Protein AF-A0A4Q6AUJ6-F1 (afdb_monomer)

Foldseek 3Di:
DLVVLLVVLVVVLVVLLCQQCVVVVDVLSNVLSVLLSVLLVQLSQLSVQLQVLLCVQQVDDDLVSSLVRDDLPGDLVSLLSSVVSLLSNLCSQLLFPPSVLSQLSSVSGQLLSNLCSLQPPRNCSSLVSLQSVVSSVVSHLVVLLVLLVRLLVQLLVLLLLLLQDQFQSSVLSSLSSNLSSLLSNCSSLQNSLLSVLSSQLRNLLSSLSSLLLSQLCVQQVNDGGLQLAAQCCVQAVLSLVLLVLSLCLSLQAPQFQNVLSLLVSLQSLQQRPSHHPVSNVSSLVSSLSSLQSSLLSSHSHRHDDGHPPGDGHYDDPVSSVSSVVSSCCRRNVNQLADDPVRCVVVVNPDHNNSCVVSCVRGPHGDGPPVRRPDDSVVSSVSSNVSSVNSNVCNVPPVNPDNLVVDPVSCCVRNPSNPSVVCCCVPPVVVVVVVVVVVVCCCCVVPVVVVVVCVVCVVVVVVVVVVVQPPVDPVSVVVVVVVVVVVVVVVVVVVVVD

Sequence (497 aa):
NLLFLFFGWEGVGLCSYLLISYWYEEEANADAARKAFLVNRVGDLGFVLGMCMLYVQLGTLSFVEMAARISPAISIGILGLAAICLFFAATGKSAQFPLYVWLPDAMAGPTPVSALIHAATMVTAGIYLFARMTFVFELTPELMTVVAYTGALTALLGGVLALAQTDIKKVLAYSTVSQLGFMFLALGVGAYQTAVFHLMTHAFFKALLFLGAGSVIHGCDGEQDMRKMGGLAKAMPITHITMLLGSAAIVGLPIFSGFFSKDEILYYALSAPRGSWLLFAAGLIAAFITGVYTIRMLTQTFWGKEKAGIHGHESSWVMTLPLIVLAVLATLGGLLGVPHEIGHWFGVEHSHLLSQWLAPVVPQVEIAHEASPLPEIIVSAIAVAVAFFGLIAGKTFLKDISFEKSPVLSRLFVGQHFMDTFYSSWIVAPLYWVSRRVVQAFESNVMNNIGGWIGVGSSWSGERLRLTQSGDIQLSMLSIMAGLAFVVGILIYWVAV

pLDDT: mean 89.98, std 9.36, range [49.88, 98.38]

Radius of gyration: 31.3 Å; Cα contacts (8 Å, |Δi|>4): 775; chains: 1; bounding box: 50×107×98 Å

Structure (mmCIF, N/CA/C/O backbone):
data_AF-A0A4Q6AUJ6-F1
#
_entry.id   AF-A0A4Q6AUJ6-F1
#
loop_
_atom_site.group_PDB
_atom_site.id
_atom_site.type_symbol
_atom_site.label_atom_id
_atom_site.label_alt_id
_atom_site.label_comp_id
_atom_site.label_asym_id
_atom_site.label_entity_id
_atom_site.label_seq_id
_atom_site.pdbx_PDB_ins_code
_atom_site.Cartn_x
_atom_site.Cartn_y
_atom_site.Cartn_z
_atom_site.occupancy
_atom_site.B_iso_or_equiv
_atom_site.auth_seq_id
_atom_site.auth_comp_id
_atom_site.auth_asym_id
_atom_site.auth_atom_id
_atom_site.pdbx_PDB_model_num
ATOM 1 N N . ASN A 1 1 ? -1.869 -6.264 -22.891 1.00 92.19 1 ASN A N 1
ATOM 2 C CA . ASN A 1 1 ? -0.586 -5.641 -23.290 1.00 92.19 1 ASN A CA 1
ATOM 3 C C . ASN A 1 1 ? -0.253 -4.552 -22.267 1.00 92.19 1 ASN A C 1
ATOM 5 O O . ASN A 1 1 ? -1.128 -4.204 -21.477 1.00 92.19 1 ASN A O 1
ATOM 9 N N . LEU A 1 2 ? 0.986 -4.061 -22.239 1.00 95.00 2 LEU A N 1
ATOM 10 C CA . LEU A 1 2 ? 1.465 -3.109 -21.230 1.00 95.00 2 LEU A CA 1
ATOM 11 C C . LEU A 1 2 ? 0.791 -1.727 -21.343 1.00 95.00 2 LEU A C 1
ATOM 13 O O . LEU A 1 2 ? 0.508 -1.101 -20.328 1.00 95.00 2 LEU A O 1
ATOM 17 N N . LEU A 1 3 ? 0.440 -1.300 -22.561 1.00 95.94 3 LEU A N 1
ATOM 18 C CA . LEU A 1 3 ? -0.267 -0.037 -22.802 1.00 95.94 3 LEU A CA 1
ATOM 19 C C . LEU A 1 3 ? -1.674 -0.023 -22.187 1.00 95.94 3 LEU A C 1
ATOM 21 O O . LEU A 1 3 ? -2.066 0.941 -21.539 1.00 95.94 3 LEU A O 1
ATOM 25 N N . PHE A 1 4 ? -2.435 -1.105 -22.356 1.00 96.19 4 PHE A N 1
ATOM 26 C CA . PHE A 1 4 ? -3.768 -1.226 -21.766 1.00 96.19 4 PHE A CA 1
ATOM 27 C C . PHE A 1 4 ? -3.705 -1.316 -20.239 1.00 96.19 4 PHE A C 1
ATOM 29 O O . PHE A 1 4 ? -4.567 -0.768 -19.554 1.00 96.19 4 PHE A O 1
ATOM 36 N N . LEU A 1 5 ? -2.656 -1.953 -19.700 1.00 96.25 5 LEU A N 1
ATOM 37 C CA . LEU A 1 5 ? -2.390 -1.915 -18.264 1.00 96.25 5 LEU A CA 1
ATOM 38 C C . LEU A 1 5 ? -2.191 -0.469 -17.799 1.00 96.25 5 LEU A C 1
ATOM 40 O O . LEU A 1 5 ? -2.843 -0.079 -16.840 1.00 96.25 5 LEU A O 1
ATOM 44 N N . PHE A 1 6 ? -1.381 0.332 -18.502 1.00 96.38 6 PHE A N 1
ATOM 45 C CA . PHE A 1 6 ? -1.180 1.749 -18.180 1.00 96.38 6 PHE A CA 1
ATOM 46 C C . PHE A 1 6 ? -2.474 2.574 -18.261 1.00 96.38 6 PHE A C 1
ATOM 48 O O . PHE A 1 6 ? -2.742 3.398 -17.392 1.00 96.38 6 PHE A O 1
ATOM 55 N N . PHE A 1 7 ? -3.328 2.320 -19.255 1.00 96.25 7 PHE A N 1
ATOM 56 C CA . PHE A 1 7 ? -4.630 2.984 -19.339 1.00 96.25 7 PHE A CA 1
ATOM 57 C C . PHE A 1 7 ? -5.502 2.702 -18.102 1.00 96.25 7 PHE A C 1
ATOM 59 O O . PHE A 1 7 ? -6.046 3.625 -17.498 1.00 96.25 7 PHE A O 1
ATOM 66 N N . GLY A 1 8 ? -5.592 1.437 -17.676 1.00 95.69 8 GLY A N 1
ATOM 67 C CA . GLY A 1 8 ? -6.288 1.074 -16.437 1.00 95.69 8 GLY A CA 1
ATOM 68 C C . GLY A 1 8 ? -5.612 1.647 -15.186 1.00 95.69 8 GLY A C 1
ATOM 69 O O . GLY A 1 8 ? -6.287 2.100 -14.266 1.00 95.69 8 GLY A O 1
ATOM 70 N N . TRP A 1 9 ? -4.281 1.686 -15.174 1.00 95.50 9 TRP A N 1
ATOM 71 C CA . TRP A 1 9 ? -3.455 2.246 -14.104 1.00 95.50 9 TRP A CA 1
ATOM 72 C C . TRP A 1 9 ? -3.798 3.715 -13.827 1.00 95.50 9 TRP A C 1
ATOM 74 O O . TRP A 1 9 ? -4.061 4.104 -12.685 1.00 95.50 9 TRP A O 1
ATOM 84 N N . GLU A 1 10 ? -3.866 4.514 -14.888 1.00 95.19 10 GLU A N 1
ATOM 85 C CA . GLU A 1 10 ? -4.291 5.912 -14.884 1.00 95.19 10 GLU A CA 1
ATOM 86 C C . GLU A 1 10 ? -5.763 6.064 -14.491 1.00 95.19 10 GLU A C 1
ATOM 88 O O . GLU A 1 10 ? -6.094 6.870 -13.619 1.00 95.19 10 GLU A O 1
ATOM 93 N N . GLY A 1 11 ? -6.639 5.229 -15.062 1.00 94.75 11 GLY A N 1
ATOM 94 C CA . GLY A 1 11 ? -8.070 5.222 -14.757 1.00 94.75 11 GLY A CA 1
ATOM 95 C C . GLY A 1 11 ? -8.357 5.004 -13.270 1.00 94.75 11 GLY A C 1
ATOM 96 O O . GLY A 1 11 ? -9.091 5.780 -12.662 1.00 94.75 11 GLY A O 1
ATOM 97 N N . VAL A 1 12 ? -7.713 4.015 -12.643 1.00 94.12 12 VAL A N 1
ATOM 98 C CA . VAL A 1 12 ? -7.857 3.770 -11.197 1.00 94.12 12 VAL A CA 1
ATOM 99 C C . VAL A 1 12 ? -7.272 4.926 -10.377 1.00 94.12 12 VAL A C 1
ATOM 101 O O . VAL A 1 12 ? -7.826 5.274 -9.333 1.00 94.12 12 VAL A O 1
ATOM 104 N N . GLY A 1 13 ? -6.197 5.570 -10.851 1.00 93.00 13 GLY A N 1
ATOM 105 C CA . GLY A 1 13 ? -5.649 6.777 -10.224 1.00 93.00 13 GLY A CA 1
ATOM 106 C C . GLY A 1 13 ? -6.646 7.940 -10.212 1.00 93.00 13 GLY A C 1
ATOM 107 O O . GLY A 1 13 ? -6.853 8.558 -9.168 1.00 93.00 13 GLY A O 1
ATOM 108 N N . LEU A 1 14 ? -7.313 8.192 -11.342 1.00 95.06 14 LEU A N 1
ATOM 109 C CA . LEU A 1 14 ? -8.351 9.217 -11.465 1.00 95.06 14 LEU A CA 1
ATOM 110 C C . LEU A 1 14 ? -9.572 8.899 -10.592 1.00 95.06 14 LEU A C 1
ATOM 112 O O . LEU A 1 14 ? -10.036 9.763 -9.852 1.00 95.06 14 LEU A O 1
ATOM 116 N N . CYS A 1 15 ? -10.073 7.662 -10.628 1.00 95.19 15 CYS A N 1
ATOM 117 C CA . CYS A 1 15 ? -11.189 7.257 -9.773 1.00 95.19 15 CYS A CA 1
ATOM 118 C C . CYS A 1 15 ? -10.844 7.408 -8.286 1.00 95.19 15 CYS A C 1
ATOM 120 O O . CYS A 1 15 ? -11.676 7.877 -7.515 1.00 95.19 15 CYS A O 1
ATOM 122 N N . SER A 1 16 ? -9.615 7.065 -7.885 1.00 93.44 16 SER A N 1
ATOM 123 C CA . SER A 1 16 ? -9.158 7.237 -6.500 1.00 93.44 16 SER A CA 1
ATOM 124 C C . SER A 1 16 ? -9.140 8.710 -6.096 1.00 93.44 16 SER A C 1
ATOM 126 O O . SER A 1 16 ? -9.629 9.037 -5.022 1.00 93.44 16 SER A O 1
ATOM 128 N N . TYR A 1 17 ? -8.648 9.603 -6.962 1.00 94.75 17 TYR A N 1
ATOM 129 C CA . TYR A 1 17 ? -8.692 11.050 -6.727 1.00 94.75 17 TYR A CA 1
ATOM 130 C C . TYR A 1 17 ? -10.124 11.530 -6.459 1.00 94.75 17 TYR A C 1
ATOM 132 O O . TYR A 1 17 ? -10.384 12.098 -5.402 1.00 94.75 17 TYR A O 1
ATOM 140 N N . LEU A 1 18 ? -11.055 11.210 -7.363 1.00 96.25 18 LEU A N 1
ATOM 141 C CA . LEU A 1 18 ? -12.454 11.637 -7.266 1.00 96.25 18 LEU A CA 1
ATOM 142 C C . LEU A 1 18 ? -13.163 11.085 -6.020 1.00 96.25 18 LEU A C 1
ATOM 144 O O . LEU A 1 18 ? -13.960 11.785 -5.402 1.00 96.25 18 LEU A O 1
ATOM 148 N N . LEU A 1 19 ? -12.883 9.833 -5.649 1.00 96.12 19 LEU A N 1
ATOM 149 C CA . LEU A 1 19 ? -13.518 9.181 -4.502 1.00 96.12 19 LEU A CA 1
ATOM 150 C C . LEU A 1 19 ? -12.924 9.618 -3.154 1.00 96.12 19 LEU A C 1
ATOM 152 O O . LEU A 1 19 ? -13.650 9.656 -2.162 1.00 96.12 19 LEU A O 1
ATOM 156 N N . ILE A 1 20 ? -11.630 9.953 -3.096 1.00 95.31 20 ILE A N 1
ATOM 157 C CA . ILE A 1 20 ? -11.016 10.537 -1.891 1.00 95.31 20 ILE A CA 1
ATOM 158 C C . ILE A 1 20 ? -11.567 11.951 -1.670 1.00 95.31 20 ILE A C 1
ATOM 160 O O . ILE A 1 20 ? -11.921 12.294 -0.547 1.00 95.31 20 ILE A O 1
ATOM 164 N N . SER A 1 21 ? -11.726 12.739 -2.737 1.00 95.25 21 SER A N 1
ATOM 165 C CA . SER A 1 21 ? -12.330 14.075 -2.680 1.00 95.25 21 SER A CA 1
ATOM 166 C C . SER A 1 21 ? -13.862 14.060 -2.763 1.00 95.25 21 SER A C 1
ATOM 168 O O . SER A 1 21 ? -14.445 15.037 -3.226 1.00 95.25 21 SER A O 1
ATOM 170 N N . TYR A 1 22 ? -14.536 12.971 -2.375 1.00 95.69 22 TYR A N 1
ATOM 171 C CA . TYR A 1 22 ? -15.999 12.885 -2.478 1.00 95.69 22 TYR A CA 1
ATOM 172 C C . TYR A 1 22 ? -16.693 14.012 -1.693 1.00 95.69 22 TYR A C 1
ATOM 174 O O . TYR A 1 22 ? -17.605 14.659 -2.202 1.00 95.69 22 TYR A O 1
ATOM 182 N N . TRP A 1 23 ? -16.200 14.303 -0.486 1.00 93.81 23 TRP A N 1
ATOM 183 C CA . TRP A 1 23 ? -16.592 15.465 0.314 1.00 93.81 23 TRP A CA 1
ATOM 184 C C . TRP A 1 23 ? -15.653 16.647 0.042 1.00 93.81 23 TRP A C 1
ATOM 186 O O . TRP A 1 23 ? -14.867 17.045 0.901 1.00 93.81 23 TRP A O 1
ATOM 196 N N . TYR A 1 24 ? -15.708 17.174 -1.186 1.00 92.31 24 TYR A N 1
ATOM 197 C CA . TYR A 1 24 ? -14.807 18.224 -1.688 1.00 92.31 24 TYR A CA 1
ATOM 198 C C . TYR A 1 24 ? -14.973 19.592 -1.009 1.00 92.31 24 TYR A C 1
ATOM 200 O O . TYR A 1 24 ? -14.117 20.455 -1.184 1.00 92.31 24 TYR A O 1
ATOM 208 N N . GLU A 1 25 ? -16.063 19.812 -0.270 1.00 93.06 25 GLU A N 1
ATOM 209 C CA . GLU A 1 25 ? -16.292 21.058 0.476 1.00 93.06 25 GLU A CA 1
ATOM 210 C C . GLU A 1 25 ? -15.295 21.229 1.634 1.00 93.06 25 GLU A C 1
ATOM 212 O O . GLU A 1 25 ? -14.982 22.353 2.021 1.00 93.06 25 GLU A O 1
ATOM 217 N N . GLU A 1 26 ? -14.743 20.127 2.150 1.00 91.88 26 GLU A N 1
ATOM 218 C CA . GLU A 1 26 ? -13.656 20.153 3.124 1.00 91.88 26 GLU A CA 1
ATOM 219 C C . GLU A 1 26 ? -12.297 20.200 2.412 1.00 91.88 26 GLU A C 1
ATOM 221 O O . GLU A 1 26 ? -11.852 19.225 1.798 1.00 91.88 26 GLU A O 1
ATOM 226 N N . GLU A 1 27 ? -11.592 21.325 2.547 1.00 92.62 27 GLU A N 1
ATOM 227 C CA . GLU A 1 27 ? -10.297 21.567 1.892 1.00 92.62 27 GLU A CA 1
ATOM 228 C C . GLU A 1 27 ? -9.256 20.477 2.209 1.00 92.62 27 GLU A C 1
ATOM 230 O O . GLU A 1 27 ? -8.517 20.041 1.326 1.00 92.62 27 GLU A O 1
ATOM 235 N N . ALA A 1 28 ? -9.260 19.951 3.439 1.00 90.69 28 ALA A N 1
ATOM 236 C CA . ALA A 1 28 ? -8.364 18.873 3.854 1.00 90.69 28 ALA A CA 1
ATOM 237 C C . ALA A 1 28 ? -8.539 17.588 3.018 1.00 90.69 28 ALA A C 1
ATOM 239 O O . ALA A 1 28 ? -7.552 16.923 2.694 1.00 90.69 28 ALA A O 1
ATOM 240 N N . ASN A 1 29 ? -9.772 17.254 2.617 1.00 92.56 29 ASN A N 1
ATOM 241 C CA . ASN A 1 29 ? -10.059 16.071 1.800 1.00 92.56 29 ASN A CA 1
ATOM 242 C C . ASN A 1 29 ? -9.611 16.283 0.346 1.00 92.56 29 ASN A C 1
ATOM 244 O O . ASN A 1 29 ? -9.079 15.367 -0.289 1.00 92.56 29 ASN A O 1
ATOM 248 N N . ALA A 1 30 ? -9.766 17.505 -0.173 1.00 93.62 30 ALA A N 1
ATOM 249 C CA . ALA A 1 30 ? -9.273 17.878 -1.497 1.00 93.62 30 ALA A CA 1
ATOM 250 C C . ALA A 1 30 ? -7.735 17.857 -1.562 1.00 93.62 30 ALA A C 1
ATOM 252 O O . ALA A 1 30 ? -7.156 17.344 -2.526 1.00 93.62 30 ALA A O 1
ATOM 253 N N . ASP A 1 31 ? -7.063 18.346 -0.519 1.00 93.38 31 ASP A N 1
ATOM 254 C CA . ASP A 1 31 ? -5.606 18.312 -0.401 1.00 93.38 31 ASP A CA 1
ATOM 255 C C . ASP A 1 31 ? -5.067 16.878 -0.297 1.00 93.38 31 ASP A C 1
ATOM 257 O O . ASP A 1 31 ? -4.090 16.541 -0.978 1.00 93.38 31 ASP A O 1
ATOM 261 N N . ALA A 1 32 ? -5.734 16.015 0.477 1.00 93.25 32 ALA A N 1
ATOM 262 C CA . ALA A 1 32 ? -5.432 14.586 0.563 1.00 93.25 32 ALA A CA 1
ATOM 263 C C . ALA A 1 32 ? -5.544 13.896 -0.807 1.00 93.25 32 ALA A C 1
ATOM 265 O O . ALA A 1 32 ? -4.616 13.206 -1.243 1.00 93.25 32 ALA A O 1
ATOM 266 N N . ALA A 1 33 ? -6.641 14.138 -1.533 1.00 95.25 33 ALA A N 1
ATOM 267 C CA . ALA A 1 33 ? -6.831 13.612 -2.881 1.00 95.25 33 ALA A CA 1
ATOM 268 C C . ALA A 1 33 ? -5.749 14.122 -3.845 1.00 95.25 33 ALA A C 1
ATOM 270 O O . ALA A 1 33 ? -5.163 13.336 -4.595 1.00 95.25 33 ALA A O 1
ATOM 271 N N . ARG A 1 34 ? -5.425 15.422 -3.801 1.00 94.56 34 ARG A N 1
ATOM 272 C CA . ARG A 1 34 ? -4.373 16.026 -4.632 1.00 94.56 34 ARG A CA 1
ATOM 273 C C . ARG A 1 34 ? -3.012 15.394 -4.354 1.00 94.56 34 ARG A C 1
ATOM 275 O O . ARG A 1 34 ? -2.321 15.027 -5.303 1.00 94.56 34 ARG A O 1
ATOM 282 N N . LYS A 1 35 ? -2.629 15.231 -3.081 1.00 93.88 35 LYS A N 1
ATOM 283 C CA . LYS A 1 35 ? -1.386 14.543 -2.694 1.00 93.88 35 LYS A CA 1
ATOM 284 C C . LYS A 1 35 ? -1.372 13.122 -3.249 1.00 93.88 35 LYS A C 1
ATOM 286 O O . LYS A 1 35 ? -0.394 12.740 -3.887 1.00 93.88 35 LYS A O 1
ATOM 291 N N . ALA A 1 36 ? -2.462 12.371 -3.089 1.00 93.94 36 ALA A N 1
ATOM 292 C CA . ALA A 1 36 ? -2.558 11.018 -3.622 1.00 93.94 36 ALA A CA 1
ATOM 293 C C . ALA A 1 36 ? -2.398 10.955 -5.136 1.00 93.94 36 ALA A C 1
ATOM 295 O O . ALA A 1 36 ? -1.612 10.150 -5.638 1.00 93.94 36 ALA A O 1
ATOM 296 N N . PHE A 1 37 ? -3.067 11.834 -5.872 1.00 95.00 37 PHE A N 1
ATOM 297 C CA . PHE A 1 37 ? -2.965 11.853 -7.322 1.00 95.00 37 PHE A CA 1
ATOM 298 C C . PHE A 1 37 ? -1.564 12.243 -7.807 1.00 95.00 37 PHE A C 1
ATOM 300 O O . PHE A 1 37 ? -1.024 11.595 -8.701 1.00 95.00 37 PHE A O 1
ATOM 307 N N . LEU A 1 38 ? -0.939 13.251 -7.187 1.00 94.06 38 LEU A N 1
ATOM 308 C CA . LEU A 1 38 ? 0.406 13.705 -7.549 1.00 94.06 38 LEU A CA 1
ATOM 309 C C . LEU A 1 38 ? 1.479 12.656 -7.248 1.00 94.06 38 LEU A C 1
ATOM 311 O O . LEU A 1 38 ? 2.333 12.405 -8.095 1.00 94.06 38 LEU A O 1
ATOM 315 N N . VAL A 1 39 ? 1.433 12.016 -6.076 1.00 93.69 39 VAL A N 1
ATOM 316 C CA . VAL A 1 39 ? 2.402 10.969 -5.715 1.00 93.69 39 VAL A CA 1
ATOM 317 C C . VAL A 1 39 ? 2.285 9.771 -6.660 1.00 93.69 39 VAL A C 1
ATOM 319 O O . VAL A 1 39 ? 3.303 9.242 -7.105 1.00 93.69 39 VAL A O 1
ATOM 322 N N . ASN A 1 40 ? 1.062 9.389 -7.040 1.00 93.75 40 ASN A N 1
ATOM 323 C CA . ASN A 1 40 ? 0.856 8.357 -8.055 1.00 93.75 40 ASN A CA 1
ATOM 324 C C . ASN A 1 40 ? 1.407 8.786 -9.419 1.00 93.75 40 ASN A C 1
ATOM 326 O O . ASN A 1 40 ? 2.157 8.029 -10.024 1.00 93.75 40 ASN A O 1
ATOM 330 N N . ARG A 1 41 ? 1.156 10.031 -9.841 1.00 94.75 41 ARG A N 1
ATOM 331 C CA . ARG A 1 41 ? 1.643 10.571 -11.118 1.00 94.75 41 ARG A CA 1
ATOM 332 C C . ARG A 1 41 ? 3.168 10.560 -11.237 1.00 94.75 41 ARG A C 1
ATOM 334 O O . ARG A 1 41 ? 3.705 10.325 -12.317 1.00 94.75 41 ARG A O 1
ATOM 341 N N . VAL A 1 42 ? 3.863 10.808 -10.128 1.00 92.38 42 VAL A N 1
ATOM 342 C CA . VAL A 1 42 ? 5.326 10.699 -10.047 1.00 92.38 42 VAL A CA 1
ATOM 343 C C . VAL A 1 42 ? 5.780 9.263 -10.338 1.00 92.38 42 VAL A C 1
ATOM 345 O O . VAL A 1 42 ? 6.724 9.075 -11.101 1.00 92.38 42 VAL A O 1
ATOM 348 N N . GLY A 1 43 ? 5.082 8.253 -9.809 1.00 93.38 43 GLY A N 1
ATOM 349 C CA . GLY A 1 43 ? 5.310 6.849 -10.167 1.00 93.38 43 GLY A CA 1
ATOM 350 C C . GLY 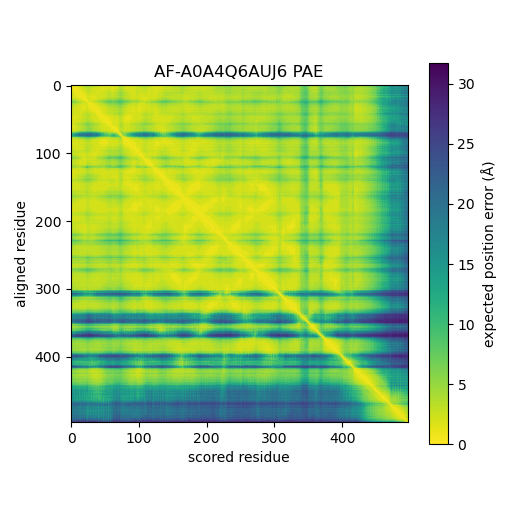A 1 43 ? 4.946 6.538 -11.625 1.00 93.38 43 GLY A C 1
ATOM 351 O O . GLY A 1 43 ? 5.705 5.870 -12.328 1.00 93.38 43 GLY A O 1
ATOM 352 N N . ASP A 1 44 ? 3.827 7.072 -12.113 1.00 94.94 44 ASP A N 1
ATOM 353 C CA . ASP A 1 44 ? 3.305 6.829 -13.464 1.00 94.94 44 ASP A CA 1
ATOM 354 C C . ASP A 1 44 ? 4.262 7.336 -14.560 1.00 94.94 44 ASP A C 1
ATOM 356 O O . ASP A 1 44 ? 4.364 6.725 -15.626 1.00 94.94 44 ASP A O 1
ATOM 360 N N . LEU A 1 45 ? 5.058 8.378 -14.280 1.00 95.62 45 LEU A N 1
ATOM 361 C CA . LEU A 1 45 ? 6.167 8.797 -15.147 1.00 95.62 45 LEU A CA 1
ATOM 362 C C . LEU A 1 45 ? 7.187 7.665 -15.354 1.00 95.62 45 LEU A C 1
ATOM 364 O O . LEU A 1 45 ? 7.634 7.433 -16.478 1.00 95.62 45 LEU A O 1
ATOM 368 N N . GLY A 1 46 ? 7.520 6.929 -14.290 1.00 95.62 46 GLY A N 1
ATOM 369 C CA . GLY A 1 46 ? 8.352 5.729 -14.373 1.00 95.62 46 GLY A CA 1
ATOM 370 C C . GLY A 1 46 ? 7.710 4.655 -15.252 1.00 95.62 46 GLY A C 1
ATOM 371 O O . GLY A 1 46 ? 8.387 4.048 -16.081 1.00 95.62 46 GLY A O 1
ATOM 372 N N . PHE A 1 47 ? 6.390 4.481 -15.169 1.00 97.25 47 PHE A N 1
ATOM 373 C CA . PHE A 1 47 ? 5.683 3.526 -16.022 1.00 97.25 47 PHE A CA 1
ATOM 374 C C . PHE A 1 47 ? 5.856 3.878 -17.502 1.00 97.25 47 PHE A C 1
ATOM 376 O O . PHE A 1 47 ? 6.243 3.025 -18.301 1.00 97.25 47 PHE A O 1
ATOM 383 N N . VAL A 1 48 ? 5.608 5.140 -17.865 1.00 97.12 48 VAL A N 1
ATOM 384 C CA . VAL A 1 48 ? 5.721 5.618 -19.250 1.00 97.12 48 VAL A CA 1
ATOM 385 C C . VAL A 1 48 ? 7.146 5.456 -19.770 1.00 97.12 48 VAL A C 1
ATOM 387 O O . VAL A 1 48 ? 7.337 4.918 -20.859 1.00 97.12 48 VAL A O 1
ATOM 390 N N . LEU A 1 49 ? 8.152 5.862 -18.989 1.00 97.06 49 LEU A N 1
ATOM 391 C CA . LEU A 1 49 ? 9.556 5.736 -19.385 1.00 97.06 49 LEU A CA 1
ATOM 392 C C . LEU A 1 49 ? 9.965 4.271 -19.583 1.00 97.06 49 LEU A C 1
ATOM 394 O O . LEU A 1 49 ? 10.533 3.937 -20.623 1.00 97.06 49 LEU A O 1
ATOM 398 N N . GLY A 1 50 ? 9.623 3.389 -18.639 1.00 96.69 50 GLY A N 1
ATOM 399 C CA . GLY A 1 50 ? 9.919 1.959 -18.744 1.00 96.69 50 GLY A CA 1
ATOM 400 C C . GLY A 1 50 ? 9.216 1.307 -19.937 1.00 96.69 50 GLY A C 1
ATOM 401 O O . GLY A 1 50 ? 9.836 0.567 -20.699 1.00 96.69 50 GLY A O 1
ATOM 402 N N . MET A 1 51 ? 7.945 1.644 -20.163 1.00 96.56 51 MET A N 1
ATOM 403 C CA . MET A 1 51 ? 7.174 1.177 -21.316 1.00 96.56 51 MET A CA 1
ATOM 404 C C . MET A 1 51 ? 7.794 1.631 -22.647 1.00 96.56 51 MET A C 1
ATOM 406 O O . MET A 1 51 ? 7.933 0.814 -23.557 1.00 96.56 51 MET A O 1
ATOM 410 N N . CYS A 1 52 ? 8.204 2.897 -22.765 1.00 96.38 52 CYS A N 1
ATOM 411 C CA . CYS A 1 52 ? 8.869 3.413 -23.963 1.00 96.38 52 CYS A CA 1
ATOM 412 C C . CYS A 1 52 ? 10.208 2.711 -24.222 1.00 96.38 52 CYS A C 1
ATOM 414 O O . CYS A 1 52 ? 10.477 2.319 -25.355 1.00 96.38 52 CYS A O 1
ATOM 416 N N . MET A 1 53 ? 11.029 2.499 -23.188 1.00 94.81 53 MET A N 1
ATOM 417 C CA . MET A 1 53 ? 12.309 1.788 -23.318 1.00 94.81 53 MET A CA 1
ATOM 418 C C . MET A 1 53 ? 12.117 0.340 -23.782 1.00 94.81 53 MET A C 1
ATOM 420 O O . MET A 1 53 ? 12.816 -0.113 -24.689 1.00 94.81 53 MET A O 1
ATOM 424 N N . LEU A 1 54 ? 11.139 -0.374 -23.213 1.00 94.25 54 LEU A N 1
ATOM 425 C CA . LEU A 1 54 ? 10.800 -1.730 -23.651 1.00 94.25 54 LEU A CA 1
ATOM 426 C C . LEU A 1 54 ? 10.289 -1.747 -25.094 1.00 94.25 54 LEU A C 1
ATOM 428 O O . LEU A 1 54 ? 10.680 -2.622 -25.864 1.00 94.25 54 LEU A O 1
ATOM 432 N N . TYR A 1 55 ? 9.471 -0.770 -25.489 1.00 94.94 55 TYR A N 1
ATOM 433 C CA . TYR A 1 55 ? 8.989 -0.669 -26.864 1.00 94.94 55 TYR A CA 1
ATOM 434 C C . TYR A 1 55 ? 10.122 -0.421 -27.862 1.00 94.94 55 TYR A C 1
ATOM 436 O O . TYR A 1 55 ? 10.154 -1.067 -28.904 1.00 94.94 55 TYR A O 1
ATOM 444 N N . VAL A 1 56 ? 11.073 0.462 -27.542 1.00 92.75 56 VAL A N 1
ATOM 445 C CA . VAL A 1 56 ? 12.232 0.737 -28.408 1.00 92.75 56 VAL A CA 1
ATOM 446 C C . VAL A 1 56 ? 13.074 -0.525 -28.623 1.00 92.75 56 VAL A C 1
ATOM 448 O O . VAL A 1 56 ? 13.496 -0.774 -29.748 1.00 92.75 56 VAL A O 1
ATOM 451 N N . GLN A 1 57 ? 13.257 -1.355 -27.589 1.00 90.31 57 GLN A N 1
ATOM 452 C CA . GLN A 1 57 ? 14.072 -2.571 -27.705 1.00 90.31 57 GLN A CA 1
ATOM 453 C C . GLN A 1 57 ? 13.343 -3.777 -28.289 1.00 90.31 57 GLN A C 1
ATOM 455 O O . GLN A 1 57 ? 13.969 -4.593 -28.961 1.00 90.31 57 GLN A O 1
ATOM 460 N N . LEU A 1 58 ? 12.044 -3.925 -28.029 1.00 92.38 58 LEU A N 1
ATOM 461 C CA . LEU A 1 58 ? 11.294 -5.130 -28.396 1.00 92.38 58 LEU A CA 1
ATOM 462 C C . LEU A 1 58 ? 10.357 -4.913 -29.591 1.00 92.38 58 LEU A C 1
ATOM 464 O O . LEU A 1 58 ? 9.909 -5.889 -30.199 1.00 92.38 58 LEU A O 1
ATOM 468 N N . GLY A 1 59 ? 10.025 -3.662 -29.922 1.00 93.75 59 GLY A N 1
ATOM 469 C CA . GLY A 1 59 ? 9.066 -3.290 -30.968 1.00 93.75 59 GLY A CA 1
ATOM 470 C C . GLY A 1 59 ? 7.622 -3.711 -30.674 1.00 93.75 59 GLY A C 1
ATOM 471 O O . GLY A 1 59 ? 6.797 -3.757 -31.582 1.00 93.75 59 GLY A O 1
ATOM 472 N N . THR A 1 60 ? 7.313 -4.092 -29.433 1.00 95.31 60 THR A N 1
ATOM 473 C CA . THR A 1 60 ? 5.996 -4.592 -29.017 1.00 95.31 60 THR A CA 1
ATOM 474 C C . THR A 1 60 ? 5.752 -4.305 -27.540 1.00 95.31 60 THR A C 1
ATOM 476 O O . THR A 1 60 ? 6.688 -4.190 -26.754 1.00 95.31 60 THR A O 1
ATOM 479 N N . LEU A 1 61 ? 4.477 -4.200 -27.166 1.00 96.00 61 LEU A N 1
ATOM 480 C CA . LEU A 1 61 ? 4.012 -4.079 -25.779 1.00 96.00 61 LEU A CA 1
ATOM 481 C C . LEU A 1 61 ? 3.122 -5.264 -25.368 1.00 96.00 61 LEU A C 1
ATOM 483 O O . LEU A 1 61 ? 2.512 -5.258 -24.294 1.00 96.00 61 LEU A O 1
ATOM 487 N N . SER A 1 62 ? 2.982 -6.278 -26.227 1.00 96.38 62 SER A N 1
ATOM 488 C CA . SER A 1 62 ? 2.251 -7.505 -25.904 1.00 96.38 62 SER A CA 1
ATOM 489 C C . SER A 1 62 ? 3.059 -8.350 -24.920 1.00 96.38 62 SER A C 1
ATOM 491 O O . SER A 1 62 ? 4.219 -8.631 -25.181 1.00 96.38 62 SER A O 1
ATOM 493 N N . PHE A 1 63 ? 2.464 -8.786 -23.802 1.00 93.31 63 PHE A N 1
ATOM 494 C CA . PHE A 1 63 ? 3.187 -9.572 -22.789 1.00 93.31 63 PHE A CA 1
ATOM 495 C C . PHE A 1 63 ? 3.787 -10.857 -23.370 1.00 93.31 63 PHE A C 1
ATOM 497 O O . PHE A 1 63 ? 4.934 -11.169 -23.085 1.00 93.31 63 PHE A O 1
ATOM 504 N N . VAL A 1 64 ? 3.025 -11.562 -24.212 1.00 92.62 64 VAL A N 1
ATOM 505 C CA . VAL A 1 64 ? 3.452 -12.831 -24.823 1.00 92.62 64 VAL A CA 1
ATOM 506 C C . VAL A 1 64 ? 4.624 -12.607 -25.777 1.00 92.62 64 VAL A C 1
ATOM 508 O O . VAL A 1 64 ? 5.623 -13.313 -25.708 1.00 92.62 64 VAL A O 1
ATOM 511 N N . GLU A 1 65 ? 4.539 -11.591 -26.638 1.00 94.44 65 GLU A N 1
ATOM 512 C CA . GLU A 1 65 ? 5.623 -11.289 -27.579 1.00 94.44 65 GLU A CA 1
ATOM 513 C C . GLU A 1 65 ? 6.852 -10.714 -26.875 1.00 94.44 65 GLU A C 1
ATOM 515 O O . GLU A 1 65 ? 7.970 -11.053 -27.247 1.00 94.44 65 GLU A O 1
ATOM 520 N N . MET A 1 66 ? 6.667 -9.871 -25.851 1.00 93.75 66 MET A N 1
ATOM 521 C CA . MET A 1 66 ? 7.774 -9.365 -25.040 1.00 93.75 66 MET A CA 1
ATOM 522 C C . MET A 1 66 ? 8.503 -10.519 -24.351 1.00 93.75 66 MET A C 1
ATOM 524 O O . MET A 1 66 ? 9.721 -10.586 -24.450 1.00 93.75 66 MET A O 1
ATOM 528 N N . ALA A 1 67 ? 7.779 -11.458 -23.733 1.00 91.19 67 ALA A N 1
ATOM 529 C CA . ALA A 1 67 ? 8.372 -12.638 -23.106 1.00 91.19 67 ALA A CA 1
ATOM 530 C C . ALA A 1 67 ? 9.120 -13.537 -24.109 1.00 91.19 67 ALA A C 1
ATOM 532 O O . ALA A 1 67 ? 10.133 -14.125 -23.756 1.00 91.19 67 ALA A O 1
ATOM 533 N N . ALA A 1 68 ? 8.655 -13.621 -25.360 1.00 91.38 68 ALA A N 1
ATOM 534 C CA . ALA A 1 68 ? 9.317 -14.404 -26.407 1.00 91.38 68 ALA A CA 1
ATOM 535 C C . ALA A 1 68 ? 10.548 -13.707 -27.020 1.00 91.38 68 ALA A C 1
ATOM 537 O O . ALA A 1 68 ? 11.462 -14.376 -27.495 1.00 91.38 68 ALA A O 1
ATOM 538 N N . ARG A 1 69 ? 10.559 -12.367 -27.063 1.00 91.19 69 ARG A N 1
ATOM 539 C CA . ARG A 1 69 ? 11.644 -11.566 -27.662 1.00 91.19 69 ARG A CA 1
ATOM 540 C C . ARG A 1 69 ? 12.715 -11.163 -26.661 1.00 91.19 69 ARG A C 1
ATOM 542 O O . ARG A 1 69 ? 13.832 -10.840 -27.068 1.00 91.19 69 ARG A O 1
ATOM 549 N N . ILE A 1 70 ? 12.378 -11.124 -25.373 1.00 88.31 70 ILE A N 1
ATOM 550 C CA . ILE A 1 70 ? 13.344 -10.780 -24.344 1.00 88.31 70 ILE A CA 1
ATOM 551 C C . ILE A 1 70 ? 14.422 -11.861 -24.293 1.00 88.31 70 ILE A C 1
ATOM 553 O O . ILE A 1 70 ? 14.142 -13.056 -24.266 1.00 88.31 70 ILE A O 1
ATOM 557 N N . SER A 1 71 ? 15.676 -11.435 -24.326 1.00 81.56 71 SER A N 1
ATOM 558 C CA . SER A 1 71 ? 16.812 -12.340 -24.232 1.00 81.56 71 SER A CA 1
ATOM 559 C C . SER A 1 71 ? 17.930 -11.675 -23.436 1.00 81.56 71 SER A C 1
ATOM 561 O O . SER A 1 71 ? 18.008 -10.442 -23.415 1.00 81.56 71 SER A O 1
ATOM 563 N N . PRO A 1 72 ? 18.840 -12.461 -22.836 1.00 72.06 72 PRO A N 1
ATOM 564 C CA . PRO A 1 72 ? 20.022 -11.922 -22.162 1.00 72.06 72 PRO A CA 1
ATOM 565 C C . PRO A 1 72 ? 20.940 -11.086 -23.073 1.00 72.06 72 PRO A C 1
ATOM 567 O O . PRO A 1 72 ? 21.807 -10.377 -22.576 1.00 72.06 72 PRO A O 1
ATOM 570 N N . ALA A 1 73 ? 20.764 -11.162 -24.401 1.00 70.94 73 ALA A N 1
ATOM 571 C CA . ALA A 1 73 ? 21.523 -10.387 -25.383 1.00 70.94 73 ALA A CA 1
ATOM 572 C C . ALA A 1 73 ? 21.046 -8.928 -25.524 1.00 70.94 73 ALA A C 1
ATOM 574 O O . ALA A 1 73 ? 21.740 -8.109 -26.130 1.00 70.94 73 ALA A O 1
ATOM 575 N N . ILE A 1 74 ? 19.872 -8.580 -24.985 1.00 75.75 74 ILE A N 1
ATOM 576 C CA . ILE A 1 74 ? 19.418 -7.186 -24.912 1.00 75.75 74 ILE A CA 1
ATOM 577 C C . ILE A 1 74 ? 20.344 -6.427 -23.962 1.00 75.75 74 ILE A C 1
ATOM 579 O O . ILE A 1 74 ? 20.731 -6.957 -22.925 1.00 75.75 74 ILE A O 1
ATOM 583 N N . SER A 1 75 ? 20.678 -5.174 -24.299 1.00 73.75 75 SER A N 1
ATOM 584 C CA . SER A 1 75 ? 21.470 -4.296 -23.428 1.00 73.75 75 SER A CA 1
ATOM 585 C C . SER A 1 75 ? 20.923 -4.320 -21.999 1.00 73.75 75 SER A C 1
ATOM 587 O O . SER A 1 75 ? 19.870 -3.740 -21.714 1.00 73.75 75 SER A O 1
ATOM 589 N N . ILE A 1 76 ? 21.667 -4.987 -21.112 1.00 73.38 76 ILE A N 1
ATOM 590 C CA . ILE A 1 76 ? 21.319 -5.172 -19.699 1.00 73.38 76 ILE A CA 1
ATOM 591 C C . ILE A 1 76 ? 21.106 -3.807 -19.033 1.00 73.38 76 ILE A C 1
ATOM 593 O O . ILE A 1 76 ? 20.232 -3.667 -18.184 1.00 73.38 76 ILE A O 1
ATOM 597 N N . GLY A 1 77 ? 21.821 -2.769 -19.485 1.00 83.06 77 GLY A N 1
ATOM 598 C CA . GLY A 1 77 ? 21.645 -1.401 -18.998 1.00 83.06 77 GLY A CA 1
ATOM 599 C C . GLY A 1 77 ? 20.269 -0.806 -19.316 1.00 83.06 77 GLY A C 1
ATOM 600 O O . GLY A 1 77 ? 19.638 -0.233 -18.433 1.00 83.06 77 GLY A O 1
ATOM 601 N N . ILE A 1 78 ? 19.770 -0.964 -20.549 1.00 86.75 78 ILE A N 1
ATOM 602 C CA . ILE A 1 78 ? 18.449 -0.428 -20.934 1.00 86.75 78 ILE A CA 1
ATOM 603 C C . ILE A 1 78 ? 17.332 -1.246 -20.283 1.00 86.75 78 ILE A C 1
ATOM 605 O O . ILE A 1 78 ? 16.368 -0.668 -19.786 1.00 86.75 78 ILE A O 1
ATOM 609 N N . LEU A 1 79 ? 17.470 -2.576 -20.245 1.00 89.44 79 LEU A N 1
ATOM 610 C CA . LEU A 1 79 ? 16.495 -3.440 -19.582 1.00 89.44 79 LEU A CA 1
ATOM 611 C C . LEU A 1 79 ? 16.434 -3.162 -18.073 1.00 89.44 79 LEU A C 1
ATOM 613 O O . LEU A 1 79 ? 15.345 -3.020 -17.521 1.00 89.44 79 LEU A O 1
ATOM 617 N N . GLY A 1 80 ? 17.592 -3.022 -17.425 1.00 91.75 80 GLY A N 1
ATOM 618 C CA . GLY A 1 80 ? 17.702 -2.659 -16.015 1.00 91.75 80 GLY A CA 1
ATOM 619 C C . GLY A 1 80 ? 17.084 -1.296 -15.718 1.00 91.75 80 GLY A C 1
ATOM 620 O O . GLY A 1 80 ? 16.301 -1.174 -14.779 1.00 91.75 80 GLY A O 1
ATOM 621 N N . LEU A 1 81 ? 17.350 -0.283 -16.552 1.00 94.12 81 LEU A N 1
ATOM 622 C CA . LEU A 1 81 ? 16.737 1.038 -16.402 1.00 94.12 81 LEU A CA 1
ATOM 623 C C . LEU A 1 81 ? 15.215 0.982 -16.581 1.00 94.12 81 LEU A C 1
ATOM 625 O O . LEU A 1 81 ? 14.485 1.553 -15.774 1.00 94.12 81 LEU A O 1
ATOM 629 N N . ALA A 1 82 ? 14.726 0.241 -17.579 1.00 95.50 82 ALA A N 1
ATOM 630 C CA . ALA A 1 82 ? 13.295 0.040 -17.777 1.00 95.50 82 ALA A CA 1
ATOM 631 C C . ALA A 1 82 ? 12.648 -0.648 -16.565 1.00 95.50 82 ALA A C 1
ATOM 633 O O . ALA A 1 82 ? 11.591 -0.215 -16.105 1.00 95.50 82 ALA A O 1
ATOM 634 N N . ALA A 1 83 ? 13.299 -1.672 -16.007 1.00 95.94 83 ALA A N 1
ATOM 635 C CA . ALA A 1 83 ? 12.835 -2.370 -14.815 1.00 95.94 83 ALA A CA 1
ATOM 636 C C . ALA A 1 83 ? 12.824 -1.454 -13.578 1.00 95.94 83 ALA A C 1
ATOM 638 O O . ALA A 1 83 ? 11.845 -1.461 -12.836 1.00 95.94 83 ALA A O 1
ATOM 639 N N . ILE A 1 84 ? 13.845 -0.606 -13.387 1.00 96.69 84 ILE A N 1
ATOM 640 C CA . ILE A 1 84 ? 13.885 0.407 -12.314 1.00 96.69 84 ILE A CA 1
ATOM 641 C C . ILE A 1 84 ? 12.721 1.395 -12.460 1.00 96.69 84 ILE A C 1
ATOM 643 O O . ILE A 1 84 ? 12.040 1.705 -11.482 1.00 96.69 84 ILE A O 1
ATOM 647 N N . CYS A 1 85 ? 12.456 1.871 -13.678 1.00 97.31 85 CYS A N 1
ATOM 648 C CA . CYS A 1 85 ? 11.344 2.775 -13.955 1.00 97.31 85 CYS A CA 1
ATOM 649 C C . CYS A 1 85 ? 9.977 2.119 -13.666 1.00 97.31 85 CYS A C 1
ATOM 651 O O . CYS A 1 85 ? 9.121 2.741 -13.034 1.00 97.31 85 CYS A O 1
ATOM 653 N N . LEU A 1 86 ? 9.784 0.850 -14.049 1.00 97.56 86 LEU A N 1
ATOM 654 C CA . LEU A 1 86 ? 8.572 0.082 -13.728 1.00 97.56 86 LEU A CA 1
ATOM 655 C C . LEU A 1 86 ? 8.444 -0.219 -12.227 1.00 97.56 86 LEU A C 1
ATOM 657 O O . LEU A 1 86 ? 7.341 -0.163 -11.683 1.00 97.56 86 LEU A O 1
ATOM 661 N N . PHE A 1 87 ? 9.555 -0.490 -11.539 1.00 97.50 87 PHE A N 1
ATOM 662 C CA . PHE A 1 87 ? 9.580 -0.621 -10.085 1.00 97.50 87 PHE A CA 1
ATOM 663 C C . PHE A 1 87 ? 9.110 0.673 -9.417 1.00 97.50 87 PHE A C 1
ATOM 665 O O . PHE A 1 87 ? 8.240 0.620 -8.554 1.00 97.50 87 PHE A O 1
ATOM 672 N N . PHE A 1 88 ? 9.597 1.835 -9.859 1.00 96.06 88 PHE A N 1
ATOM 673 C CA . PHE A 1 88 ? 9.165 3.128 -9.325 1.00 96.06 88 PHE A CA 1
ATOM 674 C C . PHE A 1 88 ? 7.669 3.410 -9.563 1.00 96.06 88 PHE A C 1
ATOM 676 O O . PHE A 1 88 ? 6.995 4.002 -8.721 1.00 96.06 88 PHE A O 1
ATOM 683 N N . ALA A 1 89 ? 7.108 2.927 -10.673 1.00 96.81 89 ALA A N 1
ATOM 684 C CA . ALA A 1 89 ? 5.662 2.962 -10.875 1.00 96.81 89 ALA A CA 1
ATOM 685 C C . ALA A 1 89 ? 4.917 2.087 -9.858 1.00 96.81 89 ALA A C 1
ATOM 687 O O . ALA A 1 89 ? 3.936 2.522 -9.246 1.00 96.81 89 ALA A O 1
ATOM 688 N N . ALA A 1 90 ? 5.399 0.860 -9.645 1.00 97.06 90 ALA A N 1
ATOM 689 C CA . ALA A 1 90 ? 4.816 -0.066 -8.683 1.00 97.06 90 ALA A CA 1
ATOM 690 C C . ALA A 1 90 ? 4.906 0.460 -7.241 1.00 97.06 90 ALA A C 1
ATOM 692 O O . ALA A 1 90 ? 3.944 0.309 -6.488 1.00 97.06 90 ALA A O 1
ATOM 693 N N . THR A 1 91 ? 6.008 1.119 -6.854 1.00 96.12 91 THR A N 1
ATOM 694 C CA . THR A 1 91 ? 6.138 1.724 -5.518 1.00 96.12 91 THR A CA 1
ATOM 695 C C . THR A 1 91 ? 5.130 2.848 -5.298 1.00 96.12 91 THR A C 1
ATOM 697 O O . THR A 1 91 ? 4.575 2.942 -4.203 1.00 96.12 91 THR A O 1
ATOM 700 N N . GLY A 1 92 ? 4.832 3.645 -6.331 1.00 94.69 92 GLY A N 1
ATOM 701 C CA . GLY A 1 92 ? 3.786 4.669 -6.300 1.00 94.69 92 GLY A CA 1
ATOM 702 C C . GLY A 1 92 ? 2.401 4.079 -6.026 1.00 94.69 92 GLY A C 1
ATOM 703 O O . GLY A 1 92 ? 1.762 4.451 -5.041 1.00 94.69 92 GLY A O 1
ATOM 704 N N . LYS A 1 93 ? 1.961 3.102 -6.833 1.00 94.81 93 LYS A N 1
ATOM 705 C CA . LYS A 1 93 ? 0.628 2.480 -6.684 1.00 94.81 93 LYS A CA 1
ATOM 706 C C . LYS A 1 93 ? 0.467 1.638 -5.431 1.00 94.81 93 LYS A C 1
ATOM 708 O O . LYS A 1 93 ? -0.589 1.667 -4.809 1.00 94.81 93 LYS A O 1
ATOM 713 N N . SER A 1 94 ? 1.488 0.876 -5.059 1.00 96.19 94 SER A N 1
ATOM 714 C CA . SER A 1 94 ? 1.440 -0.014 -3.896 1.00 96.19 94 SER A CA 1
ATOM 715 C C . SER A 1 94 ? 1.961 0.651 -2.626 1.00 96.19 94 SER A C 1
ATOM 717 O O . SER A 1 94 ? 2.254 -0.050 -1.660 1.00 96.19 94 SER A O 1
ATOM 719 N N . ALA A 1 95 ? 2.081 1.984 -2.616 1.00 95.44 95 ALA A N 1
ATOM 720 C CA . ALA A 1 95 ? 2.441 2.776 -1.444 1.00 95.44 95 ALA A CA 1
ATOM 721 C C . ALA A 1 95 ? 3.673 2.223 -0.706 1.00 95.44 95 ALA A C 1
ATOM 723 O O . ALA A 1 95 ? 3.660 2.040 0.511 1.00 95.44 95 ALA A O 1
ATOM 724 N N . GLN A 1 96 ? 4.727 1.910 -1.456 1.00 97.38 96 GLN A N 1
ATOM 725 C CA . GLN A 1 96 ? 5.993 1.456 -0.888 1.00 97.38 96 GLN A CA 1
ATOM 726 C C . GLN A 1 96 ? 6.848 2.651 -0.492 1.00 97.38 96 GLN A C 1
ATOM 728 O O . GLN A 1 96 ? 6.688 3.742 -1.036 1.00 97.38 96 GLN A O 1
ATOM 733 N N . PHE A 1 97 ? 7.787 2.465 0.431 1.00 94.06 97 PHE A N 1
ATOM 734 C CA . PHE A 1 97 ? 8.787 3.493 0.701 1.00 94.06 97 PHE A CA 1
ATOM 735 C C . PHE A 1 97 ? 9.552 3.851 -0.591 1.00 94.06 97 PHE A C 1
ATOM 737 O O . PHE A 1 97 ? 9.968 2.941 -1.308 1.00 94.06 97 PHE A O 1
ATOM 744 N N . PRO A 1 98 ? 9.764 5.144 -0.913 1.00 92.81 98 PRO A N 1
ATOM 745 C CA . PRO A 1 98 ? 9.391 6.358 -0.164 1.00 92.81 98 PRO A CA 1
ATOM 746 C C . PRO A 1 98 ? 7.966 6.890 -0.436 1.00 92.81 98 PRO A C 1
ATOM 748 O O . PRO A 1 98 ? 7.454 7.724 0.303 1.00 92.81 98 PRO A O 1
ATOM 751 N N . LEU A 1 99 ? 7.282 6.405 -1.467 1.00 94.31 99 LEU A N 1
ATOM 752 C CA . LEU A 1 99 ? 5.996 6.932 -1.939 1.00 94.31 99 LEU A CA 1
ATOM 753 C C . LEU A 1 99 ? 4.769 6.481 -1.120 1.00 94.31 99 LEU A C 1
ATOM 755 O O . LEU A 1 99 ? 3.643 6.706 -1.541 1.00 94.31 99 LEU A O 1
ATOM 759 N N . TYR A 1 100 ? 4.939 5.888 0.063 1.00 93.56 100 TYR A N 1
ATOM 760 C CA . TYR A 1 100 ? 3.828 5.374 0.880 1.00 93.56 100 TYR A CA 1
ATOM 761 C C . TYR A 1 100 ? 2.888 6.452 1.439 1.00 93.56 100 TYR A C 1
ATOM 763 O O . TYR A 1 100 ? 1.754 6.155 1.816 1.00 93.56 100 TYR A O 1
ATOM 771 N N . VAL A 1 101 ? 3.362 7.698 1.520 1.00 92.50 101 VAL A N 1
ATOM 772 C CA . VAL A 1 101 ? 2.734 8.798 2.272 1.00 92.50 101 VAL A CA 1
ATOM 773 C C . VAL A 1 101 ? 1.335 9.182 1.805 1.00 92.50 101 VAL A C 1
ATOM 775 O O . VAL A 1 101 ? 0.611 9.824 2.554 1.00 92.50 101 VAL A O 1
ATOM 778 N N . TRP A 1 102 ? 0.933 8.821 0.587 1.00 93.81 102 TRP A N 1
ATOM 779 C CA . TRP A 1 102 ? -0.409 9.145 0.112 1.00 93.81 102 TRP A CA 1
ATOM 780 C C . TRP A 1 102 ? -1.492 8.213 0.653 1.00 93.81 102 TRP A C 1
ATOM 782 O O . TRP A 1 102 ? -2.652 8.606 0.758 1.00 93.81 102 TRP A O 1
ATOM 792 N N . LEU A 1 103 ? -1.135 6.963 0.954 1.00 94.12 103 LEU A N 1
ATOM 793 C CA . LEU A 1 103 ? -2.111 5.925 1.260 1.00 94.12 103 LEU A CA 1
ATOM 794 C C . LEU A 1 103 ? -2.833 6.171 2.602 1.00 94.12 103 LEU A C 1
ATOM 796 O O . LEU A 1 103 ? -4.045 5.970 2.660 1.00 94.12 103 LEU A O 1
ATOM 800 N N . PRO A 1 104 ? -2.169 6.650 3.675 1.00 91.81 104 PRO A N 1
ATOM 801 C CA . PRO A 1 104 ? -2.857 7.049 4.905 1.00 91.81 104 PRO A CA 1
ATOM 802 C C . PRO A 1 104 ? -3.857 8.200 4.723 1.00 91.81 104 PRO A C 1
ATOM 804 O O . PRO A 1 104 ? -4.862 8.241 5.430 1.00 91.81 104 PRO A O 1
ATOM 807 N N . ASP A 1 105 ? -3.624 9.105 3.770 1.00 91.06 105 ASP A N 1
ATOM 808 C CA . ASP A 1 105 ? -4.509 10.249 3.509 1.00 91.06 105 ASP A CA 1
ATOM 809 C C . ASP A 1 105 ? -5.753 9.865 2.704 1.00 91.06 105 ASP A C 1
ATOM 811 O O . ASP A 1 105 ? -6.780 10.538 2.782 1.00 91.06 105 ASP A O 1
ATOM 815 N N . ALA A 1 106 ? -5.733 8.713 2.026 1.00 90.25 106 ALA A N 1
ATOM 816 C CA . ALA A 1 106 ? -6.918 8.143 1.384 1.00 90.25 106 ALA A CA 1
ATOM 817 C C . ALA A 1 106 ? -8.043 7.783 2.385 1.00 90.25 106 ALA A C 1
ATOM 819 O O . ALA A 1 106 ? -9.152 7.427 1.979 1.00 90.25 106 ALA A O 1
ATOM 820 N N . MET A 1 107 ? -7.792 7.910 3.696 1.00 89.44 107 MET A N 1
ATOM 821 C CA . MET A 1 107 ? -8.815 7.833 4.743 1.00 89.44 107 MET A CA 1
ATOM 822 C C . MET A 1 107 ? -9.776 9.028 4.764 1.00 89.44 107 MET A C 1
ATOM 824 O O . MET A 1 107 ? -10.815 8.920 5.411 1.00 89.44 107 MET A O 1
ATOM 828 N N . ALA A 1 108 ? -9.475 10.120 4.055 1.00 89.88 108 ALA A N 1
ATOM 829 C CA . ALA A 1 108 ? -10.420 11.216 3.829 1.00 89.88 108 ALA A CA 1
ATOM 830 C C . ALA A 1 108 ? -11.690 10.745 3.094 1.00 89.88 108 ALA A C 1
ATOM 832 O O . ALA A 1 108 ? -12.791 11.217 3.365 1.00 89.88 108 ALA A O 1
ATOM 833 N N . GLY A 1 109 ? -11.554 9.757 2.203 1.00 90.56 109 GLY A N 1
ATOM 834 C CA . GLY A 1 109 ? -12.689 9.194 1.481 1.00 90.56 109 GLY A CA 1
ATOM 835 C C . GLY A 1 109 ? -13.642 8.388 2.381 1.00 90.56 109 GLY A C 1
ATOM 836 O O . GLY A 1 109 ? -13.247 7.907 3.453 1.00 90.56 109 GLY A O 1
ATOM 837 N N . PRO A 1 110 ? -14.891 8.153 1.937 1.00 93.62 110 PRO A N 1
ATOM 838 C CA . PRO A 1 110 ? -15.837 7.287 2.634 1.00 93.62 110 PRO A CA 1
ATOM 839 C C . PRO A 1 110 ? -15.256 5.895 2.914 1.00 93.62 110 PRO A C 1
ATOM 841 O O . PRO A 1 110 ? -14.494 5.348 2.119 1.00 93.62 110 PRO A O 1
ATOM 844 N N . THR A 1 111 ? -15.636 5.264 4.023 1.00 94.00 111 THR A N 1
ATOM 845 C CA . THR A 1 111 ? -15.034 3.981 4.430 1.00 94.00 111 THR A CA 1
ATOM 846 C C . THR A 1 111 ? -15.144 2.850 3.390 1.00 94.00 111 THR A C 1
ATOM 848 O O . THR A 1 111 ? -14.168 2.113 3.241 1.00 94.00 111 THR A O 1
ATOM 851 N N . PRO A 1 112 ? -16.233 2.713 2.602 1.00 94.38 112 PRO A N 1
ATOM 852 C CA . PRO A 1 112 ? -16.270 1.751 1.496 1.00 94.38 112 PRO A CA 1
ATOM 853 C C . PRO A 1 112 ? -15.221 2.024 0.405 1.00 94.38 112 PRO A C 1
ATOM 855 O O . PRO A 1 112 ? -14.674 1.084 -0.169 1.00 94.38 112 PRO A O 1
ATOM 858 N N . VAL A 1 113 ? -14.891 3.297 0.151 1.00 94.50 113 VAL A N 1
ATOM 859 C CA . VAL A 1 113 ? -13.810 3.692 -0.768 1.00 94.50 113 VAL A CA 1
ATOM 860 C C . VAL A 1 113 ? -12.463 3.269 -0.196 1.00 94.50 113 VAL A C 1
ATOM 862 O O . VAL A 1 113 ? -11.671 2.648 -0.902 1.00 94.50 113 VAL A O 1
ATOM 865 N N . SER A 1 114 ? -12.217 3.539 1.090 1.00 93.12 114 SER A N 1
ATOM 866 C CA . SER A 1 114 ? -11.001 3.079 1.768 1.00 93.12 114 SER A CA 1
ATOM 867 C C . SER A 1 114 ? -10.882 1.550 1.713 1.00 93.12 114 SER A C 1
ATOM 869 O O . SER A 1 114 ? -9.817 1.038 1.385 1.00 93.12 114 SER A O 1
ATOM 871 N N . ALA A 1 115 ? -11.975 0.808 1.930 1.00 94.56 115 ALA A N 1
ATOM 872 C CA . ALA A 1 115 ? -11.980 -0.649 1.793 1.00 94.56 115 ALA A CA 1
ATOM 873 C C . ALA A 1 115 ? -11.573 -1.093 0.377 1.00 94.56 115 ALA A C 1
ATOM 875 O O . ALA A 1 115 ? -10.729 -1.972 0.228 1.00 94.56 115 ALA A O 1
ATOM 876 N N . LEU A 1 116 ? -12.118 -0.456 -0.664 1.00 94.19 116 LEU A N 1
ATOM 877 C CA . LEU A 1 116 ? -11.817 -0.790 -2.056 1.00 94.19 116 LEU A CA 1
ATOM 878 C C . LEU A 1 116 ? -10.352 -0.497 -2.427 1.00 94.19 116 LEU A C 1
ATOM 880 O O . LEU A 1 116 ? -9.663 -1.379 -2.947 1.00 94.19 116 LEU A O 1
ATOM 884 N N . ILE A 1 117 ? -9.876 0.720 -2.129 1.00 94.44 117 ILE A N 1
ATOM 885 C CA . ILE A 1 117 ? -8.516 1.187 -2.444 1.00 94.44 117 ILE A CA 1
ATOM 886 C C . ILE A 1 117 ? -7.472 0.334 -1.723 1.00 94.44 117 ILE A C 1
ATOM 888 O O . ILE A 1 117 ? -6.469 -0.041 -2.330 1.00 94.44 117 ILE A O 1
ATOM 892 N N . HIS A 1 118 ? -7.708 0.015 -0.448 1.00 93.31 118 HIS A N 1
ATOM 893 C CA . HIS A 1 118 ? -6.726 -0.654 0.399 1.00 93.31 118 HIS A CA 1
ATOM 894 C C . HIS A 1 118 ? -6.769 -2.172 0.309 1.00 93.31 118 HIS A C 1
ATOM 896 O O . HIS A 1 118 ? -5.781 -2.795 0.667 1.00 93.31 118 HIS A O 1
ATOM 902 N N . ALA A 1 119 ? -7.870 -2.784 -0.128 1.00 90.94 119 ALA A N 1
ATOM 903 C CA . ALA A 1 119 ? -7.974 -4.240 -0.174 1.00 90.94 119 ALA A CA 1
ATOM 904 C C . ALA A 1 119 ? -7.808 -4.804 -1.590 1.00 90.94 119 ALA A C 1
ATOM 906 O O . ALA A 1 119 ? -7.000 -5.711 -1.783 1.00 90.94 119 ALA A O 1
ATOM 907 N N . ALA A 1 120 ? -8.563 -4.292 -2.570 1.00 88.44 120 ALA A N 1
ATOM 908 C CA . ALA A 1 120 ? -8.825 -5.032 -3.807 1.00 88.44 120 ALA A CA 1
ATOM 909 C C . ALA A 1 120 ? -8.219 -4.420 -5.081 1.00 88.44 120 ALA A C 1
ATOM 911 O O . ALA A 1 120 ? -7.749 -5.171 -5.935 1.00 88.44 120 ALA A O 1
ATOM 912 N N . THR A 1 121 ? -8.236 -3.092 -5.254 1.00 89.25 121 THR A N 1
ATOM 913 C CA . THR A 1 121 ? -8.031 -2.494 -6.593 1.00 89.25 121 THR A CA 1
ATOM 914 C C . THR A 1 121 ? -6.729 -1.721 -6.763 1.00 89.25 121 THR A C 1
ATOM 916 O O . THR A 1 121 ? -5.908 -2.065 -7.606 1.00 89.25 121 THR A O 1
ATOM 919 N N . MET A 1 122 ? -6.544 -0.633 -6.021 1.00 89.38 122 MET A N 1
ATOM 920 C CA . MET A 1 122 ? -5.493 0.342 -6.322 1.00 89.38 122 MET A CA 1
ATOM 921 C C . MET A 1 122 ? -4.112 -0.197 -5.953 1.00 89.38 122 MET A C 1
ATOM 923 O O . MET A 1 122 ? -3.211 -0.272 -6.788 1.00 89.38 122 MET A O 1
ATOM 927 N N . VAL A 1 123 ? -3.961 -0.635 -4.706 1.00 92.31 123 VAL A N 1
ATOM 928 C CA . VAL A 1 123 ? -2.667 -1.072 -4.175 1.00 92.31 123 VAL A CA 1
ATOM 929 C C . VAL A 1 123 ? -2.189 -2.413 -4.733 1.00 92.31 123 VAL A C 1
ATOM 931 O O . VAL A 1 123 ? -1.002 -2.725 -4.646 1.00 92.31 123 VAL A O 1
ATOM 934 N N . THR A 1 124 ? -3.087 -3.194 -5.337 1.00 93.25 124 THR A N 1
ATOM 935 C CA . THR A 1 124 ? -2.809 -4.521 -5.907 1.00 93.25 124 THR A CA 1
ATOM 936 C C . THR A 1 124 ? -2.145 -4.440 -7.285 1.00 93.25 124 THR A C 1
ATOM 938 O O . THR A 1 124 ? -1.442 -5.368 -7.690 1.00 93.25 124 THR A O 1
ATOM 941 N N . ALA A 1 125 ? -2.289 -3.309 -7.986 1.00 94.38 125 ALA A N 1
ATOM 942 C CA . ALA A 1 125 ? -1.776 -3.115 -9.340 1.00 94.38 125 ALA A CA 1
ATOM 943 C C . ALA A 1 125 ? -0.243 -3.241 -9.437 1.00 94.38 1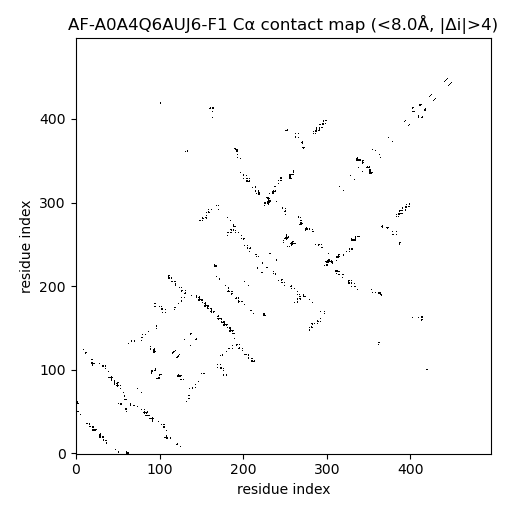25 ALA A C 1
ATOM 945 O O . ALA A 1 125 ? 0.259 -3.836 -10.390 1.00 94.38 125 ALA A O 1
ATOM 946 N N . GLY A 1 126 ? 0.506 -2.748 -8.442 1.00 95.38 126 GLY A N 1
ATOM 947 C CA . GLY A 1 126 ? 1.967 -2.888 -8.400 1.00 95.38 126 GLY A CA 1
ATOM 948 C C . GLY A 1 126 ? 2.422 -4.344 -8.318 1.00 95.38 126 GLY A C 1
ATOM 949 O O . GLY A 1 126 ? 3.294 -4.760 -9.076 1.00 95.38 126 GLY A O 1
ATOM 950 N N . ILE A 1 127 ? 1.766 -5.148 -7.479 1.00 96.00 127 ILE A N 1
ATOM 951 C CA . ILE A 1 127 ? 2.038 -6.586 -7.366 1.00 96.00 127 ILE A CA 1
ATOM 952 C C . ILE A 1 127 ? 1.676 -7.305 -8.667 1.00 96.00 127 ILE A C 1
ATOM 954 O O . ILE A 1 127 ? 2.447 -8.127 -9.161 1.00 96.00 127 ILE A O 1
ATOM 958 N N . TYR A 1 128 ? 0.532 -6.954 -9.262 1.00 95.56 128 TYR A N 1
ATOM 959 C CA . TYR A 1 128 ? 0.118 -7.494 -10.553 1.00 95.56 128 TYR A CA 1
ATOM 960 C C . TYR A 1 128 ? 1.135 -7.185 -11.664 1.00 95.56 128 TYR A C 1
ATOM 962 O O . TYR A 1 128 ? 1.451 -8.072 -12.455 1.00 95.56 128 TYR A O 1
ATOM 970 N N . LEU A 1 129 ? 1.698 -5.970 -11.712 1.00 96.56 129 LEU A N 1
ATOM 971 C CA . LEU A 1 129 ? 2.740 -5.611 -12.681 1.00 96.56 129 LEU A CA 1
ATOM 972 C C . LEU A 1 129 ? 3.951 -6.546 -12.573 1.00 96.56 129 LEU A C 1
ATOM 974 O O . LEU A 1 129 ? 4.382 -7.085 -13.590 1.00 96.56 129 LEU A O 1
ATOM 978 N N . PHE A 1 130 ? 4.453 -6.789 -11.359 1.00 95.62 130 PHE A N 1
ATOM 979 C CA . PHE A 1 130 ? 5.557 -7.726 -11.134 1.00 95.62 130 PHE A CA 1
ATOM 980 C C . PHE A 1 130 ? 5.198 -9.153 -11.555 1.00 95.62 130 PHE A C 1
ATOM 982 O O . PHE A 1 130 ? 5.944 -9.769 -12.313 1.00 95.62 130 PHE A O 1
ATOM 989 N N . ALA A 1 131 ? 4.028 -9.650 -11.145 1.00 93.75 131 ALA A N 1
ATOM 990 C CA . ALA A 1 131 ? 3.572 -10.994 -11.495 1.00 93.75 131 ALA A CA 1
ATOM 991 C C . ALA A 1 131 ? 3.394 -11.196 -13.013 1.00 93.75 131 ALA A C 1
ATOM 993 O O . ALA A 1 131 ? 3.552 -12.306 -13.511 1.00 93.75 131 ALA A O 1
ATOM 994 N N . ARG A 1 132 ? 3.067 -10.142 -13.773 1.00 94.06 132 ARG A N 1
ATOM 995 C CA . ARG A 1 132 ? 2.918 -10.214 -15.239 1.00 94.06 132 ARG A CA 1
ATOM 996 C C . ARG A 1 132 ? 4.210 -9.985 -16.012 1.00 94.06 132 ARG A C 1
ATOM 998 O O . ARG A 1 132 ? 4.259 -10.353 -17.183 1.00 94.06 132 ARG A O 1
ATOM 1005 N N . MET A 1 133 ? 5.207 -9.362 -15.393 1.00 94.00 133 MET A N 1
ATOM 1006 C CA . MET A 1 133 ? 6.472 -8.965 -16.016 1.00 94.00 133 MET A CA 1
ATOM 1007 C C . MET A 1 133 ? 7.663 -9.740 -15.434 1.00 94.00 133 MET A C 1
ATOM 1009 O O . MET A 1 133 ? 8.787 -9.240 -15.441 1.00 94.00 133 MET A O 1
ATOM 1013 N N . THR A 1 134 ? 7.440 -10.964 -14.945 1.00 92.69 134 THR A N 1
ATOM 1014 C CA . THR A 1 134 ? 8.494 -11.826 -14.376 1.00 92.69 134 THR A CA 1
ATOM 1015 C C . THR A 1 134 ? 9.680 -11.999 -15.322 1.00 92.69 134 THR A C 1
ATOM 1017 O O . THR A 1 134 ? 10.824 -11.936 -14.890 1.00 92.69 134 THR A O 1
ATOM 1020 N N . PHE A 1 135 ? 9.424 -12.098 -16.629 1.00 90.12 135 PHE A N 1
ATOM 1021 C CA . PHE A 1 135 ? 10.453 -12.199 -17.666 1.00 90.12 135 PHE A CA 1
ATOM 1022 C C . PHE A 1 135 ? 11.383 -10.974 -17.754 1.00 90.12 135 PHE A C 1
ATOM 1024 O O . PHE A 1 135 ? 12.508 -11.113 -18.219 1.00 90.12 135 PHE A O 1
ATOM 1031 N N . VAL A 1 136 ? 10.952 -9.786 -17.307 1.00 92.38 136 VAL A N 1
ATOM 1032 C CA . VAL A 1 136 ? 11.825 -8.604 -17.166 1.00 92.38 136 VAL A CA 1
ATOM 1033 C C . VAL A 1 136 ? 12.560 -8.650 -15.833 1.00 92.38 136 VAL A C 1
ATOM 1035 O O . VAL A 1 136 ? 13.776 -8.487 -15.793 1.00 92.38 136 VAL A O 1
ATOM 1038 N N . PHE A 1 137 ? 11.824 -8.870 -14.746 1.00 93.44 137 PHE A N 1
ATOM 1039 C CA . PHE A 1 137 ? 12.352 -8.721 -13.394 1.00 93.44 137 PHE A CA 1
ATOM 1040 C C . PHE A 1 137 ? 13.363 -9.811 -13.008 1.00 93.44 137 PHE A C 1
ATOM 1042 O O . PHE A 1 137 ? 14.375 -9.498 -12.378 1.00 93.44 137 PHE A O 1
ATOM 1049 N N . GLU A 1 138 ? 13.178 -11.053 -13.469 1.00 89.50 138 GLU A N 1
ATOM 1050 C CA . GLU A 1 138 ? 14.143 -12.141 -13.246 1.00 89.50 138 GLU A CA 1
ATOM 1051 C C . GLU A 1 138 ? 15.490 -11.911 -13.941 1.00 89.50 138 GLU A C 1
ATOM 1053 O O . GLU A 1 138 ? 16.524 -12.357 -13.444 1.00 89.50 138 GLU A O 1
ATOM 1058 N N . LEU A 1 139 ? 15.510 -11.144 -15.036 1.00 90.44 139 LEU A N 1
ATOM 1059 C CA . LEU A 1 139 ? 16.746 -10.732 -15.708 1.00 90.44 139 LEU A CA 1
ATOM 1060 C C . LEU A 1 139 ? 17.448 -9.557 -15.001 1.00 90.44 139 LEU A C 1
ATOM 1062 O O . LEU A 1 139 ? 18.512 -9.123 -15.439 1.00 90.44 139 LEU A O 1
ATOM 1066 N N . THR A 1 140 ? 16.882 -9.044 -13.902 1.00 92.00 140 THR A N 1
ATOM 1067 C CA . THR A 1 140 ? 17.409 -7.907 -13.128 1.00 92.00 140 THR A CA 1
ATOM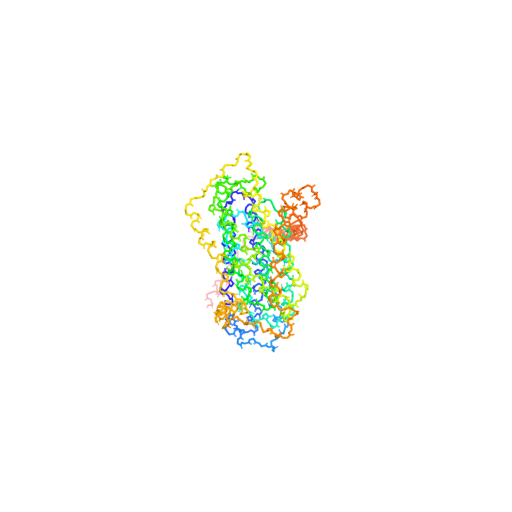 1068 C C . THR A 1 140 ? 17.603 -8.258 -11.642 1.00 92.00 140 THR A C 1
ATOM 1070 O O . THR A 1 140 ? 16.960 -7.673 -10.768 1.00 92.00 140 THR A O 1
ATOM 1073 N N . PRO A 1 141 ? 18.494 -9.211 -11.303 1.00 90.88 141 PRO A N 1
ATOM 1074 C CA . PRO A 1 141 ? 18.628 -9.736 -9.938 1.00 90.88 141 PRO A CA 1
ATOM 1075 C C . PRO A 1 141 ? 19.025 -8.678 -8.891 1.00 90.88 141 PRO A C 1
ATOM 1077 O O . PRO A 1 141 ? 18.579 -8.745 -7.743 1.00 90.88 141 PRO A O 1
ATOM 1080 N N . GLU A 1 142 ? 19.823 -7.679 -9.277 1.00 92.88 142 GLU A N 1
ATOM 1081 C CA . GLU A 1 142 ? 20.208 -6.572 -8.390 1.00 92.88 142 GLU A CA 1
ATOM 1082 C C . GLU A 1 142 ? 18.992 -5.727 -7.986 1.00 92.88 142 GLU A C 1
ATOM 1084 O O . GLU A 1 142 ? 18.795 -5.438 -6.805 1.00 92.88 142 GLU A O 1
ATOM 1089 N N . LEU A 1 143 ? 18.120 -5.401 -8.948 1.00 95.81 143 LEU A N 1
ATOM 1090 C CA . LEU A 1 143 ? 16.875 -4.684 -8.680 1.00 95.81 143 LEU A CA 1
ATOM 1091 C C . LEU A 1 143 ? 15.949 -5.505 -7.780 1.00 95.81 143 LEU A C 1
ATOM 1093 O O . LEU A 1 143 ? 15.377 -4.960 -6.844 1.00 95.81 143 LEU A O 1
ATOM 1097 N N . MET A 1 144 ? 15.829 -6.810 -8.017 1.00 96.12 144 MET A N 1
ATOM 1098 C CA . MET A 1 144 ? 14.994 -7.693 -7.194 1.00 96.12 144 MET A CA 1
ATOM 1099 C C . MET A 1 144 ? 15.432 -7.712 -5.726 1.00 96.12 144 MET A C 1
ATOM 1101 O O . MET A 1 144 ? 14.602 -7.660 -4.819 1.00 96.12 144 MET A O 1
ATOM 1105 N N . THR A 1 145 ? 16.741 -7.648 -5.482 1.00 95.94 145 THR A N 1
ATOM 1106 C CA . THR A 1 145 ? 17.282 -7.471 -4.129 1.00 95.94 145 THR A CA 1
ATOM 1107 C C . THR A 1 145 ? 16.831 -6.136 -3.518 1.00 95.94 145 THR A C 1
ATOM 1109 O O . THR A 1 145 ? 16.356 -6.103 -2.382 1.00 95.94 145 THR A O 1
ATOM 1112 N N . VAL A 1 146 ? 16.889 -5.032 -4.275 1.00 97.25 146 VAL A N 1
ATOM 1113 C CA . VAL A 1 146 ? 16.377 -3.718 -3.830 1.00 97.25 146 VAL A CA 1
ATOM 1114 C C . VAL A 1 146 ? 14.874 -3.767 -3.532 1.00 97.25 146 VAL A C 1
ATOM 1116 O O . VAL A 1 146 ? 14.429 -3.198 -2.532 1.00 97.25 146 VAL A O 1
ATOM 1119 N N . VAL A 1 147 ? 14.093 -4.472 -4.353 1.00 98.12 147 VAL A N 1
ATOM 1120 C CA . VAL A 1 147 ? 12.651 -4.689 -4.153 1.00 98.12 147 VAL A CA 1
ATOM 1121 C C . VAL A 1 147 ? 12.399 -5.408 -2.824 1.00 98.12 147 VAL A C 1
ATOM 1123 O O . VAL A 1 147 ? 11.567 -4.947 -2.043 1.00 98.12 147 VAL A O 1
ATOM 1126 N N . ALA A 1 148 ? 13.165 -6.462 -2.517 1.00 98.06 148 ALA A N 1
ATOM 1127 C CA . ALA A 1 148 ? 13.030 -7.222 -1.273 1.00 98.06 148 ALA A CA 1
ATOM 1128 C C . ALA A 1 148 ? 13.291 -6.350 -0.033 1.00 98.06 148 ALA A C 1
ATOM 1130 O O . ALA A 1 148 ? 12.484 -6.323 0.900 1.00 98.06 148 ALA A O 1
ATOM 1131 N N . TYR A 1 149 ? 14.382 -5.575 -0.043 1.00 98.00 149 TYR A N 1
ATOM 1132 C CA . TYR A 1 149 ? 14.708 -4.653 1.051 1.00 98.00 149 TYR A CA 1
ATOM 1133 C C . TYR A 1 149 ? 13.699 -3.508 1.179 1.00 98.00 149 TYR A C 1
ATOM 1135 O O . TYR A 1 149 ? 13.354 -3.117 2.294 1.00 98.00 149 TYR A O 1
ATOM 1143 N N . THR A 1 150 ? 13.185 -2.995 0.059 1.00 98.38 150 THR A N 1
ATOM 1144 C CA . THR A 1 150 ? 12.131 -1.970 0.062 1.00 98.38 150 THR A CA 1
ATOM 1145 C C . THR A 1 150 ? 10.843 -2.518 0.671 1.00 98.38 150 THR A C 1
ATOM 1147 O O . THR A 1 150 ? 10.220 -1.837 1.489 1.00 98.38 150 THR A O 1
ATOM 1150 N N . GLY A 1 151 ? 10.469 -3.757 0.339 1.00 98.38 151 GLY A N 1
ATOM 1151 C CA . GLY A 1 151 ? 9.331 -4.450 0.937 1.00 98.38 151 GLY A CA 1
ATOM 1152 C C . GLY A 1 151 ? 9.499 -4.645 2.445 1.00 98.38 151 GLY A C 1
ATOM 1153 O O . GLY A 1 151 ? 8.624 -4.252 3.216 1.00 98.38 151 GLY A O 1
ATOM 1154 N N . ALA A 1 152 ? 10.658 -5.143 2.888 1.00 98.31 152 ALA A N 1
ATOM 1155 C CA . ALA A 1 152 ? 10.971 -5.316 4.308 1.00 98.31 152 ALA A CA 1
ATOM 1156 C C . ALA A 1 152 ? 10.935 -3.988 5.090 1.00 98.31 152 ALA A C 1
ATOM 1158 O O . ALA A 1 152 ? 10.325 -3.902 6.159 1.00 98.31 152 ALA A O 1
ATOM 1159 N N . LEU A 1 153 ? 11.535 -2.927 4.540 1.00 97.81 153 LEU A N 1
ATOM 1160 C CA . LEU A 1 153 ? 11.504 -1.591 5.135 1.00 97.81 153 LEU A CA 1
ATOM 1161 C C . LEU A 1 153 ? 10.071 -1.051 5.218 1.00 97.81 153 LEU A C 1
ATOM 1163 O O . LEU A 1 153 ? 9.661 -0.542 6.259 1.00 97.81 153 LEU A O 1
ATOM 1167 N N . THR A 1 154 ? 9.291 -1.197 4.147 1.00 97.88 154 THR A N 1
ATOM 1168 C CA . THR A 1 154 ? 7.887 -0.765 4.100 1.00 97.88 154 THR A CA 1
ATOM 1169 C C . THR A 1 154 ? 7.033 -1.536 5.112 1.00 97.88 154 THR A C 1
ATOM 1171 O O . THR A 1 154 ? 6.220 -0.930 5.816 1.00 97.88 154 THR A O 1
ATOM 1174 N N . ALA A 1 155 ? 7.261 -2.847 5.255 1.00 98.06 155 ALA A N 1
ATOM 1175 C CA . ALA A 1 155 ? 6.579 -3.701 6.223 1.00 98.06 155 ALA A CA 1
ATOM 1176 C C . ALA A 1 155 ? 6.781 -3.204 7.663 1.00 98.06 155 ALA A C 1
ATOM 1178 O O . ALA A 1 155 ? 5.810 -3.052 8.415 1.00 98.06 155 ALA A O 1
ATOM 1179 N N . LEU A 1 156 ? 8.031 -2.893 8.018 1.00 96.81 156 LEU A N 1
ATOM 1180 C CA . LEU A 1 156 ? 8.413 -2.375 9.331 1.00 96.81 156 LEU A CA 1
ATOM 1181 C C . LEU A 1 156 ? 7.882 -0.959 9.573 1.00 96.81 156 LEU A C 1
ATOM 1183 O O . LEU A 1 156 ? 7.236 -0.717 10.593 1.00 96.81 156 LEU A O 1
ATOM 1187 N N . LEU A 1 157 ? 8.110 -0.034 8.635 1.00 93.69 157 LEU A N 1
ATOM 1188 C CA . LEU A 1 157 ? 7.669 1.358 8.758 1.00 93.69 157 LEU A CA 1
ATOM 1189 C C . LEU A 1 157 ? 6.147 1.455 8.892 1.00 93.69 157 LEU A C 1
ATOM 1191 O O . LEU A 1 157 ? 5.656 2.141 9.788 1.00 93.69 157 LEU A O 1
ATOM 1195 N N . GLY A 1 158 ? 5.398 0.727 8.057 1.00 94.75 158 GLY A N 1
ATOM 1196 C CA . GLY A 1 158 ? 3.940 0.671 8.145 1.00 94.75 158 GLY A CA 1
ATOM 1197 C C . GLY A 1 158 ? 3.467 0.147 9.503 1.00 94.75 158 GLY A C 1
ATOM 1198 O O . GLY A 1 158 ? 2.590 0.741 10.124 1.00 94.75 158 GLY A O 1
ATOM 1199 N N . GLY A 1 159 ? 4.094 -0.916 10.016 1.00 94.31 159 GLY A N 1
ATOM 1200 C CA . GLY A 1 159 ? 3.759 -1.470 11.328 1.00 94.31 159 GLY A CA 1
ATOM 1201 C C . GLY A 1 159 ? 4.016 -0.492 12.479 1.00 94.31 159 GLY A C 1
ATOM 1202 O O . GLY A 1 159 ? 3.146 -0.294 13.328 1.00 94.31 159 GLY A O 1
ATOM 1203 N N . VAL A 1 160 ? 5.188 0.150 12.503 1.00 91.88 160 VAL A N 1
ATOM 1204 C CA . VAL A 1 160 ? 5.547 1.122 13.549 1.00 91.88 160 VAL A CA 1
ATOM 1205 C C . VAL A 1 160 ? 4.619 2.337 13.512 1.00 91.88 160 VAL A C 1
ATOM 1207 O O . VAL A 1 160 ? 4.139 2.775 14.557 1.00 91.88 160 VAL A O 1
ATOM 1210 N N . LEU A 1 161 ? 4.302 2.856 12.324 1.00 91.38 161 LEU A N 1
ATOM 1211 C CA . LEU A 1 161 ? 3.396 3.997 12.186 1.00 91.38 161 LEU A CA 1
ATOM 1212 C C . LEU A 1 161 ? 1.959 3.647 12.590 1.00 91.38 161 LEU A C 1
ATOM 1214 O O . LEU A 1 161 ? 1.295 4.483 13.205 1.00 91.38 161 LEU A O 1
ATOM 1218 N N . ALA A 1 162 ? 1.498 2.414 12.341 1.00 93.00 162 ALA A N 1
ATOM 1219 C CA . ALA A 1 162 ? 0.194 1.936 12.804 1.00 93.00 162 ALA A CA 1
ATOM 1220 C C . ALA A 1 162 ? 0.074 1.948 14.340 1.00 93.00 162 ALA A C 1
ATOM 1222 O O . ALA A 1 162 ? -0.988 2.280 14.870 1.00 93.00 162 ALA A O 1
ATOM 1223 N N . LEU A 1 163 ? 1.157 1.651 15.073 1.00 89.56 163 LEU A N 1
ATOM 1224 C CA . LEU A 1 163 ? 1.164 1.690 16.543 1.00 89.56 163 LEU A CA 1
ATOM 1225 C C . LEU A 1 163 ? 0.919 3.087 17.114 1.00 89.56 163 LEU A C 1
ATOM 1227 O O . LEU A 1 163 ? 0.400 3.197 18.222 1.00 89.56 163 LEU A O 1
ATOM 1231 N N . ALA A 1 164 ? 1.279 4.138 16.384 1.00 87.12 164 ALA A N 1
ATOM 1232 C CA . ALA A 1 164 ? 1.130 5.509 16.855 1.00 87.12 164 ALA A CA 1
ATOM 1233 C C . ALA A 1 164 ? -0.230 6.134 16.515 1.00 87.12 164 ALA A C 1
ATOM 1235 O O . ALA A 1 164 ? -0.594 7.147 17.109 1.00 87.12 164 ALA A O 1
ATOM 1236 N N . GLN A 1 165 ? -1.002 5.541 15.598 1.00 89.88 165 GLN A N 1
ATOM 1237 C CA . GLN A 1 165 ? -2.294 6.105 15.205 1.00 89.88 165 GLN A CA 1
ATOM 1238 C C . GLN A 1 165 ? -3.373 5.848 16.263 1.00 89.88 165 GLN A C 1
ATOM 1240 O O . GLN A 1 165 ? -3.407 4.795 16.905 1.00 89.88 165 GLN A O 1
ATOM 1245 N N . THR A 1 166 ? -4.259 6.824 16.447 1.00 89.75 166 THR A N 1
ATOM 1246 C CA . THR A 1 166 ? -5.426 6.776 17.350 1.00 89.75 166 THR A CA 1
ATOM 1247 C C . THR A 1 166 ? -6.742 6.582 16.600 1.00 89.75 166 THR A C 1
ATOM 1249 O O . THR A 1 166 ? -7.713 6.098 17.170 1.00 89.75 166 THR A O 1
ATOM 1252 N N . ASP A 1 167 ? -6.751 6.915 15.315 1.00 92.62 167 ASP A N 1
ATOM 1253 C CA . ASP A 1 167 ? -7.870 6.744 14.399 1.00 92.62 167 ASP A CA 1
ATOM 1254 C C . ASP A 1 167 ? -7.911 5.307 13.850 1.00 92.62 167 ASP A C 1
ATOM 1256 O O . ASP A 1 167 ? -6.897 4.791 13.359 1.00 92.62 167 ASP A O 1
ATOM 1260 N N . ILE A 1 168 ? -9.080 4.661 13.924 1.00 95.12 168 ILE A N 1
ATOM 1261 C CA . ILE A 1 168 ? -9.257 3.261 13.509 1.00 95.12 168 ILE A CA 1
ATOM 1262 C C . ILE A 1 168 ? -8.947 3.042 12.018 1.00 95.12 168 ILE A C 1
ATOM 1264 O O . ILE A 1 168 ? -8.285 2.066 11.654 1.00 95.12 168 ILE A O 1
ATOM 1268 N N . LYS A 1 169 ? -9.347 3.975 11.146 1.00 95.12 169 LYS A N 1
ATOM 1269 C CA . LYS A 1 169 ? -9.100 3.924 9.700 1.00 95.12 169 LYS A CA 1
ATOM 1270 C C . LYS A 1 169 ? -7.611 4.095 9.401 1.00 95.12 169 LYS A C 1
ATOM 1272 O O . LYS A 1 169 ? -7.058 3.332 8.608 1.00 95.12 169 LYS A O 1
ATOM 1277 N N . LYS A 1 170 ? -6.922 5.017 10.080 1.00 93.19 170 LYS A N 1
ATOM 1278 C CA . LYS A 1 170 ? -5.472 5.225 9.900 1.00 93.19 170 LYS A CA 1
ATOM 1279 C C . LYS A 1 170 ? -4.643 4.027 10.367 1.00 93.19 170 LYS A C 1
ATOM 1281 O O . LYS A 1 170 ? -3.688 3.663 9.681 1.00 93.19 170 LYS A O 1
ATOM 1286 N N . VAL A 1 171 ? -5.009 3.361 11.469 1.00 95.19 171 VAL A N 1
ATOM 1287 C CA . VAL A 1 171 ? -4.365 2.090 11.874 1.00 95.19 171 VAL A CA 1
ATOM 1288 C C . VAL A 1 171 ? -4.495 1.042 10.762 1.00 95.19 171 VAL A C 1
ATOM 1290 O O . VAL A 1 171 ? -3.521 0.371 10.398 1.00 95.19 171 VAL A O 1
ATOM 1293 N N . LEU A 1 172 ? -5.686 0.921 10.170 1.00 96.94 172 LEU A N 1
ATOM 1294 C CA . LEU A 1 172 ? -5.940 -0.011 9.071 1.00 96.94 172 LEU A CA 1
ATOM 1295 C C . LEU A 1 172 ? -5.202 0.368 7.776 1.00 96.94 172 LEU A C 1
ATOM 1297 O O . LEU A 1 172 ? -4.714 -0.516 7.063 1.00 96.94 172 LEU A O 1
ATOM 1301 N N . ALA A 1 173 ? -5.044 1.662 7.497 1.00 95.94 173 ALA A N 1
ATOM 1302 C CA . ALA A 1 173 ? -4.282 2.166 6.359 1.00 95.94 173 ALA A CA 1
ATOM 1303 C C . ALA A 1 173 ? -2.794 1.814 6.473 1.00 95.94 173 ALA A C 1
ATOM 1305 O O . ALA A 1 173 ? -2.234 1.199 5.568 1.00 95.94 173 ALA A O 1
ATOM 1306 N N . TYR A 1 174 ? -2.163 2.099 7.613 1.00 95.94 174 TYR A N 1
ATOM 1307 C CA . TYR A 1 174 ? -0.747 1.782 7.826 1.00 95.94 174 TYR A CA 1
ATOM 1308 C C . TYR A 1 174 ? -0.464 0.285 7.908 1.00 95.94 174 TYR A C 1
ATOM 1310 O O . TYR A 1 174 ? 0.552 -0.194 7.404 1.00 95.94 174 TYR A O 1
ATOM 1318 N N . SER A 1 175 ? -1.388 -0.496 8.460 1.00 97.12 175 SER A N 1
ATOM 1319 C CA . SER A 1 175 ? -1.271 -1.950 8.379 1.00 97.12 175 SER A CA 1
ATOM 1320 C C . SER A 1 175 ? -1.421 -2.465 6.943 1.00 97.12 175 SER A C 1
ATOM 1322 O O . SER A 1 175 ? -0.897 -3.526 6.639 1.00 97.12 175 SER A O 1
ATOM 1324 N N . THR A 1 176 ? -2.093 -1.733 6.045 1.00 97.62 176 THR A N 1
ATOM 1325 C CA . THR A 1 176 ? -2.118 -2.046 4.601 1.00 97.62 176 THR A CA 1
ATOM 1326 C C . THR A 1 176 ? -0.754 -1.785 3.971 1.00 97.62 176 THR A C 1
ATOM 1328 O O . THR A 1 176 ? -0.228 -2.673 3.310 1.00 97.62 176 THR A O 1
ATOM 1331 N N . VAL A 1 177 ? -0.128 -0.634 4.259 1.00 97.38 177 VAL A N 1
ATOM 1332 C CA . VAL A 1 177 ? 1.273 -0.358 3.871 1.00 97.38 177 VAL A CA 1
ATOM 1333 C C . VAL A 1 177 ? 2.177 -1.516 4.305 1.00 97.38 177 VAL A C 1
ATOM 1335 O O . VAL A 1 177 ? 2.962 -2.028 3.512 1.00 97.38 177 VAL A O 1
ATOM 1338 N N . SER A 1 178 ? 2.000 -1.995 5.542 1.00 98.00 178 SER A N 1
ATOM 1339 C CA . SER A 1 178 ? 2.784 -3.108 6.073 1.00 98.00 178 SER A CA 1
ATOM 1340 C C . SER A 1 178 ? 2.585 -4.421 5.294 1.00 98.00 178 SER A C 1
ATOM 1342 O O . SER A 1 178 ? 3.567 -5.048 4.904 1.00 98.00 178 SER A O 1
ATOM 1344 N N . GLN A 1 179 ? 1.336 -4.822 5.010 1.00 98.31 179 GLN A N 1
ATOM 1345 C CA . GLN A 1 179 ? 1.051 -6.047 4.242 1.00 98.31 179 GLN A CA 1
ATOM 1346 C C . GLN A 1 179 ? 1.523 -5.954 2.782 1.00 98.31 179 GLN A C 1
ATOM 1348 O O . GLN A 1 179 ? 2.053 -6.922 2.246 1.00 98.31 179 GLN A O 1
ATOM 1353 N N . LEU A 1 180 ? 1.414 -4.786 2.145 1.00 97.75 180 LEU A N 1
ATOM 1354 C CA . LEU A 1 180 ? 1.983 -4.571 0.810 1.00 97.75 180 LEU A CA 1
ATOM 1355 C C . LEU A 1 180 ? 3.511 -4.703 0.832 1.00 97.75 180 LEU A C 1
ATOM 1357 O O . LEU A 1 180 ? 4.089 -5.255 -0.099 1.00 97.75 180 LEU A O 1
ATOM 1361 N N . GLY A 1 181 ? 4.159 -4.269 1.918 1.00 98.31 181 GLY A N 1
ATOM 1362 C CA . GLY A 1 181 ? 5.580 -4.519 2.162 1.00 98.31 181 GLY A CA 1
ATOM 1363 C C . GLY A 1 181 ? 5.927 -6.011 2.217 1.00 98.31 181 GLY A C 1
ATOM 1364 O O . GLY A 1 181 ? 6.904 -6.424 1.597 1.00 98.31 181 GLY A O 1
ATOM 1365 N N . PHE A 1 182 ? 5.101 -6.844 2.866 1.00 98.38 182 PHE A N 1
ATOM 1366 C CA . PHE A 1 182 ? 5.251 -8.309 2.814 1.00 98.38 182 PHE A CA 1
ATOM 1367 C C . PHE A 1 182 ? 5.140 -8.845 1.380 1.00 98.38 182 PHE A C 1
ATOM 1369 O O . PHE A 1 182 ? 5.952 -9.674 0.975 1.00 98.38 182 PHE A O 1
ATOM 1376 N N . MET A 1 183 ? 4.188 -8.346 0.583 1.00 98.25 183 MET A N 1
ATOM 1377 C CA . MET A 1 183 ? 4.066 -8.750 -0.824 1.00 98.25 183 MET A CA 1
ATOM 1378 C C . MET A 1 183 ? 5.309 -8.358 -1.629 1.00 98.25 183 MET A C 1
ATOM 1380 O O . MET A 1 183 ? 5.812 -9.171 -2.392 1.00 98.25 183 MET A O 1
ATOM 1384 N N . PHE A 1 184 ? 5.848 -7.149 -1.441 1.00 98.31 184 PHE A N 1
ATOM 1385 C CA . PHE A 1 184 ? 7.073 -6.707 -2.118 1.00 98.31 184 PHE A CA 1
ATOM 1386 C C . PHE A 1 184 ? 8.316 -7.465 -1.651 1.00 98.31 184 PHE A C 1
ATOM 1388 O O . PHE A 1 184 ? 9.195 -7.742 -2.463 1.00 98.31 184 PHE A O 1
ATOM 1395 N N . LEU A 1 185 ? 8.375 -7.856 -0.376 1.00 98.38 185 LEU A N 1
ATOM 1396 C CA . LEU A 1 185 ? 9.409 -8.754 0.125 1.00 98.38 185 LEU A CA 1
ATOM 1397 C C . LEU A 1 185 ? 9.370 -10.088 -0.634 1.00 98.38 185 LEU A C 1
ATOM 1399 O O . LEU A 1 185 ? 10.395 -10.514 -1.162 1.00 98.38 185 LEU A O 1
ATOM 1403 N N . ALA A 1 186 ? 8.186 -10.694 -0.748 1.00 97.19 186 ALA A N 1
ATOM 1404 C CA . ALA A 1 186 ? 7.980 -11.936 -1.489 1.00 97.19 186 ALA A CA 1
ATOM 1405 C C . ALA A 1 186 ? 8.356 -11.789 -2.971 1.00 97.19 186 ALA A C 1
ATOM 1407 O O 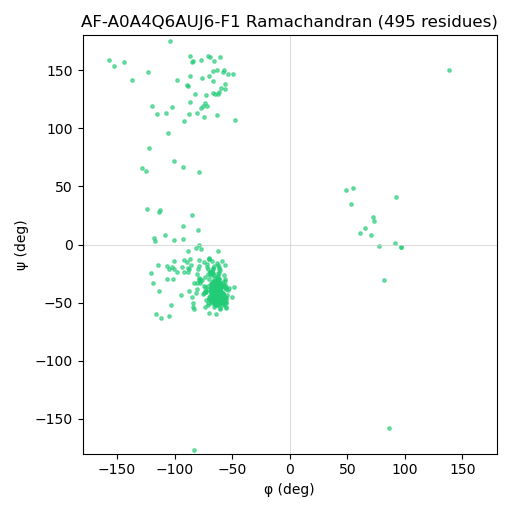. ALA A 1 186 ? 9.123 -12.592 -3.494 1.00 97.19 186 ALA A O 1
ATOM 1408 N N . LEU A 1 187 ? 7.889 -10.720 -3.627 1.00 96.88 187 LEU A N 1
ATOM 1409 C CA . LEU A 1 187 ? 8.253 -10.406 -5.008 1.00 96.88 187 LEU A CA 1
ATOM 1410 C C . LEU A 1 187 ? 9.768 -10.303 -5.170 1.00 96.88 187 LEU A C 1
ATOM 1412 O O . LEU A 1 187 ? 10.314 -10.970 -6.035 1.00 96.88 187 LEU A O 1
ATOM 1416 N N . GLY A 1 188 ? 10.451 -9.528 -4.326 1.00 96.69 188 GLY A N 1
ATOM 1417 C CA . GLY A 1 188 ? 11.889 -9.289 -4.436 1.00 96.69 188 GLY A CA 1
ATOM 1418 C C . GLY A 1 188 ? 12.750 -10.541 -4.257 1.00 96.69 188 GLY A C 1
ATOM 1419 O O . GLY A 1 188 ? 13.791 -10.668 -4.900 1.00 96.69 188 GLY A O 1
ATOM 1420 N N . VAL A 1 189 ? 12.300 -11.507 -3.449 1.00 95.38 189 VAL A N 1
ATOM 1421 C CA . VAL A 1 189 ? 12.981 -12.809 -3.340 1.00 95.38 189 VAL A CA 1
ATOM 1422 C C . VAL A 1 189 ? 12.616 -13.790 -4.464 1.00 95.38 189 VAL A C 1
ATOM 1424 O O . VAL A 1 189 ? 13.202 -14.865 -4.550 1.00 95.38 189 VAL A O 1
ATOM 1427 N N . GLY A 1 190 ? 11.704 -13.401 -5.361 1.00 93.25 190 GLY A N 1
ATOM 1428 C CA . GLY A 1 190 ? 11.238 -14.178 -6.513 1.00 93.25 190 GLY A CA 1
ATOM 1429 C C . GLY A 1 190 ? 9.937 -14.949 -6.271 1.00 93.25 190 GLY A C 1
ATOM 1430 O O . GLY A 1 190 ? 9.422 -15.577 -7.189 1.00 93.25 190 GLY A O 1
ATOM 1431 N N . ALA A 1 191 ? 9.363 -14.905 -5.066 1.00 93.31 191 ALA A N 1
ATOM 1432 C CA . ALA A 1 191 ? 8.162 -15.648 -4.679 1.00 93.31 191 ALA A CA 1
ATOM 1433 C C . ALA A 1 191 ? 6.869 -14.974 -5.192 1.00 93.31 191 ALA A C 1
ATOM 1435 O O . ALA A 1 191 ? 6.008 -14.535 -4.424 1.00 93.31 191 ALA A O 1
ATOM 1436 N N . TYR A 1 192 ? 6.722 -14.869 -6.519 1.00 93.50 192 TYR A N 1
ATOM 1437 C CA . TYR A 1 192 ? 5.596 -14.179 -7.163 1.00 93.50 192 TYR A CA 1
ATOM 1438 C C . TYR A 1 192 ? 4.241 -14.814 -6.851 1.00 93.50 192 TYR A C 1
ATOM 1440 O O . TYR A 1 192 ? 3.270 -14.102 -6.597 1.00 93.50 192 TYR A O 1
ATOM 1448 N N . GLN A 1 193 ? 4.164 -16.147 -6.868 1.00 92.25 193 GLN A N 1
ATOM 1449 C CA . GLN A 1 193 ? 2.920 -16.862 -6.580 1.00 92.25 193 GLN A CA 1
ATOM 1450 C C . GLN A 1 193 ? 2.467 -16.613 -5.140 1.00 92.25 193 GLN A C 1
ATOM 1452 O O . GLN A 1 193 ? 1.303 -16.289 -4.912 1.00 92.25 193 GLN A O 1
ATOM 1457 N N . THR A 1 194 ? 3.404 -16.643 -4.195 1.00 92.81 194 THR A N 1
ATOM 1458 C CA . THR A 1 194 ? 3.173 -16.314 -2.788 1.00 92.81 194 THR A CA 1
ATOM 1459 C C . THR A 1 194 ? 2.719 -14.863 -2.604 1.00 92.81 194 THR A C 1
ATOM 1461 O O . THR A 1 194 ? 1.790 -14.590 -1.844 1.00 92.81 194 THR A O 1
ATOM 1464 N N . ALA A 1 195 ? 3.307 -13.912 -3.339 1.00 95.69 195 ALA A N 1
ATOM 1465 C CA . ALA A 1 195 ? 2.872 -12.516 -3.312 1.00 95.69 195 ALA A CA 1
ATOM 1466 C C . ALA A 1 195 ? 1.419 -12.352 -3.797 1.00 95.69 195 ALA A C 1
ATOM 1468 O O . ALA A 1 195 ? 0.636 -11.631 -3.177 1.00 95.69 195 ALA A O 1
ATOM 1469 N N . VAL A 1 196 ? 1.036 -13.046 -4.876 1.00 94.56 196 VAL A N 1
ATOM 1470 C CA . VAL A 1 196 ? -0.346 -13.064 -5.393 1.00 94.56 196 VAL A CA 1
ATOM 1471 C C . VAL A 1 196 ? -1.294 -13.774 -4.422 1.00 94.56 196 VAL A C 1
ATOM 1473 O O . VAL A 1 196 ? -2.424 -13.324 -4.225 1.00 94.56 196 VAL A O 1
ATOM 1476 N N . PHE A 1 197 ? -0.839 -14.843 -3.767 1.00 94.12 197 PHE A N 1
ATOM 1477 C CA . PHE A 1 197 ? -1.611 -15.518 -2.731 1.00 94.12 197 PHE A CA 1
ATOM 1478 C C . PHE A 1 197 ? -1.896 -14.584 -1.553 1.00 94.12 197 PHE A C 1
ATOM 1480 O O . PHE A 1 197 ? -3.054 -14.418 -1.167 1.00 94.12 197 PHE A O 1
ATOM 1487 N N . HIS A 1 198 ? -0.874 -13.900 -1.036 1.00 96.50 198 HIS A N 1
ATOM 1488 C CA . HIS A 1 198 ? -1.056 -12.929 0.037 1.00 96.50 198 HIS A CA 1
ATOM 1489 C C . HIS A 1 198 ? -1.923 -11.743 -0.391 1.00 96.50 198 HIS A C 1
ATOM 1491 O O . HIS A 1 198 ? -2.724 -11.261 0.399 1.00 96.50 198 HIS A O 1
ATOM 1497 N N . LEU A 1 199 ? -1.840 -11.304 -1.649 1.00 95.75 199 LEU A N 1
ATOM 1498 C CA . LEU A 1 199 ? -2.735 -10.288 -2.208 1.00 95.75 199 LEU A CA 1
ATOM 1499 C C . LEU A 1 199 ? -4.206 -10.717 -2.146 1.00 95.75 199 LEU A C 1
ATOM 1501 O O . LEU A 1 199 ? -5.060 -9.916 -1.762 1.00 95.75 199 LEU A O 1
ATOM 1505 N N . MET A 1 200 ? -4.509 -11.975 -2.474 1.00 95.06 200 MET A N 1
ATOM 1506 C CA . MET A 1 200 ? -5.866 -12.520 -2.395 1.00 95.06 200 MET A CA 1
ATOM 1507 C C . MET A 1 200 ? -6.364 -12.604 -0.946 1.00 95.06 200 MET A C 1
ATOM 1509 O O . MET A 1 200 ? -7.459 -12.128 -0.646 1.00 95.06 200 MET A O 1
ATOM 1513 N N . THR A 1 201 ? -5.572 -13.176 -0.034 1.00 95.75 201 THR A N 1
ATOM 1514 C CA . THR A 1 201 ? -5.968 -13.291 1.381 1.00 95.75 201 THR A CA 1
ATOM 1515 C C . THR A 1 201 ? -6.146 -11.909 2.010 1.00 95.75 201 THR A C 1
ATOM 1517 O O . THR A 1 201 ? -7.144 -11.657 2.690 1.00 95.75 201 THR A O 1
ATOM 1520 N N . HIS A 1 202 ? -5.245 -10.981 1.686 1.00 97.38 202 HIS A N 1
ATOM 1521 C CA . HIS A 1 202 ? -5.321 -9.573 2.049 1.00 97.38 202 HIS A CA 1
ATOM 1522 C C . HIS A 1 202 ? -6.601 -8.905 1.576 1.00 97.38 202 HIS A C 1
ATOM 1524 O O . HIS A 1 202 ? -7.243 -8.225 2.376 1.00 97.38 202 HIS A O 1
ATOM 1530 N N . ALA A 1 203 ? -7.016 -9.124 0.327 1.00 96.94 203 ALA A N 1
ATOM 1531 C CA . ALA A 1 203 ? -8.266 -8.572 -0.178 1.00 96.94 203 ALA A CA 1
ATOM 1532 C C . ALA A 1 203 ? -9.464 -8.988 0.695 1.00 96.94 203 ALA A C 1
ATOM 1534 O O . ALA A 1 203 ? -10.326 -8.156 0.976 1.00 96.94 203 ALA A O 1
ATOM 1535 N N . PHE A 1 204 ? -9.488 -10.225 1.206 1.00 95.62 204 PHE A N 1
ATOM 1536 C CA . PHE A 1 204 ? -10.542 -10.688 2.112 1.00 95.62 204 PHE A CA 1
ATOM 1537 C C . PHE A 1 204 ? -10.467 -10.025 3.489 1.00 95.62 204 PHE A C 1
ATOM 1539 O O . PHE A 1 204 ? -11.415 -9.353 3.905 1.00 95.62 204 PHE A O 1
ATOM 1546 N N . PHE A 1 205 ? -9.348 -10.180 4.209 1.00 97.19 205 PHE A N 1
ATOM 1547 C CA . PHE A 1 205 ? -9.278 -9.711 5.595 1.00 97.19 205 PHE A CA 1
ATOM 1548 C C . PHE A 1 205 ? -9.187 -8.185 5.707 1.00 97.19 205 PHE A C 1
ATOM 1550 O O . PHE A 1 205 ? -9.669 -7.624 6.688 1.00 97.19 205 PHE A O 1
ATOM 1557 N N . LYS A 1 206 ? -8.633 -7.468 4.721 1.00 97.50 206 LYS A N 1
ATOM 1558 C CA . LYS A 1 206 ? -8.632 -5.997 4.740 1.00 97.50 206 LYS A CA 1
ATOM 1559 C C . LYS A 1 206 ? -9.974 -5.400 4.398 1.00 97.50 206 LYS A C 1
ATOM 1561 O O . LYS A 1 206 ? -10.372 -4.460 5.081 1.00 97.50 206 LYS A O 1
ATOM 1566 N N . ALA A 1 207 ? -10.674 -5.931 3.395 1.00 97.56 207 ALA A N 1
ATOM 1567 C CA . ALA A 1 207 ? -12.028 -5.474 3.106 1.00 97.56 207 ALA A CA 1
ATOM 1568 C C . ALA A 1 207 ? -12.919 -5.677 4.338 1.00 97.56 207 ALA A C 1
ATOM 1570 O O . ALA A 1 207 ? -13.629 -4.758 4.735 1.00 97.56 207 ALA A O 1
ATOM 1571 N N . LEU A 1 208 ? -12.791 -6.831 5.004 1.00 98.25 208 LEU A N 1
ATOM 1572 C CA . LEU A 1 208 ? -13.476 -7.125 6.260 1.00 98.25 208 LEU A CA 1
ATOM 1573 C C . LEU A 1 208 ? -13.169 -6.101 7.355 1.00 98.25 208 LEU A C 1
ATOM 1575 O O . LEU A 1 208 ? -14.088 -5.557 7.958 1.00 98.25 208 LEU A O 1
ATOM 1579 N N . LEU A 1 209 ? -11.887 -5.821 7.601 1.00 98.19 209 LEU A N 1
ATOM 1580 C CA . LEU A 1 209 ? -11.469 -4.895 8.652 1.00 98.19 209 LEU A CA 1
ATOM 1581 C C . LEU A 1 209 ? -11.902 -3.451 8.365 1.00 98.19 209 LEU A C 1
ATOM 1583 O O . LEU A 1 209 ? -12.360 -2.766 9.273 1.00 98.19 209 LEU A O 1
ATOM 1587 N N . PHE A 1 210 ? -11.795 -2.980 7.119 1.00 97.81 210 PHE A N 1
ATOM 1588 C CA . PHE A 1 210 ? -12.229 -1.626 6.763 1.00 97.81 210 PHE A CA 1
ATOM 1589 C C . PHE A 1 210 ? -13.747 -1.473 6.802 1.00 97.81 210 PHE A C 1
ATOM 1591 O O . PHE A 1 210 ? -14.237 -0.497 7.364 1.00 97.81 210 PHE A O 1
ATOM 1598 N N . LEU A 1 211 ? -14.505 -2.422 6.246 1.00 97.69 211 LEU A N 1
ATOM 1599 C CA . LEU A 1 211 ? -15.966 -2.373 6.315 1.00 97.69 211 LEU A CA 1
ATOM 1600 C C . LEU A 1 211 ? -16.462 -2.559 7.757 1.00 97.69 211 LEU A C 1
ATOM 1602 O O . LEU A 1 211 ? -17.412 -1.891 8.157 1.00 97.69 211 LEU A O 1
ATOM 1606 N N . GLY A 1 212 ? -15.785 -3.388 8.558 1.00 97.56 212 GLY A N 1
ATOM 1607 C CA . GLY A 1 212 ? -16.051 -3.547 9.987 1.00 97.56 212 GLY A CA 1
ATOM 1608 C C . GLY A 1 212 ? -15.785 -2.259 10.767 1.00 97.56 212 GLY A C 1
ATOM 1609 O O . GLY A 1 212 ? -16.637 -1.824 11.534 1.00 97.56 212 GLY A O 1
ATOM 1610 N N . ALA A 1 213 ? -14.670 -1.573 10.499 1.00 97.31 213 ALA A N 1
ATOM 1611 C CA . ALA A 1 213 ? -14.422 -0.234 11.035 1.00 97.31 213 ALA A CA 1
ATOM 1612 C C . ALA A 1 213 ? -15.488 0.773 10.576 1.00 97.31 213 ALA A C 1
ATOM 1614 O O . ALA A 1 213 ? -15.930 1.598 11.366 1.00 97.31 213 ALA A O 1
ATOM 1615 N N . GLY A 1 214 ? -15.960 0.683 9.330 1.00 97.06 214 GLY A N 1
ATOM 1616 C CA . GLY A 1 214 ? -17.071 1.497 8.829 1.00 97.06 214 GLY A CA 1
ATOM 1617 C C . GLY A 1 214 ? -18.375 1.260 9.588 1.00 97.06 214 GLY A C 1
ATOM 1618 O O . GLY A 1 214 ? -19.076 2.218 9.900 1.00 97.06 214 GLY A O 1
ATOM 1619 N N . SER A 1 215 ? -18.669 0.006 9.933 1.00 97.06 215 SER A N 1
ATOM 1620 C CA . SER A 1 215 ? -19.809 -0.357 10.775 1.00 97.06 215 SER A CA 1
ATOM 1621 C C . SER A 1 215 ? -19.670 0.187 12.199 1.00 97.06 215 SER A C 1
ATOM 1623 O O . SER A 1 215 ? -20.630 0.751 12.716 1.00 97.06 215 SER A O 1
ATOM 1625 N N . VAL A 1 216 ? -18.475 0.114 12.799 1.00 96.69 216 VAL A N 1
ATOM 1626 C CA . VAL A 1 216 ? -18.186 0.721 14.113 1.00 96.69 216 VAL A CA 1
ATOM 1627 C C . VAL A 1 216 ? -18.387 2.235 14.085 1.00 96.69 216 VAL A C 1
ATOM 1629 O O . VAL A 1 216 ? -19.061 2.773 14.953 1.00 96.69 216 VAL A O 1
ATOM 1632 N N . ILE A 1 217 ? -17.828 2.923 13.086 1.00 95.81 217 ILE A N 1
ATOM 1633 C CA . ILE A 1 217 ? -17.948 4.382 12.946 1.00 95.81 217 ILE A CA 1
ATOM 1634 C C . ILE A 1 217 ? -19.417 4.773 12.773 1.00 95.81 217 ILE A C 1
ATOM 1636 O O . ILE A 1 217 ? -19.879 5.721 13.398 1.00 95.81 217 ILE A O 1
ATOM 1640 N N . HIS A 1 218 ? -20.165 4.028 11.955 1.00 95.56 218 HIS A N 1
ATOM 1641 C CA . HIS A 1 218 ? -21.591 4.265 11.764 1.00 95.56 218 HIS A CA 1
ATOM 1642 C C . HIS A 1 218 ? -22.392 4.053 13.055 1.00 95.56 218 HIS A C 1
ATOM 1644 O O . HIS A 1 218 ? -23.216 4.894 13.387 1.00 95.56 218 HIS A O 1
ATOM 1650 N N . GLY A 1 219 ? -22.115 2.977 13.798 1.00 93.75 219 GLY A N 1
ATOM 1651 C CA . GLY A 1 219 ? -22.770 2.678 15.074 1.00 93.75 219 GLY A CA 1
ATOM 1652 C C . GLY A 1 219 ? -22.392 3.614 16.225 1.00 93.75 219 GLY A C 1
ATOM 1653 O O . GLY A 1 219 ? -23.055 3.579 17.256 1.00 93.75 219 GLY A O 1
ATOM 1654 N N . CYS A 1 220 ? -21.345 4.426 16.060 1.00 94.19 220 CYS A N 1
ATOM 1655 C CA . CYS A 1 220 ? -20.851 5.413 17.025 1.00 94.19 220 CYS A CA 1
ATOM 1656 C C . CYS A 1 220 ? -21.039 6.859 16.525 1.00 94.19 220 CYS A C 1
ATOM 1658 O O . CYS A 1 220 ? -20.213 7.721 16.831 1.00 94.19 220 CYS A O 1
ATOM 1660 N N . ASP A 1 221 ? -22.067 7.116 15.709 1.00 91.81 221 ASP A N 1
ATOM 1661 C CA . ASP A 1 221 ? -22.431 8.449 15.200 1.00 91.81 221 ASP A CA 1
ATOM 1662 C C . ASP A 1 221 ? -21.279 9.214 14.511 1.00 91.81 221 ASP A C 1
ATOM 1664 O O . ASP A 1 221 ? -21.165 10.436 14.593 1.00 91.81 221 ASP A O 1
ATOM 1668 N N . GLY A 1 222 ? -20.403 8.494 13.807 1.00 91.12 222 GLY A N 1
ATOM 1669 C CA . GLY A 1 222 ? -19.296 9.076 13.048 1.00 91.12 222 GLY A CA 1
ATOM 1670 C C . GLY A 1 222 ? -17.981 9.214 13.818 1.00 91.12 222 GLY A C 1
ATOM 1671 O O . GLY A 1 222 ? -17.000 9.675 13.234 1.00 91.12 222 GLY A O 1
ATOM 1672 N N . GLU A 1 223 ? -17.910 8.793 15.084 1.00 93.62 223 GLU A N 1
ATOM 1673 C CA . GLU A 1 223 ? -16.655 8.823 15.838 1.00 93.62 223 GLU A CA 1
ATOM 1674 C C . GLU A 1 223 ? -15.626 7.838 15.252 1.00 93.62 223 GLU A C 1
ATOM 1676 O O . GLU A 1 223 ? -15.923 6.665 15.023 1.00 93.62 223 GLU A O 1
ATOM 1681 N N . GLN A 1 224 ? -14.399 8.314 15.015 1.00 93.44 224 GLN A N 1
ATOM 1682 C CA . GLN A 1 224 ? -13.300 7.532 14.420 1.00 93.44 224 GLN A CA 1
ATOM 1683 C C . GLN A 1 224 ? -12.134 7.315 15.395 1.00 93.44 224 GLN A C 1
ATOM 1685 O O . GLN A 1 224 ? -11.308 6.418 15.193 1.00 93.44 224 GLN A O 1
ATOM 1690 N N . ASP A 1 225 ? -12.057 8.114 16.461 1.00 92.50 225 ASP A N 1
ATOM 1691 C CA . ASP A 1 225 ? -10.990 8.051 17.452 1.00 92.50 225 ASP A CA 1
ATOM 1692 C C . ASP A 1 225 ? -11.237 6.919 18.457 1.00 92.50 225 ASP A C 1
ATOM 1694 O O . ASP A 1 225 ? -12.130 6.979 19.309 1.00 92.50 225 ASP A O 1
ATOM 1698 N N . MET A 1 226 ? -10.373 5.902 18.422 1.00 91.94 226 MET A N 1
ATOM 1699 C CA . MET A 1 226 ? -10.474 4.729 19.292 1.00 91.94 226 MET A CA 1
ATOM 1700 C C . MET A 1 226 ? -10.361 5.075 20.782 1.00 91.94 226 MET A C 1
ATOM 1702 O O . MET A 1 226 ? -10.798 4.301 21.628 1.00 91.94 226 MET A O 1
ATOM 1706 N N . ARG A 1 227 ? -9.786 6.231 21.147 1.00 88.69 227 ARG A N 1
ATOM 1707 C CA . ARG A 1 227 ? -9.653 6.653 22.556 1.00 88.69 227 ARG A CA 1
ATOM 1708 C C . ARG A 1 227 ? -10.991 7.014 23.192 1.00 88.69 227 ARG A C 1
ATOM 1710 O O . ARG A 1 227 ? -11.120 6.960 24.421 1.00 88.69 227 ARG A O 1
ATOM 1717 N N . LYS A 1 228 ? -11.950 7.424 22.362 1.00 89.94 228 LYS A N 1
ATOM 1718 C CA . LYS A 1 228 ? -13.309 7.769 22.772 1.00 89.94 228 LYS A CA 1
ATOM 1719 C C . LYS A 1 228 ? -14.255 6.573 22.696 1.00 89.94 228 LYS A C 1
ATOM 1721 O O . LYS A 1 228 ? -15.319 6.637 23.288 1.00 89.94 228 LYS A O 1
ATOM 1726 N N . MET A 1 229 ? -13.850 5.490 22.036 1.00 91.69 229 MET A N 1
ATOM 1727 C CA . MET A 1 229 ? -14.580 4.223 21.971 1.00 91.69 229 MET A CA 1
ATOM 1728 C C . MET A 1 229 ? -14.303 3.337 23.202 1.00 91.69 229 MET A C 1
ATOM 1730 O O . MET A 1 229 ? -13.596 3.723 24.139 1.00 91.69 229 MET A O 1
ATOM 1734 N N . GLY A 1 230 ? -14.879 2.133 23.200 1.00 90.38 230 GLY A N 1
ATOM 1735 C CA . GLY A 1 230 ? -14.665 1.100 24.211 1.00 90.38 230 GLY A CA 1
ATOM 1736 C C . GLY A 1 230 ? -15.964 0.397 24.590 1.00 90.38 230 GLY A C 1
ATOM 1737 O O . GLY A 1 230 ? -17.039 0.985 24.551 1.00 90.38 230 GLY A O 1
ATOM 1738 N N . GLY A 1 231 ? -15.878 -0.879 24.972 1.00 91.44 231 GLY A N 1
ATOM 1739 C CA . GLY A 1 231 ? -17.043 -1.644 25.445 1.00 91.44 231 GLY A CA 1
ATOM 1740 C C . GLY A 1 231 ? -18.091 -2.010 24.379 1.00 91.44 231 GLY A C 1
ATOM 1741 O O . GLY A 1 231 ? -19.134 -2.562 24.728 1.00 91.44 231 GLY A O 1
ATOM 1742 N N . LEU A 1 232 ? -17.818 -1.779 23.090 1.00 94.12 232 LEU A N 1
ATOM 1743 C CA . LEU A 1 232 ? -18.776 -1.991 21.995 1.00 94.12 232 LEU A CA 1
ATOM 1744 C C . LEU A 1 232 ? -19.103 -3.465 21.704 1.00 94.12 232 LEU A C 1
ATOM 1746 O O . LEU A 1 232 ? -20.060 -3.743 20.989 1.00 94.12 232 LEU A O 1
ATOM 1750 N N . ALA A 1 233 ? -18.360 -4.427 22.266 1.00 94.31 233 ALA A N 1
ATOM 1751 C CA . ALA A 1 233 ? -18.551 -5.857 21.983 1.00 94.31 233 ALA A CA 1
ATOM 1752 C C . ALA A 1 233 ? -19.982 -6.361 22.253 1.00 94.31 233 ALA A C 1
ATOM 1754 O O . ALA A 1 233 ? -20.474 -7.235 21.545 1.00 94.31 233 ALA A O 1
ATOM 1755 N N . LYS A 1 234 ? -20.655 -5.820 23.279 1.00 91.94 234 LYS A N 1
ATOM 1756 C CA . LYS A 1 234 ? -22.040 -6.198 23.608 1.00 91.94 234 LYS A CA 1
ATOM 1757 C C . LYS A 1 234 ? -23.070 -5.496 22.726 1.00 91.94 234 LYS A C 1
ATOM 1759 O O . LYS A 1 234 ? -24.117 -6.071 22.455 1.00 91.94 234 LYS A O 1
ATOM 1764 N N . ALA A 1 235 ? -22.776 -4.265 22.319 1.00 93.38 235 ALA A N 1
ATOM 1765 C CA . ALA A 1 235 ? -23.665 -3.441 21.511 1.00 93.38 235 ALA A CA 1
ATOM 1766 C C . ALA A 1 235 ? -23.652 -3.842 20.027 1.00 93.38 235 ALA A C 1
ATOM 1768 O O . ALA A 1 235 ? -24.676 -3.757 19.356 1.00 93.38 235 ALA A O 1
ATOM 1769 N N . MET A 1 236 ? -22.500 -4.307 19.532 1.00 96.44 236 MET A N 1
ATOM 1770 C CA . MET A 1 236 ? -22.271 -4.662 18.130 1.00 96.44 236 MET A CA 1
ATOM 1771 C C . MET A 1 236 ? -21.671 -6.076 18.000 1.00 96.44 236 MET A C 1
ATOM 1773 O O . MET A 1 236 ? -20.501 -6.224 17.630 1.00 96.44 236 MET A O 1
ATOM 1777 N N . PRO A 1 237 ? -22.413 -7.139 18.360 1.00 96.94 237 PRO A N 1
ATOM 1778 C CA . PRO A 1 237 ? -21.864 -8.491 18.450 1.00 96.94 237 PRO A CA 1
ATOM 1779 C C . PRO A 1 237 ? -21.421 -9.066 17.097 1.00 96.94 237 PRO A C 1
ATOM 1781 O O . PRO A 1 237 ? -20.416 -9.776 17.035 1.00 96.94 237 PRO A O 1
ATOM 1784 N N . ILE A 1 238 ? -22.129 -8.762 16.004 1.00 97.88 238 ILE A N 1
ATOM 1785 C CA . ILE A 1 238 ? -21.782 -9.285 14.675 1.00 97.88 238 ILE A CA 1
ATOM 1786 C C . ILE A 1 238 ? -20.523 -8.576 14.184 1.00 97.88 238 ILE A C 1
ATOM 1788 O O . ILE A 1 238 ? -19.556 -9.218 13.763 1.00 97.88 238 ILE A O 1
ATOM 1792 N N . THR A 1 239 ? -20.503 -7.250 14.293 1.00 97.75 239 THR A N 1
ATOM 1793 C CA . THR A 1 239 ? -19.347 -6.443 13.898 1.00 97.75 239 THR A CA 1
ATOM 1794 C C . THR A 1 239 ? -18.117 -6.787 14.735 1.00 97.75 239 THR A C 1
ATOM 1796 O O . THR A 1 239 ? -17.023 -6.922 14.194 1.00 97.75 239 THR A O 1
ATOM 1799 N N . HIS A 1 240 ? -18.286 -7.036 16.037 1.00 97.88 240 HIS A N 1
ATOM 1800 C CA . HIS A 1 240 ? -17.208 -7.484 16.918 1.00 97.88 240 HIS A CA 1
ATOM 1801 C C . HIS A 1 240 ? -16.614 -8.830 16.489 1.00 97.88 240 HIS A C 1
ATOM 1803 O O . HIS A 1 240 ? -15.395 -8.932 16.342 1.00 97.88 240 HIS A O 1
ATOM 1809 N N . ILE A 1 241 ? -17.445 -9.851 16.252 1.00 98.06 241 ILE A N 1
ATOM 1810 C CA . ILE A 1 241 ? -16.973 -11.189 15.857 1.00 98.06 241 ILE A CA 1
ATOM 1811 C C . ILE A 1 241 ? -16.292 -11.142 14.487 1.00 98.06 241 ILE A C 1
ATOM 1813 O O . ILE A 1 241 ? -15.203 -11.684 14.314 1.00 98.06 241 ILE A O 1
ATOM 1817 N N . THR A 1 242 ? -16.896 -10.471 13.509 1.00 98.12 242 THR A N 1
ATOM 1818 C CA . THR A 1 242 ? -16.332 -10.355 12.155 1.00 98.12 242 THR A CA 1
ATOM 1819 C C . THR A 1 242 ? -14.992 -9.603 12.158 1.00 98.12 242 THR A C 1
ATOM 1821 O O . THR A 1 242 ? -14.019 -10.082 11.570 1.00 98.12 242 THR A O 1
ATOM 1824 N N . MET A 1 243 ? -14.881 -8.503 12.911 1.00 97.81 243 MET A N 1
ATOM 1825 C CA . MET A 1 243 ? -13.618 -7.790 13.153 1.00 97.81 243 MET A CA 1
ATOM 1826 C C . MET A 1 243 ? -12.572 -8.655 13.862 1.00 97.81 243 MET A C 1
ATOM 1828 O O . MET A 1 243 ? -11.386 -8.559 13.539 1.00 97.81 243 MET A O 1
ATOM 1832 N N . LEU A 1 244 ? -12.982 -9.500 14.814 1.00 97.94 244 LEU A N 1
ATOM 1833 C CA . LEU A 1 244 ? -12.097 -10.448 15.494 1.00 97.94 244 LEU A CA 1
ATOM 1834 C C . LEU A 1 244 ? -11.520 -11.468 14.502 1.00 97.94 244 LEU A C 1
ATOM 1836 O O . LEU A 1 244 ? -10.314 -11.698 14.508 1.00 97.94 244 LEU A O 1
ATOM 1840 N N . LEU A 1 245 ? -12.356 -12.036 13.628 1.00 98.19 245 LEU A N 1
ATOM 1841 C CA . LEU A 1 245 ? -11.934 -13.005 12.609 1.00 98.19 245 LEU A CA 1
ATOM 1842 C C . LEU A 1 245 ? -10.995 -12.365 11.574 1.00 98.19 245 LEU A C 1
ATOM 1844 O O . LEU A 1 245 ? -9.949 -12.929 11.258 1.00 98.19 245 LEU A O 1
ATOM 1848 N N . GLY A 1 246 ? -11.298 -11.149 11.108 1.00 97.88 246 GLY A N 1
ATOM 1849 C CA . GLY A 1 246 ? -10.392 -10.392 10.234 1.00 97.88 246 GLY A CA 1
ATOM 1850 C C . GLY A 1 246 ? -9.065 -10.039 10.907 1.00 97.88 246 GLY A C 1
ATOM 1851 O O . GLY A 1 246 ? -8.005 -10.104 10.284 1.00 97.88 246 GLY A O 1
ATOM 1852 N N . SER A 1 247 ? -9.109 -9.725 12.201 1.00 97.88 247 SER A N 1
ATOM 1853 C CA . SER A 1 247 ? -7.922 -9.442 13.012 1.00 97.88 247 SER A CA 1
ATOM 1854 C C . SER A 1 247 ? -7.064 -10.690 13.235 1.00 97.88 247 SER A C 1
ATOM 1856 O O . SER A 1 247 ? -5.841 -10.622 13.157 1.00 97.88 247 SER A O 1
ATOM 1858 N N . ALA A 1 248 ? -7.683 -11.847 13.464 1.00 97.50 248 ALA A N 1
ATOM 1859 C CA . ALA A 1 248 ? -6.981 -13.123 13.537 1.00 97.50 248 ALA A CA 1
ATOM 1860 C C . ALA A 1 248 ? -6.301 -13.465 12.200 1.00 97.50 248 ALA A C 1
ATOM 1862 O O . ALA A 1 248 ? -5.149 -13.908 12.188 1.00 97.50 248 ALA A O 1
ATOM 1863 N N . ALA A 1 249 ? -6.973 -13.172 11.081 1.00 97.44 249 ALA A N 1
ATOM 1864 C CA . ALA A 1 249 ? -6.417 -13.350 9.747 1.00 97.44 249 ALA A CA 1
ATOM 1865 C C . ALA A 1 249 ? -5.205 -12.445 9.478 1.00 97.44 249 ALA A C 1
ATOM 1867 O O . ALA A 1 249 ? -4.155 -12.974 9.139 1.00 97.44 249 ALA A O 1
ATOM 1868 N N . ILE A 1 250 ? -5.278 -11.123 9.687 1.00 97.44 250 ILE A N 1
ATOM 1869 C CA . ILE A 1 250 ? -4.127 -10.227 9.420 1.00 97.44 250 ILE A CA 1
ATOM 1870 C C . ILE A 1 250 ? -2.908 -10.528 10.313 1.00 97.44 250 ILE A C 1
ATOM 1872 O O . ILE A 1 250 ? -1.754 -10.378 9.892 1.00 97.44 250 ILE A O 1
ATOM 1876 N N . VAL A 1 251 ? -3.146 -10.972 11.551 1.00 96.88 251 VAL A N 1
ATOM 1877 C CA . VAL A 1 251 ? -2.075 -11.380 12.469 1.00 96.88 251 VAL A CA 1
ATOM 1878 C C . VAL A 1 251 ? -1.370 -12.632 11.959 1.00 96.88 251 VAL A C 1
ATOM 1880 O O . VAL A 1 251 ? -0.141 -12.685 12.015 1.00 96.88 251 VAL A O 1
ATOM 1883 N N . GLY A 1 252 ? -2.119 -13.551 11.351 1.00 94.31 252 GLY A N 1
ATOM 1884 C CA . GLY A 1 252 ? -1.614 -14.828 10.859 1.00 94.31 252 GLY A CA 1
ATOM 1885 C C . GLY A 1 252 ? -1.764 -15.934 11.898 1.00 94.31 252 GLY A C 1
ATOM 1886 O O . GLY A 1 252 ? -0.846 -16.720 12.099 1.00 94.31 252 GLY A O 1
ATOM 1887 N N . LEU A 1 253 ? -2.900 -15.975 12.605 1.00 93.62 253 LEU A N 1
ATOM 1888 C CA . LEU A 1 253 ? -3.188 -17.088 13.508 1.00 93.62 253 LEU A CA 1
ATOM 1889 C C . LEU A 1 253 ? -3.468 -18.376 12.714 1.00 93.62 253 LEU A C 1
ATOM 1891 O O . LEU A 1 253 ? -4.101 -18.289 11.656 1.00 93.62 253 LEU A O 1
ATOM 1895 N N . PRO A 1 254 ? -3.071 -19.559 13.229 1.00 89.94 254 PRO A N 1
ATOM 1896 C CA . PRO A 1 254 ? -3.364 -20.836 12.583 1.00 89.94 254 PRO A CA 1
ATOM 1897 C C . PRO A 1 254 ? -4.842 -20.959 12.202 1.00 89.94 254 PRO A C 1
ATOM 1899 O O . PRO A 1 254 ? -5.701 -20.455 12.926 1.00 89.94 254 PRO A O 1
ATOM 1902 N N . ILE A 1 255 ? -5.125 -21.654 11.094 1.00 87.56 255 ILE A N 1
ATOM 1903 C CA . ILE A 1 255 ? -6.448 -21.814 10.447 1.00 87.56 255 ILE A CA 1
ATOM 1904 C C . ILE A 1 255 ? -6.843 -20.634 9.546 1.00 87.56 255 ILE A C 1
ATOM 1906 O O . ILE A 1 255 ? -7.514 -20.856 8.542 1.00 87.56 255 ILE A O 1
ATOM 1910 N N . PHE A 1 256 ? -6.416 -19.402 9.835 1.00 92.62 256 PHE A N 1
ATOM 1911 C CA . PHE A 1 256 ? -6.833 -18.233 9.057 1.00 92.62 256 PHE A CA 1
ATOM 1912 C C . PHE A 1 256 ? -5.995 -18.012 7.793 1.00 92.62 256 PHE A C 1
ATOM 1914 O O . PHE A 1 256 ? -4.836 -18.403 7.696 1.00 92.62 256 PHE A O 1
ATOM 1921 N N . SER A 1 257 ? -6.558 -17.293 6.821 1.00 91.75 257 SER A N 1
ATOM 1922 C CA . SER A 1 257 ? -5.915 -17.061 5.519 1.00 91.75 257 SER A CA 1
ATOM 1923 C C . SER A 1 257 ? -4.555 -16.354 5.570 1.00 91.75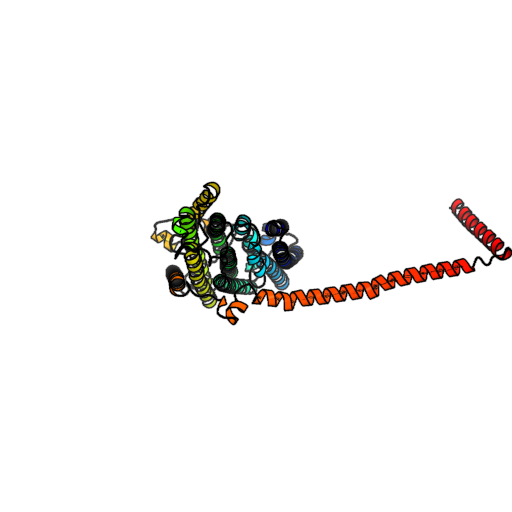 257 SER A C 1
ATOM 1925 O O . SER A 1 257 ? -3.650 -16.672 4.792 1.00 91.75 257 SER A O 1
ATOM 1927 N N . GLY A 1 258 ? -4.372 -15.417 6.501 1.00 89.56 258 GLY A N 1
ATOM 1928 C CA . GLY A 1 258 ? -3.098 -14.717 6.639 1.00 89.56 258 GLY A CA 1
ATOM 1929 C C . GLY A 1 258 ? -1.970 -15.580 7.202 1.00 89.56 258 GLY A C 1
ATOM 1930 O O . GLY A 1 258 ? -0.823 -15.242 6.947 1.00 89.56 258 GLY A O 1
ATOM 1931 N N . PHE A 1 259 ? -2.265 -16.690 7.896 1.00 92.06 259 PHE A N 1
ATOM 1932 C CA . PHE A 1 259 ? -1.242 -17.639 8.357 1.00 92.06 259 PHE A CA 1
ATOM 1933 C C . PHE A 1 259 ? -0.545 -18.275 7.157 1.00 92.06 259 PHE A C 1
ATOM 1935 O O . PHE A 1 259 ? 0.635 -18.033 6.947 1.00 92.06 259 PHE A O 1
ATOM 1942 N N . PHE A 1 260 ? -1.308 -18.960 6.300 1.00 89.94 260 PHE A N 1
ATOM 1943 C CA . PHE A 1 260 ? -0.763 -19.650 5.128 1.00 89.94 260 PHE A CA 1
ATOM 1944 C C . PHE A 1 260 ? 0.046 -18.713 4.231 1.00 89.94 260 PHE A C 1
ATOM 1946 O O . PHE A 1 260 ? 1.153 -19.034 3.824 1.00 89.94 260 PHE A O 1
ATOM 1953 N N . SER A 1 261 ? -0.486 -17.519 3.966 1.00 92.31 261 SER A N 1
ATOM 1954 C CA . SER A 1 261 ? 0.186 -16.577 3.072 1.00 92.31 261 SER A CA 1
ATOM 1955 C C . SER A 1 261 ? 1.408 -15.891 3.695 1.00 92.31 261 SER A C 1
ATOM 1957 O O . SER A 1 261 ? 2.412 -15.750 3.010 1.00 92.31 261 SER A O 1
ATOM 1959 N N . LYS A 1 262 ? 1.375 -15.457 4.965 1.00 93.06 262 LYS A N 1
ATOM 1960 C CA . LYS A 1 262 ? 2.535 -14.782 5.586 1.00 93.06 262 LYS A CA 1
ATOM 1961 C C . LYS A 1 262 ? 3.650 -15.757 5.933 1.00 93.06 262 LYS A C 1
ATOM 1963 O O . LYS A 1 262 ? 4.813 -15.384 5.799 1.00 93.06 262 LYS A O 1
ATOM 1968 N N . ASP A 1 263 ? 3.311 -16.968 6.355 1.00 91.06 263 ASP A N 1
ATOM 1969 C CA . ASP A 1 263 ? 4.300 -17.998 6.662 1.00 91.06 263 ASP A CA 1
ATOM 1970 C C . ASP A 1 263 ? 5.085 -18.388 5.415 1.00 91.06 263 ASP A C 1
ATOM 1972 O O . ASP A 1 263 ? 6.311 -18.426 5.459 1.00 91.06 263 ASP A O 1
ATOM 1976 N N . GLU A 1 264 ? 4.401 -18.559 4.283 1.00 91.06 264 GLU A N 1
ATOM 1977 C CA . GLU A 1 264 ? 5.046 -18.844 3.003 1.00 91.06 264 GLU A CA 1
ATOM 1978 C C . GLU A 1 264 ? 5.989 -17.693 2.590 1.00 91.06 264 GLU A C 1
ATOM 1980 O O . GLU A 1 264 ? 7.127 -17.933 2.185 1.00 91.06 264 GLU A O 1
ATOM 1985 N N . ILE A 1 265 ? 5.591 -16.425 2.790 1.00 95.38 265 ILE A N 1
ATOM 1986 C CA . ILE A 1 265 ? 6.480 -15.267 2.557 1.00 95.38 265 ILE A CA 1
ATOM 1987 C C . ILE A 1 265 ? 7.721 -15.335 3.447 1.00 95.38 265 ILE A C 1
ATOM 1989 O O . ILE A 1 265 ? 8.828 -15.084 2.974 1.00 95.38 265 ILE A O 1
ATOM 1993 N N . LEU A 1 266 ? 7.554 -15.638 4.735 1.00 95.62 266 LEU A N 1
ATOM 1994 C CA . LEU A 1 266 ? 8.663 -15.730 5.682 1.00 95.62 266 LEU A CA 1
ATOM 1995 C C . LEU A 1 266 ? 9.598 -16.894 5.348 1.00 95.62 266 LEU A C 1
ATOM 1997 O O . LEU A 1 266 ? 10.815 -16.736 5.445 1.00 95.62 266 LEU A O 1
ATOM 2001 N N . TYR A 1 267 ? 9.046 -18.025 4.911 1.00 92.75 267 TYR A N 1
ATOM 2002 C CA . TYR A 1 267 ? 9.819 -19.163 4.442 1.00 92.75 267 TYR A CA 1
ATOM 2003 C C . TYR A 1 267 ? 10.679 -18.774 3.239 1.00 92.75 267 TYR A C 1
ATOM 2005 O O . TYR A 1 267 ? 11.902 -18.864 3.330 1.00 92.75 267 TYR A O 1
ATOM 2013 N N . TYR A 1 268 ? 10.091 -18.220 2.172 1.00 92.81 268 TYR A N 1
ATOM 2014 C CA . TYR A 1 268 ? 10.856 -17.771 1.003 1.00 92.81 268 TYR A CA 1
ATOM 2015 C C . TYR A 1 268 ? 11.819 -16.618 1.317 1.00 92.81 268 TYR A C 1
ATOM 2017 O O . TYR A 1 268 ? 12.907 -16.557 0.747 1.00 92.81 268 TYR A O 1
ATOM 2025 N N . ALA A 1 269 ? 11.488 -15.724 2.252 1.00 94.94 269 ALA A N 1
ATOM 2026 C CA . ALA A 1 269 ? 12.406 -14.671 2.688 1.00 94.94 269 ALA A CA 1
ATOM 2027 C C . ALA A 1 269 ? 13.693 -15.230 3.318 1.00 94.94 269 ALA A C 1
ATOM 2029 O O . ALA A 1 269 ? 14.717 -14.545 3.301 1.00 94.94 269 ALA A O 1
ATOM 2030 N N . LEU A 1 270 ? 13.646 -16.455 3.852 1.00 93.25 270 LEU A N 1
ATOM 2031 C CA . LEU A 1 270 ? 14.789 -17.171 4.407 1.00 93.25 270 LEU A CA 1
ATOM 2032 C C . LEU A 1 270 ? 15.454 -18.120 3.395 1.00 93.25 270 LEU A C 1
ATOM 2034 O O . LEU A 1 270 ? 16.680 -18.187 3.360 1.00 93.25 270 LEU A O 1
ATOM 2038 N N . SER A 1 271 ? 14.663 -18.875 2.627 1.00 90.75 271 SER A N 1
ATOM 2039 C CA . SER A 1 271 ? 15.119 -20.035 1.845 1.00 90.75 271 SER A CA 1
ATOM 2040 C C . SER A 1 271 ? 15.328 -19.767 0.354 1.00 90.75 271 SER A C 1
ATOM 2042 O O . SER A 1 271 ? 16.047 -20.525 -0.296 1.00 90.75 271 SER A O 1
ATOM 2044 N N . ALA A 1 272 ? 14.715 -18.721 -0.208 1.00 90.06 272 ALA A N 1
ATOM 2045 C CA . ALA A 1 272 ? 14.867 -18.411 -1.626 1.00 90.06 272 ALA A CA 1
ATOM 2046 C C . ALA A 1 272 ? 16.317 -17.995 -1.950 1.00 90.06 272 ALA A C 1
ATOM 2048 O O . ALA A 1 272 ? 17.008 -17.463 -1.080 1.00 90.06 272 ALA A O 1
ATOM 2049 N N . PRO A 1 273 ? 16.773 -18.111 -3.213 1.00 87.50 273 PRO A N 1
ATOM 2050 C CA . PRO A 1 273 ? 18.139 -17.738 -3.603 1.00 87.50 273 PRO A CA 1
ATOM 2051 C C . PRO A 1 273 ? 18.535 -16.291 -3.263 1.00 87.50 273 PRO A C 1
ATOM 2053 O O . PRO A 1 273 ? 19.704 -16.000 -3.029 1.00 87.50 273 PRO A O 1
ATOM 2056 N N . ARG A 1 274 ? 17.555 -15.375 -3.246 1.00 90.62 274 ARG A N 1
ATOM 2057 C CA . ARG A 1 274 ? 17.716 -13.953 -2.881 1.00 90.62 274 ARG A CA 1
ATOM 2058 C C . ARG A 1 274 ? 17.252 -13.651 -1.445 1.00 90.62 274 ARG A C 1
ATOM 2060 O O . ARG A 1 274 ? 17.209 -12.491 -1.039 1.00 90.62 274 ARG A O 1
ATOM 2067 N N . GLY A 1 275 ? 16.859 -14.682 -0.700 1.00 91.50 275 GLY A N 1
ATOM 2068 C CA . GLY A 1 275 ? 16.487 -14.603 0.706 1.00 91.50 275 GLY A CA 1
ATOM 2069 C C . GLY A 1 275 ? 17.698 -14.348 1.603 1.00 91.50 275 GLY A C 1
ATOM 2070 O O . GLY A 1 275 ? 18.852 -14.514 1.212 1.00 91.50 275 GLY A O 1
ATOM 2071 N N . SER A 1 276 ? 17.444 -13.898 2.828 1.00 94.12 276 SER A N 1
ATOM 2072 C CA . SER A 1 276 ? 18.485 -13.741 3.841 1.00 94.12 276 SER A CA 1
ATOM 2073 C C . SER A 1 276 ? 17.903 -13.765 5.248 1.00 94.12 276 SER A C 1
ATOM 2075 O O . SER A 1 276 ? 16.739 -13.425 5.472 1.00 94.12 276 SER A O 1
ATOM 2077 N N . TRP A 1 277 ? 18.753 -14.066 6.233 1.00 94.69 277 TRP A N 1
ATOM 2078 C CA . TRP A 1 277 ? 18.364 -13.995 7.644 1.00 94.69 277 TRP A CA 1
ATOM 2079 C C . TRP A 1 277 ? 17.869 -12.601 8.051 1.00 94.69 277 TRP A C 1
ATOM 2081 O O . TRP A 1 277 ? 16.978 -12.473 8.887 1.00 94.69 277 TRP A O 1
ATOM 2091 N N . LEU A 1 278 ? 18.419 -11.547 7.439 1.00 96.88 278 LEU A N 1
ATOM 2092 C CA . LEU A 1 278 ? 18.012 -10.170 7.703 1.00 96.88 278 LEU A CA 1
ATOM 2093 C C . LEU A 1 278 ? 16.588 -9.893 7.203 1.00 96.88 278 LEU A C 1
ATOM 2095 O O . LEU A 1 278 ? 15.792 -9.308 7.936 1.00 96.88 278 LEU A O 1
ATOM 2099 N N . LEU A 1 279 ? 16.256 -10.332 5.986 1.00 97.19 279 LEU A N 1
ATOM 2100 C CA . LEU A 1 279 ? 14.911 -10.194 5.419 1.00 97.19 279 LEU A CA 1
ATOM 2101 C C . LEU A 1 279 ? 13.881 -11.004 6.217 1.00 97.19 279 LEU A C 1
ATOM 2103 O O . LEU A 1 279 ? 12.808 -10.493 6.540 1.00 97.19 279 LEU A O 1
ATOM 2107 N N . PHE A 1 280 ? 14.241 -12.228 6.606 1.00 96.94 280 PHE A N 1
ATOM 2108 C CA . PHE A 1 280 ? 13.429 -13.067 7.483 1.00 96.94 280 PHE A CA 1
ATOM 2109 C C . PHE A 1 280 ? 13.178 -12.407 8.848 1.00 96.94 280 PHE A C 1
ATOM 2111 O O . PHE A 1 280 ? 12.030 -12.278 9.276 1.00 96.94 280 PHE A O 1
ATOM 2118 N N . ALA A 1 281 ? 14.229 -11.911 9.509 1.00 97.31 281 ALA A N 1
ATOM 2119 C CA . ALA A 1 281 ? 14.114 -11.223 10.793 1.00 97.31 281 ALA A CA 1
ATOM 2120 C C . ALA A 1 281 ? 13.262 -9.947 10.691 1.00 97.31 281 ALA A C 1
ATOM 2122 O O . ALA A 1 281 ? 12.421 -9.700 11.556 1.00 97.31 281 ALA A O 1
ATOM 2123 N N . ALA A 1 282 ? 13.426 -9.158 9.624 1.00 98.06 282 ALA A N 1
ATOM 2124 C CA . ALA A 1 282 ? 12.592 -7.986 9.366 1.00 98.06 282 ALA A CA 1
ATOM 2125 C C . ALA A 1 282 ? 11.110 -8.369 9.205 1.00 98.06 282 ALA A C 1
ATOM 2127 O O . ALA A 1 282 ? 10.243 -7.735 9.810 1.00 98.06 282 ALA A O 1
ATOM 2128 N N . GLY A 1 283 ? 10.821 -9.441 8.461 1.00 97.69 283 GLY A N 1
ATOM 2129 C CA . GLY A 1 283 ? 9.474 -9.994 8.329 1.00 97.69 283 GLY A CA 1
ATOM 2130 C C . GLY A 1 283 ? 8.886 -10.454 9.668 1.00 97.69 283 GLY A C 1
ATOM 2131 O O . GLY A 1 283 ? 7.750 -10.103 9.989 1.00 97.69 283 GLY A O 1
ATOM 2132 N N . LEU A 1 284 ? 9.657 -11.167 10.496 1.00 97.50 284 LEU A N 1
ATOM 2133 C CA . LEU A 1 284 ? 9.219 -11.596 11.831 1.00 97.50 284 LEU A CA 1
ATOM 2134 C C . LEU A 1 284 ? 8.914 -10.409 12.750 1.00 97.50 284 LEU A C 1
ATOM 2136 O O . LEU A 1 284 ? 7.884 -10.397 13.423 1.00 97.50 284 LEU A O 1
ATOM 2140 N N . ILE A 1 285 ? 9.769 -9.385 12.759 1.00 98.12 285 ILE A N 1
ATOM 2141 C CA . ILE A 1 285 ? 9.541 -8.169 13.550 1.00 98.12 285 ILE A CA 1
ATOM 2142 C C . ILE A 1 285 ? 8.279 -7.442 13.056 1.00 98.12 285 ILE A C 1
ATOM 2144 O O . ILE A 1 285 ? 7.460 -7.007 13.867 1.00 98.12 285 ILE A O 1
ATOM 2148 N N . ALA A 1 286 ? 8.061 -7.350 11.742 1.00 97.94 286 ALA A N 1
ATOM 2149 C CA . ALA A 1 286 ? 6.836 -6.771 11.189 1.00 97.94 286 ALA A CA 1
ATOM 2150 C C . ALA A 1 286 ? 5.582 -7.593 11.559 1.00 97.94 286 ALA A C 1
ATOM 2152 O O . ALA A 1 286 ? 4.526 -7.021 11.859 1.00 97.94 286 ALA A O 1
ATOM 2153 N N . ALA A 1 287 ? 5.683 -8.926 11.602 1.00 97.31 287 ALA A N 1
ATOM 2154 C CA . ALA A 1 287 ? 4.606 -9.813 12.041 1.00 97.31 287 ALA A CA 1
ATOM 2155 C C . ALA A 1 287 ? 4.302 -9.647 13.540 1.00 97.31 287 ALA A C 1
ATOM 2157 O O . ALA A 1 287 ? 3.133 -9.519 13.914 1.00 97.31 287 ALA A O 1
ATOM 2158 N N . PHE A 1 288 ? 5.336 -9.537 14.380 1.00 97.50 288 PHE A N 1
ATOM 2159 C CA . PHE A 1 288 ? 5.206 -9.195 15.798 1.00 97.50 288 PHE A CA 1
ATOM 2160 C C . PHE A 1 288 ? 4.439 -7.882 15.979 1.00 97.50 288 PHE A C 1
ATOM 2162 O O . PHE A 1 288 ? 3.404 -7.850 16.647 1.00 97.50 288 PHE A O 1
ATOM 2169 N N . ILE A 1 289 ? 4.894 -6.810 15.321 1.00 96.38 289 ILE A N 1
ATOM 2170 C CA . ILE A 1 289 ? 4.259 -5.486 15.379 1.00 96.38 289 ILE A CA 1
ATOM 2171 C C . ILE A 1 289 ? 2.802 -5.553 14.895 1.00 96.38 289 ILE A C 1
ATOM 2173 O O . ILE A 1 289 ? 1.936 -4.882 15.458 1.00 96.38 289 ILE A O 1
ATOM 2177 N N . THR A 1 290 ? 2.512 -6.411 13.913 1.00 97.44 290 THR A N 1
ATOM 2178 C CA . THR A 1 290 ? 1.147 -6.666 13.435 1.00 97.44 290 THR A CA 1
ATOM 2179 C C . THR A 1 290 ? 0.226 -7.213 14.515 1.00 97.44 290 THR A C 1
ATOM 2181 O O . THR A 1 290 ? -0.875 -6.686 14.691 1.00 97.44 290 THR A O 1
ATOM 2184 N N . GLY A 1 291 ? 0.680 -8.198 15.292 1.00 96.62 291 GLY A N 1
ATOM 2185 C CA . GLY A 1 291 ? -0.038 -8.656 16.485 1.00 96.62 291 GLY A CA 1
ATOM 2186 C C . GLY A 1 291 ? -0.307 -7.509 17.460 1.00 96.62 291 GLY A C 1
ATOM 2187 O O . GLY A 1 291 ? -1.438 -7.301 17.903 1.00 96.62 291 GLY A O 1
ATOM 2188 N N . VAL A 1 292 ? 0.724 -6.709 17.722 1.00 95.62 292 VAL A N 1
ATOM 2189 C CA . VAL A 1 292 ? 0.687 -5.626 18.705 1.00 95.62 292 VAL A CA 1
ATOM 2190 C C . VAL A 1 292 ? -0.321 -4.521 18.347 1.00 95.62 292 VAL A C 1
ATOM 2192 O O . VAL A 1 292 ? -1.157 -4.171 19.184 1.00 95.62 292 VAL A O 1
ATOM 2195 N N . TYR A 1 293 ? -0.286 -3.953 17.132 1.00 95.00 293 TYR A N 1
ATOM 2196 C CA . TYR A 1 293 ? -1.236 -2.883 16.785 1.00 95.00 293 TYR A CA 1
ATOM 2197 C C . TYR A 1 293 ? -2.665 -3.414 16.627 1.00 95.00 293 TYR A C 1
ATOM 2199 O O . TYR A 1 293 ? -3.618 -2.692 16.920 1.00 95.00 293 TYR A O 1
ATOM 2207 N N . THR A 1 294 ? -2.830 -4.673 16.205 1.00 96.62 294 THR A N 1
ATOM 2208 C CA . THR A 1 294 ? -4.154 -5.264 15.969 1.00 96.62 294 THR A CA 1
ATOM 2209 C C . THR A 1 294 ? -4.886 -5.493 17.285 1.00 96.62 294 THR A C 1
ATOM 2211 O O . THR A 1 294 ? -6.040 -5.089 17.435 1.00 96.62 294 THR A O 1
ATOM 2214 N N . ILE A 1 295 ? -4.210 -6.075 18.284 1.00 95.44 295 ILE A N 1
ATOM 2215 C CA . ILE A 1 295 ? -4.826 -6.265 19.599 1.00 95.44 295 ILE A CA 1
ATOM 2216 C C . ILE A 1 295 ? -5.101 -4.923 20.283 1.00 95.44 295 ILE A C 1
ATOM 2218 O O . ILE A 1 295 ? -6.153 -4.767 20.898 1.00 95.44 295 ILE A O 1
ATOM 2222 N N . ARG A 1 296 ? -4.217 -3.926 20.117 1.00 93.31 296 ARG A N 1
ATOM 2223 C CA . ARG A 1 296 ? -4.447 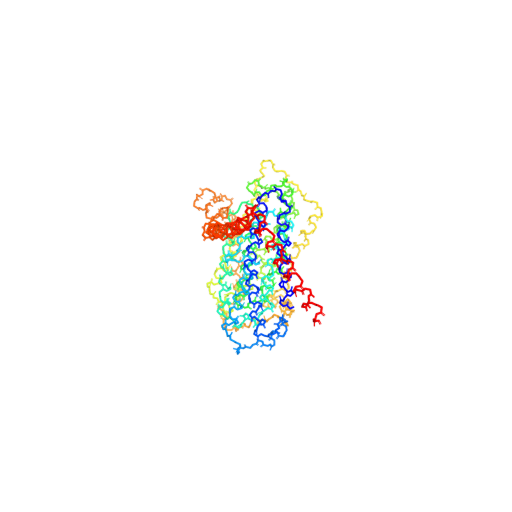-2.561 20.607 1.00 93.31 296 ARG A CA 1
ATOM 2224 C C . ARG A 1 296 ? -5.735 -1.988 20.012 1.00 93.31 296 ARG A C 1
ATOM 2226 O O . ARG A 1 296 ? -6.611 -1.589 20.774 1.00 93.31 296 ARG A O 1
ATOM 2233 N N . MET A 1 297 ? -5.889 -2.034 18.689 1.00 94.81 297 MET A N 1
ATOM 2234 C CA . MET A 1 297 ? -7.089 -1.560 17.991 1.00 94.81 297 MET A CA 1
ATOM 2235 C C . MET A 1 297 ? -8.364 -2.236 18.518 1.00 94.81 297 MET A C 1
ATOM 2237 O O . MET A 1 297 ? -9.318 -1.552 18.890 1.00 94.81 297 MET A O 1
ATOM 2241 N N . LEU A 1 298 ? -8.369 -3.569 18.634 1.00 95.25 298 LEU A N 1
ATOM 2242 C CA . LEU A 1 298 ? -9.519 -4.308 19.166 1.00 95.25 298 LEU A CA 1
ATOM 2243 C C . LEU A 1 298 ? -9.820 -3.953 20.629 1.00 95.25 298 LEU A C 1
ATOM 2245 O O . LEU A 1 298 ? -10.983 -3.786 20.995 1.00 95.25 298 LEU A O 1
ATOM 2249 N N . THR A 1 299 ? -8.786 -3.815 21.468 1.00 93.00 299 THR A N 1
ATOM 2250 C CA . THR A 1 299 ? -8.961 -3.474 22.889 1.00 93.00 299 THR A CA 1
ATOM 2251 C C . THR A 1 299 ? -9.518 -2.082 23.113 1.00 93.00 299 THR A C 1
ATOM 2253 O O . THR A 1 299 ? -10.340 -1.932 24.008 1.00 93.00 299 THR A O 1
ATOM 2256 N N . GLN A 1 300 ? -9.099 -1.093 22.324 1.00 91.31 300 GLN A N 1
ATOM 2257 C CA . GLN A 1 300 ? -9.584 0.282 22.449 1.00 91.31 300 GLN A CA 1
ATOM 2258 C C . GLN A 1 300 ? -10.989 0.446 21.854 1.00 91.31 300 GLN A C 1
ATOM 2260 O O . GLN A 1 300 ? -11.779 1.226 22.368 1.00 91.31 300 GLN A O 1
ATOM 2265 N N . THR A 1 301 ? -11.328 -0.341 20.831 1.00 93.69 301 THR A N 1
ATOM 2266 C CA . THR A 1 301 ? -12.629 -0.250 20.155 1.00 93.69 301 THR A CA 1
ATOM 2267 C C . THR A 1 301 ? -13.724 -1.046 20.877 1.00 93.69 301 THR A C 1
ATOM 2269 O O . THR A 1 301 ? -14.773 -0.508 21.221 1.00 93.69 301 THR A O 1
ATOM 2272 N N . PHE A 1 302 ? -13.497 -2.339 21.133 1.00 94.38 302 PHE A N 1
ATOM 2273 C CA . PHE A 1 302 ? -14.559 -3.267 21.554 1.00 94.38 302 PHE A CA 1
ATOM 2274 C C . PHE A 1 302 ? -14.511 -3.665 23.025 1.00 94.38 302 PHE A C 1
ATOM 2276 O O . PHE A 1 302 ? -15.549 -3.973 23.614 1.00 94.38 302 PHE A O 1
ATOM 2283 N N . TRP A 1 303 ? -13.322 -3.700 23.623 1.00 92.31 303 TRP A N 1
ATOM 2284 C CA . TRP A 1 303 ? -13.138 -4.148 25.003 1.00 92.31 303 TRP A CA 1
ATOM 2285 C C . TRP A 1 303 ? -12.905 -2.965 25.951 1.00 92.31 303 TRP A C 1
ATOM 2287 O O . TRP A 1 303 ? -12.851 -1.810 25.544 1.00 92.31 303 TRP A O 1
ATOM 2297 N N . GLY A 1 304 ? -12.815 -3.240 27.253 1.00 85.00 304 GLY A N 1
ATOM 2298 C CA . GLY A 1 304 ? -12.639 -2.199 28.268 1.00 85.00 304 GLY A CA 1
ATOM 2299 C C . GLY A 1 304 ? -13.952 -1.574 28.743 1.00 85.00 304 GLY A C 1
ATOM 2300 O O . GLY A 1 304 ? -15.003 -2.209 28.697 1.00 85.00 304 GLY A O 1
ATOM 2301 N N . LYS A 1 305 ? -13.858 -0.360 29.295 1.00 84.12 305 LYS A N 1
ATOM 2302 C CA . LYS A 1 305 ? -15.010 0.380 29.822 1.00 84.12 305 LYS A CA 1
ATOM 2303 C C . LYS A 1 305 ? -15.634 1.207 28.703 1.00 84.12 305 LYS A C 1
ATOM 2305 O O . LYS A 1 305 ? -14.899 1.876 27.981 1.00 84.12 305 LYS A O 1
ATOM 2310 N N . GLU A 1 306 ? -16.959 1.185 28.630 1.00 82.94 306 GLU A N 1
ATOM 2311 C CA . GLU A 1 306 ? -17.734 2.116 27.811 1.00 82.94 306 GLU A CA 1
ATOM 2312 C C . GLU A 1 306 ? -17.398 3.557 28.214 1.00 82.94 306 GLU A C 1
ATOM 2314 O O . GLU A 1 306 ? -17.200 3.865 29.398 1.00 82.94 306 GLU A O 1
ATOM 2319 N N . LYS A 1 307 ? -17.253 4.427 27.219 1.00 83.19 307 LYS A N 1
ATOM 2320 C CA . LYS A 1 307 ? -16.938 5.840 27.414 1.00 83.19 307 LYS A CA 1
ATOM 2321 C C . LYS A 1 307 ? -18.227 6.650 27.353 1.00 83.19 307 LYS A C 1
ATOM 2323 O O . LYS A 1 307 ? -19.112 6.363 26.556 1.00 83.19 307 LYS A O 1
ATOM 2328 N N . ALA A 1 308 ? -18.326 7.666 28.206 1.00 72.25 308 ALA A N 1
ATOM 2329 C CA . ALA A 1 308 ? -19.511 8.512 28.268 1.00 72.25 308 ALA A CA 1
ATOM 2330 C C . ALA A 1 308 ? -19.736 9.238 26.930 1.00 72.25 308 ALA A C 1
ATOM 2332 O O . ALA A 1 308 ? -18.810 9.860 26.410 1.00 72.25 308 ALA A O 1
ATOM 2333 N N . GLY A 1 309 ? -20.966 9.178 26.418 1.00 72.81 309 GLY A N 1
ATOM 2334 C CA . GLY A 1 309 ? -21.387 9.891 25.210 1.00 72.81 309 GLY A CA 1
ATOM 2335 C C . GLY A 1 309 ? -21.355 9.080 23.913 1.00 72.81 309 GLY A C 1
ATOM 2336 O O . GLY A 1 309 ? -21.779 9.616 22.898 1.00 72.81 309 GLY A O 1
ATOM 2337 N N . ILE A 1 310 ? -20.910 7.816 23.931 1.00 79.94 310 ILE A N 1
ATOM 2338 C CA . ILE A 1 310 ? -21.009 6.914 22.772 1.00 79.94 310 ILE A CA 1
ATOM 2339 C C . ILE A 1 310 ? -21.939 5.755 23.116 1.00 79.94 310 ILE A C 1
ATOM 2341 O O . ILE A 1 310 ? -21.589 4.902 23.928 1.00 79.94 310 ILE A O 1
ATOM 2345 N N . HIS A 1 311 ? -23.101 5.709 22.467 1.00 79.56 311 HIS A N 1
ATOM 2346 C CA . HIS A 1 311 ? -24.021 4.579 22.543 1.00 79.56 311 HIS A CA 1
ATOM 2347 C C . HIS A 1 311 ? -23.950 3.788 21.245 1.00 79.56 311 HIS A C 1
ATOM 2349 O O . HIS A 1 311 ? -24.608 4.122 20.266 1.00 79.56 311 HIS A O 1
ATOM 2355 N N . GLY A 1 312 ? -23.135 2.734 21.251 1.00 86.00 312 GLY A N 1
ATOM 2356 C CA . GLY A 1 312 ? -23.006 1.850 20.101 1.00 86.00 312 GLY A CA 1
ATOM 2357 C C . GLY A 1 312 ? -24.343 1.211 19.731 1.00 86.00 312 GLY A C 1
ATOM 2358 O O . GLY A 1 312 ? -25.032 0.671 20.598 1.00 86.00 312 GLY A O 1
ATOM 2359 N N . HIS A 1 313 ? -24.674 1.197 18.446 1.00 92.94 313 HIS A N 1
ATOM 2360 C CA . HIS A 1 313 ? -25.717 0.329 17.910 1.00 92.94 313 HIS A CA 1
ATOM 2361 C C . HIS A 1 313 ? -25.158 -0.552 16.795 1.00 92.94 313 HIS A C 1
ATOM 2363 O O . HIS A 1 313 ? -24.262 -0.162 16.046 1.00 92.94 313 HIS A O 1
ATOM 2369 N N . GLU A 1 314 ? -25.697 -1.759 16.661 1.00 95.88 314 GLU A N 1
ATOM 2370 C CA . GLU A 1 314 ? -25.320 -2.630 15.553 1.00 95.88 314 GLU A CA 1
ATOM 2371 C C . GLU A 1 314 ? -25.793 -2.042 14.216 1.00 95.88 314 GLU A C 1
ATOM 2373 O O . GLU A 1 314 ? -26.801 -1.333 14.135 1.00 95.88 314 GLU A O 1
ATOM 2378 N N . SER A 1 315 ? -25.046 -2.324 13.152 1.00 95.75 315 SER A N 1
ATOM 2379 C CA . SER A 1 315 ? -25.427 -1.905 11.806 1.00 95.75 315 SER A CA 1
ATOM 2380 C C . SER A 1 315 ? -26.527 -2.791 11.214 1.00 95.75 315 SER A C 1
ATOM 2382 O O . SER A 1 315 ? -26.723 -3.942 11.605 1.00 95.75 315 SER A O 1
ATOM 2384 N N . SER A 1 316 ? -27.244 -2.257 10.223 1.00 96.62 316 SER A N 1
ATOM 2385 C CA . SER A 1 316 ? -28.281 -3.011 9.512 1.00 96.62 316 SER A CA 1
ATOM 2386 C C . SER A 1 316 ? -27.721 -4.253 8.803 1.00 96.62 316 SER A C 1
ATOM 2388 O O . SER A 1 316 ? -26.529 -4.345 8.494 1.00 96.62 316 SER A O 1
ATOM 2390 N N . TRP A 1 317 ? -28.608 -5.196 8.472 1.00 96.69 317 TRP A N 1
ATOM 2391 C CA . TRP A 1 317 ? -28.246 -6.436 7.777 1.00 96.69 317 TRP A CA 1
ATOM 2392 C C . TRP A 1 317 ? -27.547 -6.203 6.426 1.00 96.69 317 TRP A C 1
ATOM 2394 O O . TRP A 1 317 ? -26.742 -7.027 6.000 1.00 96.69 317 TRP A O 1
ATOM 2404 N N . VAL A 1 318 ? -27.805 -5.061 5.777 1.00 96.69 318 VAL A N 1
ATOM 2405 C CA . VAL A 1 318 ? -27.174 -4.671 4.507 1.00 96.69 318 VAL A CA 1
ATOM 2406 C C . VAL A 1 318 ? -25.671 -4.426 4.680 1.00 96.69 318 VAL A C 1
ATOM 2408 O O . VAL A 1 318 ? -24.897 -4.703 3.768 1.00 96.69 318 VAL A O 1
ATOM 2411 N N . MET A 1 319 ? -25.243 -3.951 5.854 1.00 96.19 319 MET A N 1
ATOM 2412 C CA . MET A 1 319 ? -23.824 -3.791 6.181 1.00 96.19 319 MET A CA 1
ATOM 2413 C C . MET A 1 319 ? -23.227 -5.070 6.768 1.00 96.19 319 MET A C 1
ATOM 2415 O O . MET A 1 319 ? -22.106 -5.423 6.416 1.00 96.19 319 MET A O 1
ATOM 2419 N N . THR A 1 320 ? -23.952 -5.788 7.632 1.00 96.94 320 THR A N 1
ATOM 2420 C CA . THR A 1 320 ? -23.393 -6.951 8.341 1.00 96.94 320 THR A CA 1
ATOM 2421 C C . THR A 1 320 ? -23.304 -8.214 7.483 1.00 96.94 320 THR A C 1
ATOM 2423 O O . THR A 1 320 ? -22.377 -9.000 7.671 1.00 96.94 320 THR A O 1
ATOM 2426 N N . LEU A 1 321 ? -24.184 -8.406 6.493 1.00 97.62 321 LEU A N 1
ATOM 2427 C CA . LEU A 1 321 ? -24.123 -9.562 5.591 1.00 97.62 321 LEU A CA 1
ATOM 2428 C C . LEU A 1 321 ? -22.801 -9.618 4.791 1.00 97.62 321 LEU A C 1
ATOM 2430 O O . LEU A 1 321 ? -22.143 -10.662 4.834 1.00 97.62 321 LEU A O 1
ATOM 2434 N N . PRO A 1 322 ? -22.338 -8.534 4.132 1.00 97.19 322 PRO A N 1
ATOM 2435 C CA . PRO A 1 322 ? -21.007 -8.499 3.523 1.00 97.19 322 PRO A CA 1
ATOM 2436 C C . PRO A 1 322 ? -19.866 -8.817 4.500 1.00 97.19 322 PRO A C 1
ATOM 2438 O O . PRO A 1 322 ? -18.930 -9.520 4.122 1.00 97.19 322 PRO A O 1
ATOM 2441 N N . LEU A 1 323 ? -19.944 -8.354 5.757 1.00 97.88 323 LEU A N 1
ATOM 2442 C CA . LEU A 1 323 ? -18.931 -8.662 6.777 1.00 97.88 323 LEU A CA 1
ATOM 2443 C C . LEU A 1 323 ? -18.875 -10.158 7.079 1.00 97.88 323 LEU A C 1
ATOM 2445 O O . LEU A 1 323 ? -17.788 -10.717 7.187 1.00 97.88 323 LEU A O 1
ATOM 2449 N N . ILE A 1 324 ? -20.028 -10.821 7.183 1.00 98.06 324 ILE A N 1
ATOM 2450 C CA . ILE A 1 324 ? -20.096 -12.265 7.432 1.00 98.06 324 ILE A CA 1
ATOM 2451 C C . ILE A 1 324 ? -19.473 -13.036 6.263 1.00 98.06 324 ILE A C 1
ATOM 2453 O O . ILE A 1 324 ? -18.638 -13.911 6.487 1.00 98.06 324 ILE A O 1
ATOM 2457 N N . VAL A 1 325 ? -19.817 -12.686 5.019 1.00 97.88 325 VAL A N 1
ATOM 2458 C CA . VAL A 1 325 ? -19.238 -13.328 3.824 1.00 97.88 325 VAL A CA 1
ATOM 2459 C C . VAL A 1 325 ? -17.719 -13.153 3.795 1.00 97.88 325 VAL A C 1
ATOM 2461 O O . VAL A 1 325 ? -16.980 -14.123 3.620 1.00 97.88 325 VAL A O 1
ATOM 2464 N N . LEU A 1 326 ? -17.233 -11.935 4.032 1.00 97.44 326 LEU A N 1
ATOM 2465 C CA . LEU A 1 326 ? -15.800 -11.654 4.081 1.00 97.44 326 LEU A CA 1
ATOM 2466 C C . LEU A 1 326 ? -15.106 -12.339 5.267 1.00 97.44 326 LEU A C 1
ATOM 2468 O O . LEU A 1 326 ? -13.957 -12.741 5.127 1.00 97.44 326 LEU A O 1
ATOM 2472 N N . ALA A 1 327 ? -15.779 -12.529 6.404 1.00 97.69 327 ALA A N 1
ATOM 2473 C CA . ALA A 1 327 ? -15.250 -13.281 7.544 1.00 97.69 327 ALA A CA 1
ATOM 2474 C C . ALA A 1 327 ? -15.067 -14.767 7.225 1.00 97.69 327 ALA A C 1
ATOM 2476 O O . ALA A 1 327 ? -14.041 -15.350 7.591 1.00 97.69 327 ALA A O 1
ATOM 2477 N N . VAL A 1 328 ? -16.005 -15.367 6.487 1.00 97.12 328 VAL A N 1
ATOM 2478 C CA . VAL A 1 328 ? -15.857 -16.737 5.979 1.00 97.12 328 VAL A CA 1
ATOM 2479 C C . VAL A 1 328 ? -14.653 -16.824 5.040 1.00 97.12 328 VAL A C 1
ATOM 2481 O O . VAL A 1 328 ? -13.810 -17.701 5.221 1.00 97.12 328 VAL A O 1
ATOM 2484 N N . LEU A 1 329 ? -14.505 -15.883 4.102 1.00 95.69 329 LEU A N 1
ATOM 2485 C CA . LEU A 1 329 ? -13.366 -15.850 3.176 1.00 95.69 329 LEU A CA 1
ATOM 2486 C C . LEU A 1 329 ? -12.026 -15.577 3.880 1.00 95.69 329 LEU A C 1
ATOM 2488 O O . LEU A 1 329 ? -11.027 -16.217 3.569 1.00 95.69 329 LEU A O 1
ATOM 2492 N N . ALA A 1 330 ? -11.989 -14.685 4.871 1.00 95.38 330 ALA A N 1
ATOM 2493 C CA . ALA A 1 330 ? -10.791 -14.405 5.663 1.00 95.38 330 ALA A CA 1
ATOM 2494 C C . ALA A 1 330 ? -10.357 -15.612 6.513 1.00 95.38 330 ALA A C 1
ATOM 2496 O O . ALA A 1 330 ? -9.165 -15.779 6.786 1.00 95.38 330 ALA A O 1
ATOM 2497 N N . THR A 1 331 ? -11.304 -16.465 6.906 1.00 94.19 331 THR A N 1
ATOM 2498 C CA . THR A 1 331 ? -11.029 -17.691 7.663 1.00 94.19 331 THR A CA 1
ATOM 2499 C C . THR A 1 331 ? -10.610 -18.825 6.729 1.00 94.19 331 THR A C 1
ATOM 2501 O O . THR A 1 331 ? -9.521 -19.361 6.876 1.00 94.19 331 THR A O 1
ATOM 2504 N N . LEU A 1 332 ? -11.426 -19.152 5.723 1.00 91.19 332 LEU A N 1
ATOM 2505 C CA . LEU A 1 332 ? -11.256 -20.352 4.894 1.00 91.19 332 LEU A CA 1
ATOM 2506 C C . LEU A 1 332 ? -10.453 -20.126 3.609 1.00 91.19 332 LEU A C 1
ATOM 2508 O O . LEU A 1 332 ? -9.935 -21.081 3.040 1.00 91.19 332 LEU A O 1
ATOM 2512 N N . GLY A 1 333 ? -10.309 -18.885 3.139 1.00 87.06 333 GLY A N 1
ATOM 2513 C CA . GLY A 1 333 ? -9.631 -18.575 1.873 1.00 87.06 333 GLY A CA 1
ATOM 2514 C C . GLY A 1 333 ? -8.149 -18.964 1.843 1.00 87.06 333 GLY A C 1
ATOM 2515 O O . GLY A 1 333 ? -7.572 -19.103 0.769 1.00 87.06 333 GLY A O 1
ATOM 2516 N N . GLY A 1 334 ? -7.543 -19.195 3.012 1.00 84.25 334 GLY A N 1
ATOM 2517 C CA . GLY A 1 334 ? -6.184 -19.725 3.136 1.00 84.25 334 GLY A CA 1
ATOM 2518 C C . GLY A 1 334 ? -6.026 -21.167 2.676 1.00 84.25 334 GLY A C 1
ATOM 2519 O O . GLY A 1 334 ? -4.939 -21.549 2.256 1.00 84.25 334 GLY A O 1
ATOM 2520 N N . LEU A 1 335 ? -7.110 -21.950 2.693 1.00 84.31 335 LEU A N 1
ATOM 2521 C CA . LEU A 1 335 ? -7.081 -23.367 2.328 1.00 84.31 335 LEU A CA 1
ATOM 2522 C C . LEU A 1 335 ? -6.683 -23.599 0.857 1.00 84.31 335 LEU A C 1
ATOM 2524 O O . LEU A 1 335 ? -6.292 -24.699 0.485 1.00 84.31 335 LEU A O 1
ATOM 2528 N N . LEU A 1 336 ? -6.733 -22.559 0.021 1.00 82.44 336 LEU A N 1
ATOM 2529 C CA . LEU A 1 336 ? -6.282 -22.603 -1.373 1.00 82.44 336 LEU A CA 1
ATOM 2530 C C . LEU A 1 336 ? -4.751 -22.666 -1.526 1.00 82.44 336 LEU A C 1
ATOM 2532 O O . LEU A 1 336 ? -4.264 -23.043 -2.593 1.00 82.44 336 LEU A O 1
ATOM 2536 N N . GLY A 1 337 ? -4.000 -22.290 -0.487 1.00 76.12 337 GLY A N 1
ATOM 2537 C CA . GLY A 1 337 ? -2.536 -22.230 -0.484 1.00 76.12 337 GLY A CA 1
ATOM 2538 C C . GLY A 1 337 ? -1.900 -23.058 0.630 1.00 76.12 337 GLY A C 1
ATOM 2539 O O . GLY A 1 337 ? -0.858 -22.673 1.139 1.00 76.12 337 GLY A O 1
ATOM 2540 N N . VAL A 1 338 ? -2.533 -24.159 1.052 1.00 76.44 338 VAL A N 1
ATOM 2541 C CA . VAL A 1 338 ? -1.962 -25.043 2.085 1.00 76.44 338 VAL A CA 1
ATOM 2542 C C . VAL A 1 338 ? -0.640 -25.644 1.584 1.00 76.44 338 VAL A C 1
ATOM 2544 O O . VAL A 1 338 ? -0.657 -26.221 0.491 1.00 76.44 338 VAL A O 1
ATOM 2547 N N . PRO A 1 339 ? 0.453 -25.564 2.374 1.00 68.69 339 PRO A N 1
ATOM 2548 C CA . PRO A 1 339 ? 1.731 -26.199 2.067 1.00 68.69 339 PRO A CA 1
ATOM 2549 C C . PRO A 1 339 ? 1.654 -27.706 1.871 1.00 68.69 339 PRO A C 1
ATOM 2551 O O . PRO A 1 339 ? 0.835 -28.371 2.505 1.00 68.69 339 PRO A O 1
ATOM 2554 N N . HIS A 1 340 ? 2.538 -28.269 1.044 1.00 66.19 340 HIS A N 1
ATOM 2555 C CA . HIS A 1 340 ? 2.544 -29.709 0.757 1.00 66.19 340 HIS A CA 1
ATOM 2556 C C . HIS A 1 340 ? 2.832 -30.566 1.998 1.00 66.19 340 HIS A C 1
ATOM 2558 O O . HIS A 1 340 ? 2.199 -31.602 2.186 1.00 66.19 340 HIS A O 1
ATOM 2564 N N . GLU A 1 341 ? 3.719 -30.121 2.893 1.00 62.94 341 GLU A N 1
ATOM 2565 C CA . GLU A 1 341 ? 4.013 -30.847 4.139 1.00 62.94 341 GLU A CA 1
ATOM 2566 C C . GLU A 1 341 ? 2.799 -30.895 5.077 1.00 62.94 341 GLU A C 1
ATOM 2568 O O . GLU A 1 341 ? 2.458 -31.944 5.628 1.00 62.94 341 GLU A O 1
ATOM 2573 N N . ILE A 1 342 ? 2.100 -29.765 5.208 1.00 66.25 342 ILE A N 1
ATOM 2574 C CA . ILE A 1 342 ? 0.887 -29.650 6.022 1.00 66.25 342 ILE A CA 1
ATOM 2575 C C . ILE A 1 342 ? -0.254 -30.445 5.374 1.00 66.25 342 ILE A C 1
ATOM 2577 O O . ILE A 1 342 ? -0.941 -31.206 6.053 1.00 66.25 342 ILE A O 1
ATOM 2581 N N . GLY A 1 343 ? -0.431 -30.323 4.056 1.00 64.81 343 GLY A N 1
ATOM 2582 C CA . GLY A 1 343 ? -1.432 -31.058 3.285 1.00 64.81 343 GLY A CA 1
ATOM 2583 C C . GLY A 1 343 ? -1.260 -32.570 3.403 1.00 64.81 343 GLY A C 1
ATOM 2584 O O . GLY A 1 343 ? -2.228 -33.266 3.701 1.00 64.81 343 GLY A O 1
ATOM 2585 N N . HIS A 1 344 ? -0.027 -33.070 3.289 1.00 64.06 344 HIS A N 1
ATOM 2586 C CA . HIS A 1 344 ? 0.281 -34.488 3.455 1.00 64.06 344 HIS A CA 1
ATOM 2587 C C . HIS A 1 344 ? -0.018 -34.981 4.880 1.00 64.06 344 HIS A C 1
ATOM 2589 O O . HIS A 1 344 ? -0.565 -36.069 5.054 1.00 64.06 344 HIS A O 1
ATOM 2595 N N . TRP A 1 345 ? 0.267 -34.175 5.911 1.00 60.12 345 TRP A N 1
ATOM 2596 C CA . TRP A 1 345 ? -0.069 -34.517 7.300 1.00 60.12 345 TRP A CA 1
ATOM 2597 C C . TRP A 1 345 ? -1.585 -34.610 7.544 1.00 60.12 345 TRP A C 1
ATOM 2599 O O . TRP A 1 345 ? -2.035 -35.430 8.343 1.00 60.12 345 TRP A O 1
ATOM 2609 N N . PHE A 1 346 ? -2.377 -33.821 6.812 1.00 61.06 346 PHE A N 1
ATOM 2610 C CA . PHE A 1 346 ? -3.842 -33.854 6.845 1.00 61.06 346 PHE A CA 1
ATOM 2611 C C . PHE A 1 346 ? -4.482 -34.777 5.787 1.00 61.06 346 PHE A C 1
ATOM 2613 O O . PHE A 1 346 ? -5.708 -34.816 5.687 1.00 61.06 346 PHE A O 1
ATOM 2620 N N . GLY A 1 347 ? -3.695 -35.536 5.015 1.00 54.78 347 GLY A N 1
ATOM 2621 C CA . GLY A 1 347 ? -4.202 -36.471 4.000 1.00 54.78 347 GLY A CA 1
ATOM 2622 C C . GLY A 1 347 ? -4.792 -35.810 2.746 1.00 54.78 347 GLY A C 1
ATOM 2623 O O . GLY A 1 347 ? -5.624 -36.407 2.067 1.00 54.78 347 GLY A O 1
ATOM 2624 N N . VAL A 1 348 ? -4.397 -34.573 2.438 1.00 62.81 348 VAL A N 1
ATOM 2625 C CA . VAL A 1 348 ? -4.819 -33.839 1.238 1.00 62.81 348 VAL A CA 1
ATOM 2626 C C . VAL A 1 348 ? -3.809 -34.091 0.115 1.00 62.81 348 VAL A C 1
ATOM 2628 O O . VAL A 1 348 ? -2.715 -33.537 0.134 1.00 62.81 348 VAL A O 1
ATOM 2631 N N . GLU A 1 349 ? -4.183 -34.907 -0.878 1.00 49.88 349 GLU A N 1
ATOM 2632 C CA . GLU A 1 349 ? -3.307 -35.278 -2.010 1.00 49.88 349 GLU A CA 1
ATOM 2633 C C . GLU A 1 349 ? -2.972 -34.105 -2.956 1.00 49.88 349 GLU A C 1
ATOM 2635 O O . GLU A 1 349 ? -1.960 -34.146 -3.647 1.00 49.88 349 GLU A O 1
ATOM 2640 N N . HIS A 1 350 ? -3.802 -33.054 -2.994 1.00 56.75 350 HIS A N 1
ATOM 2641 C CA . HIS A 1 350 ? -3.626 -31.888 -3.871 1.00 56.75 350 HIS A CA 1
ATOM 2642 C C . HIS A 1 350 ? -3.545 -30.591 -3.045 1.00 56.75 350 HIS A C 1
ATOM 2644 O O . HIS A 1 350 ? -4.539 -29.891 -2.851 1.00 56.75 350 HIS A O 1
ATOM 2650 N N . SER A 1 351 ? -2.357 -30.282 -2.527 1.00 63.00 351 SER A N 1
ATOM 2651 C CA . SER A 1 351 ? -2.034 -29.029 -1.825 1.00 63.00 351 SER A CA 1
ATOM 2652 C C . SER A 1 351 ? -1.609 -27.912 -2.799 1.00 63.00 351 SER A C 1
ATOM 2654 O O . SER A 1 351 ? -1.224 -28.195 -3.932 1.00 63.00 351 SER A O 1
ATOM 2656 N N . HIS A 1 352 ? -1.635 -26.643 -2.370 1.00 74.31 352 HIS A N 1
ATOM 2657 C CA . HIS A 1 352 ? -1.302 -25.465 -3.196 1.00 74.31 352 HIS A CA 1
ATOM 2658 C C . HIS A 1 352 ? -2.090 -25.305 -4.519 1.00 74.31 352 HIS A C 1
ATOM 2660 O O . HIS A 1 352 ? -1.531 -25.000 -5.575 1.00 74.31 352 HIS A O 1
ATOM 2666 N N . LEU A 1 353 ? -3.416 -25.430 -4.472 1.00 80.06 353 LEU A N 1
ATOM 2667 C CA . LEU A 1 353 ? -4.288 -25.281 -5.649 1.00 80.06 353 LEU A CA 1
ATOM 2668 C C . LEU A 1 353 ? -4.070 -23.959 -6.409 1.00 80.06 353 LEU A C 1
ATOM 2670 O O . LEU A 1 353 ? -4.073 -23.937 -7.640 1.00 80.06 353 LEU A O 1
ATOM 2674 N N . LEU A 1 354 ? -3.849 -22.853 -5.687 1.00 84.00 354 LEU A N 1
ATOM 2675 C CA . LEU A 1 354 ? -3.603 -21.553 -6.314 1.00 84.00 354 LEU A CA 1
ATOM 2676 C C . LEU A 1 354 ? -2.262 -21.510 -7.062 1.00 84.00 354 LEU A C 1
ATOM 2678 O O . LEU A 1 354 ? -2.184 -20.934 -8.144 1.00 84.00 354 LEU A O 1
ATOM 2682 N N . SER A 1 355 ? -1.217 -22.120 -6.501 1.00 81.06 355 SER A N 1
ATOM 2683 C CA . SER A 1 355 ? 0.126 -22.114 -7.090 1.00 81.06 355 SER A CA 1
ATOM 2684 C C . SER A 1 355 ? 0.140 -22.912 -8.402 1.00 81.06 355 SER A C 1
ATOM 2686 O O . SER A 1 355 ? 0.657 -22.442 -9.416 1.00 81.06 355 SER A O 1
ATOM 2688 N N . GLN A 1 356 ? -0.548 -24.060 -8.418 1.00 83.44 356 GLN A N 1
ATOM 2689 C CA . GLN A 1 356 ? -0.734 -24.897 -9.605 1.00 83.44 356 GLN A CA 1
ATOM 2690 C C . GLN A 1 356 ? -1.528 -24.171 -10.694 1.00 83.44 356 GLN A C 1
ATOM 2692 O O . GLN A 1 356 ? -1.173 -24.228 -11.871 1.00 83.44 356 GLN A O 1
ATOM 2697 N N . TRP A 1 357 ? -2.577 -23.441 -10.307 1.00 87.81 357 TRP A N 1
ATOM 2698 C CA . TRP A 1 357 ? -3.369 -22.644 -11.241 1.00 87.81 357 TRP A CA 1
ATOM 2699 C C . TRP A 1 357 ? -2.579 -21.464 -11.835 1.00 87.81 357 TRP A C 1
ATOM 2701 O O . TRP A 1 357 ? -2.767 -21.121 -13.002 1.00 87.81 357 TRP A O 1
ATOM 2711 N N . LEU A 1 358 ? -1.671 -20.859 -11.060 1.00 87.94 358 LEU A N 1
ATOM 2712 C CA . LEU A 1 358 ? -0.827 -19.742 -11.502 1.00 87.94 358 LEU A CA 1
ATOM 2713 C C . LEU A 1 358 ? 0.396 -20.173 -12.326 1.00 87.94 358 LEU A C 1
ATOM 2715 O O . LEU A 1 358 ? 0.870 -19.375 -13.138 1.00 87.94 358 LEU A O 1
ATOM 2719 N N . ALA A 1 359 ? 0.890 -21.403 -12.153 1.00 84.81 359 ALA A N 1
ATOM 2720 C CA . ALA A 1 359 ? 2.121 -21.915 -12.768 1.00 84.81 359 ALA A CA 1
ATOM 2721 C C . ALA A 1 359 ? 2.266 -21.683 -14.289 1.00 84.81 359 ALA A C 1
ATOM 2723 O O . ALA A 1 359 ? 3.374 -21.367 -14.723 1.00 84.81 359 ALA A O 1
ATOM 2724 N N . PRO A 1 360 ? 1.202 -21.749 -15.121 1.00 84.62 360 PRO A N 1
ATOM 2725 C CA . PRO A 1 360 ? 1.333 -21.497 -16.559 1.00 84.62 360 PRO A CA 1
ATOM 2726 C C . PRO A 1 360 ? 1.708 -20.053 -16.923 1.00 84.62 360 PRO A C 1
ATOM 2728 O O . PRO A 1 360 ? 2.145 -19.796 -18.043 1.00 84.62 360 PRO A O 1
ATOM 2731 N N . VAL A 1 361 ? 1.481 -19.093 -16.020 1.00 82.75 361 VAL A N 1
ATOM 2732 C CA . VAL A 1 361 ? 1.662 -17.653 -16.281 1.00 82.75 361 VAL A CA 1
ATOM 2733 C C . VAL A 1 361 ? 2.713 -17.036 -15.364 1.00 82.75 361 VAL A C 1
ATOM 2735 O O . VAL A 1 361 ? 3.406 -16.104 -15.768 1.00 82.75 361 VAL A O 1
ATOM 2738 N N . VAL A 1 362 ? 2.822 -17.536 -14.134 1.00 83.38 362 VAL A N 1
ATOM 2739 C CA . VAL A 1 362 ? 3.722 -17.025 -13.102 1.00 83.38 362 VAL A CA 1
ATOM 2740 C C . VAL A 1 362 ? 4.681 -18.150 -12.707 1.00 83.38 362 VAL A C 1
ATOM 2742 O O . VAL A 1 362 ? 4.209 -19.176 -12.215 1.00 83.38 362 VAL A O 1
ATOM 2745 N N . PRO A 1 363 ? 6.002 -17.982 -12.892 1.00 78.31 363 PRO A N 1
ATOM 2746 C CA . PRO A 1 363 ? 6.978 -19.016 -12.567 1.00 78.31 363 PRO A CA 1
ATOM 2747 C C . PRO A 1 363 ? 6.990 -19.333 -11.067 1.00 78.31 363 PRO A C 1
ATOM 2749 O O . PRO A 1 363 ? 6.722 -18.464 -10.230 1.00 78.31 363 PRO A O 1
ATOM 2752 N N . GLN A 1 364 ? 7.317 -20.583 -10.741 1.00 73.94 364 GLN A N 1
ATOM 2753 C CA . GLN A 1 364 ? 7.594 -21.018 -9.372 1.00 73.94 364 GLN A CA 1
ATOM 2754 C C . GLN A 1 364 ? 9.059 -20.775 -9.025 1.00 73.94 364 GLN A C 1
ATOM 2756 O O . GLN A 1 364 ? 9.935 -20.908 -9.878 1.00 73.94 364 GLN A O 1
ATOM 2761 N N . VAL A 1 365 ? 9.320 -20.422 -7.766 1.00 74.12 365 VAL A N 1
ATOM 2762 C CA . VAL A 1 365 ? 10.689 -20.390 -7.246 1.00 74.12 365 VAL A CA 1
ATOM 2763 C C . VAL A 1 365 ? 11.112 -21.818 -6.964 1.00 74.12 365 VAL A C 1
ATOM 2765 O O . VAL A 1 365 ? 10.539 -22.473 -6.094 1.00 74.12 365 VAL A O 1
ATOM 2768 N N . GLU A 1 366 ? 12.139 -22.280 -7.665 1.00 67.00 366 GLU A N 1
ATOM 2769 C CA . GLU A 1 366 ? 12.810 -23.525 -7.316 1.00 67.00 366 GLU A CA 1
ATOM 2770 C C . GLU A 1 366 ? 13.676 -23.287 -6.073 1.00 67.00 366 GLU A C 1
ATOM 2772 O O . GLU A 1 366 ? 14.681 -22.573 -6.115 1.00 67.00 366 GLU A O 1
ATOM 2777 N N . ILE A 1 367 ? 13.267 -23.863 -4.942 1.00 66.44 367 ILE A N 1
ATOM 2778 C CA . ILE A 1 367 ? 14.128 -23.977 -3.765 1.00 66.44 367 ILE A CA 1
ATOM 2779 C C . ILE A 1 367 ? 14.925 -25.266 -3.933 1.00 66.44 367 ILE A C 1
ATOM 2781 O O . ILE A 1 367 ? 14.348 -26.348 -4.035 1.00 66.44 367 ILE A O 1
ATOM 2785 N N . ALA A 1 368 ? 16.254 -25.178 -3.924 1.00 59.53 368 ALA A N 1
ATOM 2786 C CA . ALA A 1 368 ? 17.064 -26.373 -3.737 1.00 59.53 368 ALA A CA 1
ATOM 2787 C C . ALA A 1 368 ? 16.749 -26.924 -2.335 1.00 59.53 368 ALA A C 1
ATOM 2789 O O . ALA A 1 368 ? 17.062 -26.270 -1.345 1.00 59.53 368 ALA A O 1
ATOM 2790 N N . HIS A 1 369 ? 16.100 -28.089 -2.233 1.00 51.78 369 HIS A N 1
ATOM 2791 C CA . HIS A 1 369 ? 15.637 -28.662 -0.956 1.00 51.78 369 HIS A CA 1
ATOM 2792 C C . HIS A 1 369 ? 16.756 -28.855 0.095 1.00 51.78 369 HIS A C 1
ATOM 2794 O O . HIS A 1 369 ? 16.466 -28.947 1.283 1.00 51.78 369 HIS A O 1
ATOM 2800 N N . GLU A 1 370 ? 18.031 -28.850 -0.312 1.00 51.00 370 GLU A N 1
ATOM 2801 C CA . GLU A 1 370 ? 19.204 -28.880 0.581 1.00 51.00 370 GLU A CA 1
ATOM 2802 C C . GLU A 1 370 ? 19.693 -27.486 1.040 1.00 51.00 370 GLU A C 1
ATOM 2804 O O . GLU A 1 370 ? 20.597 -27.392 1.867 1.00 51.00 370 GLU A O 1
ATOM 2809 N N . ALA A 1 371 ? 19.121 -26.394 0.522 1.00 55.66 371 ALA A N 1
ATOM 2810 C CA . ALA A 1 371 ? 19.587 -25.023 0.749 1.00 55.66 371 ALA A CA 1
ATOM 2811 C C . ALA A 1 371 ? 18.787 -24.242 1.805 1.00 55.66 371 ALA A C 1
ATOM 2813 O O . ALA A 1 371 ? 19.256 -23.196 2.256 1.00 55.66 371 ALA A O 1
ATOM 2814 N N . SER A 1 372 ? 17.599 -24.705 2.221 1.00 65.25 372 SER A N 1
ATOM 2815 C CA . SER A 1 372 ? 16.817 -23.985 3.234 1.00 65.25 372 SER A CA 1
ATOM 2816 C C . SER A 1 372 ? 17.445 -24.154 4.628 1.00 65.25 372 SER A C 1
ATOM 2818 O O . SER A 1 372 ? 17.534 -25.289 5.102 1.00 65.25 372 SER A O 1
ATOM 2820 N N . PRO A 1 373 ? 17.821 -23.068 5.335 1.00 76.81 373 PRO A N 1
ATOM 2821 C CA . PRO A 1 373 ? 18.451 -23.163 6.657 1.00 76.81 373 PRO A CA 1
ATOM 2822 C C . PRO A 1 373 ? 17.573 -23.819 7.729 1.00 76.81 373 PRO A C 1
ATOM 2824 O O . PRO A 1 373 ? 18.087 -24.359 8.707 1.00 76.81 373 PRO A O 1
ATOM 2827 N N . LEU A 1 374 ? 16.250 -23.731 7.571 1.00 84.38 374 LEU A N 1
ATOM 2828 C CA . LEU A 1 374 ? 15.255 -24.292 8.478 1.00 84.38 374 LEU A CA 1
ATOM 2829 C C . LEU A 1 374 ? 14.130 -24.955 7.664 1.00 84.38 374 LEU A C 1
ATOM 2831 O O . LEU A 1 374 ? 13.721 -24.384 6.649 1.00 84.38 374 LEU A O 1
ATOM 2835 N N . PRO A 1 375 ? 13.593 -26.103 8.119 1.00 85.19 375 PRO A N 1
ATOM 2836 C CA . PRO A 1 375 ? 12.368 -26.685 7.575 1.00 85.19 375 PRO A CA 1
ATOM 2837 C C . PRO A 1 375 ? 11.182 -25.719 7.671 1.00 85.19 375 PRO A C 1
ATOM 2839 O O . PRO A 1 375 ? 11.078 -24.953 8.636 1.00 85.19 375 PRO A O 1
ATOM 2842 N N . GLU A 1 376 ? 10.256 -25.805 6.715 1.00 82.81 376 GLU A N 1
ATOM 2843 C CA . GLU A 1 376 ? 9.072 -24.938 6.628 1.00 82.81 376 GLU A CA 1
ATOM 2844 C C . GLU A 1 376 ? 8.247 -24.963 7.924 1.00 82.81 376 GLU A C 1
ATOM 2846 O O . GLU A 1 376 ? 7.922 -23.915 8.481 1.00 82.81 376 GLU A O 1
ATOM 2851 N N . ILE A 1 377 ? 8.033 -26.152 8.499 1.00 85.19 377 ILE A N 1
ATOM 2852 C CA . ILE A 1 377 ? 7.309 -26.328 9.767 1.00 85.19 377 ILE A CA 1
ATOM 2853 C C . ILE A 1 377 ? 7.929 -25.539 10.933 1.00 85.19 377 ILE A C 1
ATOM 2855 O O . ILE A 1 377 ? 7.206 -25.020 11.788 1.00 85.19 377 ILE A O 1
ATOM 2859 N N . ILE A 1 378 ? 9.263 -25.427 10.980 1.00 89.06 378 ILE A N 1
ATOM 2860 C CA . ILE A 1 378 ? 9.960 -24.686 12.040 1.00 89.06 378 ILE A CA 1
ATOM 2861 C C . ILE A 1 378 ? 9.772 -23.186 11.823 1.00 89.06 378 ILE A C 1
ATOM 2863 O O . ILE A 1 378 ? 9.514 -22.457 12.783 1.00 89.06 378 ILE A O 1
ATOM 2867 N N . VAL A 1 379 ? 9.853 -22.726 10.572 1.00 89.38 379 VAL A N 1
ATOM 2868 C CA . VAL A 1 379 ? 9.598 -21.325 10.219 1.00 89.38 379 VAL A CA 1
ATOM 2869 C C . VAL A 1 379 ? 8.172 -20.923 10.599 1.00 89.38 379 VAL A C 1
ATOM 2871 O O . VAL A 1 379 ? 7.999 -19.911 11.282 1.00 89.38 379 VAL A O 1
ATOM 2874 N N . SER A 1 380 ? 7.176 -21.747 10.269 1.00 88.81 380 SER A N 1
ATOM 2875 C CA . SER A 1 380 ? 5.784 -21.538 10.676 1.00 88.81 380 SER A CA 1
ATOM 2876 C C . SER A 1 380 ? 5.608 -21.512 12.193 1.00 88.81 380 SER A C 1
ATOM 2878 O O . SER A 1 380 ? 4.957 -20.617 12.733 1.00 88.81 380 SER A O 1
ATOM 2880 N N . ALA A 1 381 ? 6.229 -22.444 12.923 1.00 91.50 381 ALA A N 1
ATOM 2881 C CA . ALA A 1 381 ? 6.156 -22.459 14.383 1.00 91.50 381 ALA A CA 1
ATOM 2882 C C . ALA A 1 381 ? 6.734 -21.173 15.005 1.00 91.50 381 ALA A C 1
ATOM 2884 O O . ALA A 1 381 ? 6.140 -20.612 15.930 1.00 91.50 381 ALA A O 1
ATOM 2885 N N . ILE A 1 382 ? 7.856 -20.671 14.473 1.00 94.06 382 ILE A N 1
ATOM 2886 C CA . ILE A 1 382 ? 8.458 -19.399 14.896 1.00 94.06 382 ILE A CA 1
ATOM 2887 C C . ILE A 1 382 ? 7.525 -18.229 14.565 1.00 94.06 382 ILE A C 1
ATOM 2889 O O . ILE A 1 382 ? 7.265 -17.400 15.438 1.00 94.06 382 ILE A O 1
ATOM 2893 N N . ALA A 1 383 ? 6.997 -18.159 13.341 1.00 92.69 383 ALA A N 1
ATOM 2894 C CA . ALA A 1 383 ? 6.102 -17.088 12.904 1.00 92.69 383 ALA A CA 1
ATOM 2895 C C . ALA A 1 383 ? 4.845 -17.001 13.784 1.00 92.69 383 ALA A C 1
ATOM 2897 O O . ALA A 1 383 ? 4.506 -15.925 14.287 1.00 92.69 383 ALA A O 1
ATOM 2898 N N . VAL A 1 384 ? 4.217 -18.145 14.065 1.00 93.00 384 VAL A N 1
ATOM 2899 C CA . VAL A 1 384 ? 3.058 -18.258 14.958 1.00 93.00 384 VAL A CA 1
ATOM 2900 C C . VAL A 1 384 ? 3.414 -17.839 16.382 1.00 93.00 384 VAL A C 1
ATOM 2902 O O . VAL A 1 384 ? 2.699 -17.029 16.975 1.00 93.00 384 VAL A O 1
ATOM 2905 N N . ALA A 1 385 ? 4.526 -18.333 16.935 1.00 95.44 385 ALA A N 1
ATOM 2906 C CA . ALA A 1 385 ? 4.967 -17.962 18.279 1.00 95.44 385 ALA A CA 1
ATOM 2907 C C . ALA A 1 385 ? 5.197 -16.447 18.403 1.00 95.44 385 ALA A C 1
ATOM 2909 O O . ALA A 1 385 ? 4.761 -15.827 19.375 1.00 95.44 385 ALA A O 1
ATOM 2910 N N . VAL A 1 386 ? 5.818 -15.833 17.393 1.00 95.12 386 VAL A N 1
ATOM 2911 C CA . VAL A 1 386 ? 6.065 -14.388 17.328 1.00 95.12 386 VAL A CA 1
ATOM 2912 C C . VAL A 1 386 ? 4.757 -13.598 17.202 1.00 95.12 386 VAL A C 1
ATOM 2914 O O . VAL A 1 386 ? 4.584 -12.587 17.888 1.00 95.12 386 VAL A O 1
ATOM 2917 N N . ALA A 1 387 ? 3.805 -14.064 16.393 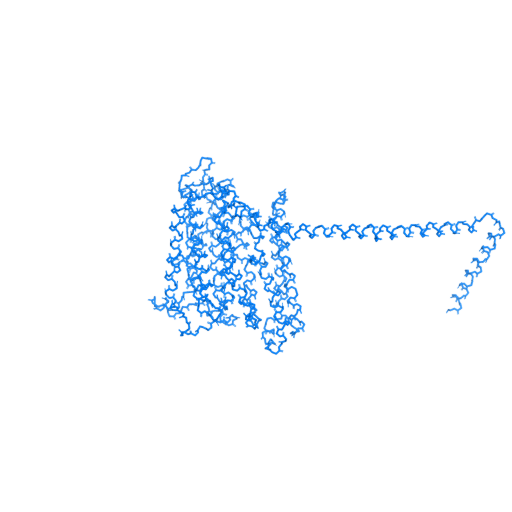1.00 92.62 387 ALA A N 1
ATOM 2918 C CA . ALA A 1 387 ? 2.488 -13.445 16.262 1.00 92.62 387 ALA A CA 1
ATOM 2919 C C . ALA A 1 387 ? 1.698 -13.490 17.585 1.00 92.62 387 ALA A C 1
ATOM 2921 O O . ALA A 1 387 ? 1.171 -12.464 18.030 1.00 92.62 387 ALA A O 1
ATOM 2922 N N . PHE A 1 388 ? 1.676 -14.643 18.267 1.00 94.44 388 PHE A N 1
ATOM 2923 C CA . PHE A 1 388 ? 1.068 -14.785 19.595 1.00 94.44 388 PHE A CA 1
ATOM 2924 C C . PHE A 1 388 ? 1.757 -13.910 20.640 1.00 94.44 388 PHE A C 1
ATOM 2926 O O . PHE A 1 388 ? 1.083 -13.238 21.424 1.00 94.44 388 PHE A O 1
ATOM 2933 N N . PHE A 1 389 ? 3.089 -13.865 20.634 1.00 95.19 389 PHE A N 1
ATOM 2934 C CA . PHE A 1 389 ? 3.847 -12.995 21.525 1.00 95.19 389 PHE A CA 1
ATOM 2935 C C . PHE A 1 389 ? 3.501 -11.517 21.293 1.00 95.19 389 PHE A C 1
ATOM 2937 O O . PHE A 1 389 ? 3.302 -10.780 22.258 1.00 95.19 389 PHE A O 1
ATOM 2944 N N . GLY A 1 390 ? 3.319 -11.095 20.037 1.00 93.62 390 GLY A N 1
ATOM 2945 C CA . GLY A 1 390 ? 2.841 -9.754 19.685 1.00 93.62 390 GLY A CA 1
ATOM 2946 C C . GLY A 1 390 ? 1.454 -9.435 20.244 1.00 93.62 390 GLY A C 1
ATOM 2947 O O . GLY A 1 390 ? 1.251 -8.370 20.830 1.00 93.62 390 GLY A O 1
ATOM 2948 N N . LEU A 1 391 ? 0.506 -10.370 20.140 1.00 94.50 391 LEU A N 1
ATOM 2949 C CA . LEU A 1 391 ? -0.830 -10.220 20.734 1.00 94.50 391 LEU A CA 1
ATOM 2950 C C . LEU A 1 391 ? -0.774 -10.081 22.263 1.00 94.50 391 LEU A C 1
ATOM 2952 O O . LEU A 1 391 ? -1.461 -9.235 22.838 1.00 94.50 391 LEU A O 1
ATOM 2956 N N . ILE A 1 392 ? 0.042 -10.900 22.931 1.00 93.06 392 ILE A N 1
ATOM 2957 C CA . ILE A 1 392 ? 0.201 -10.853 24.389 1.00 93.06 392 ILE A CA 1
ATOM 2958 C C . ILE A 1 392 ? 0.833 -9.520 24.796 1.00 93.06 392 ILE A C 1
ATOM 2960 O O . ILE A 1 392 ? 0.257 -8.803 25.613 1.00 93.06 392 ILE A O 1
ATOM 2964 N N . ALA A 1 393 ? 1.958 -9.153 24.176 1.00 91.19 393 ALA A N 1
ATOM 2965 C CA . ALA A 1 393 ? 2.686 -7.926 24.472 1.00 91.19 393 ALA A CA 1
ATOM 2966 C C . ALA A 1 393 ? 1.832 -6.670 24.236 1.00 91.19 393 ALA A C 1
ATOM 2968 O O . ALA A 1 393 ? 1.826 -5.756 25.062 1.00 91.19 393 ALA A O 1
ATOM 2969 N N . GLY A 1 394 ? 1.063 -6.629 23.144 1.00 86.94 394 GLY A N 1
ATOM 2970 C CA . GLY A 1 394 ? 0.158 -5.516 22.865 1.00 86.94 394 GLY A CA 1
ATOM 2971 C C . GLY A 1 394 ? -0.948 -5.377 23.913 1.00 86.94 394 GLY A C 1
ATOM 2972 O O . GLY A 1 394 ? -1.239 -4.267 24.361 1.00 86.94 394 GLY A O 1
ATOM 2973 N N . LYS A 1 395 ? -1.518 -6.501 24.367 1.00 86.94 395 LYS A N 1
ATOM 2974 C CA . LYS A 1 395 ? -2.568 -6.515 25.395 1.00 86.94 395 LYS A CA 1
ATOM 2975 C C . LYS A 1 395 ? -2.054 -6.095 26.774 1.00 86.94 395 LYS A C 1
ATOM 2977 O O . LYS A 1 395 ? -2.796 -5.444 27.509 1.00 86.94 395 LYS A O 1
ATOM 2982 N N . THR A 1 396 ? -0.831 -6.481 27.140 1.00 84.25 396 THR A N 1
ATOM 2983 C CA . THR A 1 396 ? -0.257 -6.202 28.466 1.00 84.25 396 THR A CA 1
ATOM 2984 C C . THR A 1 396 ? 0.386 -4.824 28.558 1.00 84.25 396 THR A C 1
ATOM 2986 O O . THR A 1 396 ? 0.158 -4.124 29.539 1.00 84.25 396 THR A O 1
ATOM 2989 N N . PHE A 1 397 ? 1.177 -4.423 27.559 1.00 78.75 397 PHE A N 1
ATOM 2990 C CA . PHE A 1 397 ? 2.028 -3.232 27.654 1.00 78.75 397 PHE A CA 1
ATOM 2991 C C . PHE A 1 397 ? 1.465 -2.007 26.931 1.00 78.75 397 PHE A C 1
ATOM 2993 O O . PHE A 1 397 ? 1.730 -0.887 27.352 1.00 78.75 397 PHE A O 1
ATOM 3000 N N . LEU A 1 398 ? 0.686 -2.186 25.859 1.00 71.31 398 LEU A N 1
ATOM 3001 C CA . LEU A 1 398 ? 0.296 -1.088 24.958 1.00 71.31 398 LEU A CA 1
ATOM 3002 C C . LEU A 1 398 ? -1.173 -0.666 25.072 1.00 71.31 398 LEU A C 1
ATOM 3004 O O . LEU A 1 398 ? -1.623 0.187 24.308 1.00 71.31 398 LEU A O 1
ATOM 3008 N N . LYS A 1 399 ? -1.905 -1.190 26.061 1.00 63.84 399 LYS A N 1
ATOM 3009 C CA . LYS A 1 399 ? -3.277 -0.758 26.365 1.00 63.84 399 LYS A CA 1
ATOM 3010 C C . LYS A 1 399 ? -3.352 0.731 26.742 1.00 63.84 399 LYS A C 1
ATOM 3012 O O . LYS A 1 399 ? -4.275 1.418 26.310 1.00 63.84 399 LYS A O 1
ATOM 3017 N N . ASP A 1 400 ? -2.355 1.218 27.488 1.00 61.94 400 ASP A N 1
ATOM 3018 C CA . ASP A 1 400 ? -2.350 2.556 28.107 1.00 61.94 400 ASP A CA 1
ATOM 3019 C C . ASP A 1 400 ? -1.235 3.487 27.587 1.00 61.94 400 ASP A C 1
ATOM 3021 O O . ASP A 1 400 ? -1.085 4.622 28.057 1.00 61.94 400 ASP A O 1
ATOM 3025 N N . ILE A 1 401 ? -0.435 3.035 26.615 1.00 63.94 401 ILE A N 1
ATOM 3026 C CA . ILE A 1 401 ? 0.628 3.857 26.030 1.00 63.94 401 ILE A CA 1
ATOM 3027 C C . ILE A 1 401 ? 0.001 4.892 25.098 1.00 63.94 401 ILE A C 1
ATOM 3029 O O . ILE A 1 401 ? -0.635 4.568 24.096 1.00 63.94 401 ILE A O 1
ATOM 3033 N N . SER A 1 402 ? 0.229 6.159 25.432 1.00 66.19 402 SER A N 1
ATOM 3034 C CA . SER A 1 402 ? -0.043 7.287 24.552 1.00 66.19 402 SER A CA 1
ATOM 3035 C C . SER A 1 402 ? 1.284 7.845 24.053 1.00 66.19 402 SER A C 1
ATOM 3037 O O . SER A 1 402 ? 2.063 8.402 24.831 1.00 66.19 402 SER A O 1
ATOM 3039 N N . PHE A 1 403 ? 1.528 7.700 22.748 1.00 68.69 403 PHE A N 1
ATOM 3040 C CA . PHE A 1 403 ? 2.675 8.304 22.065 1.00 68.69 403 PHE A CA 1
ATOM 3041 C C . PHE A 1 403 ? 2.663 9.837 22.171 1.00 68.69 403 PHE A C 1
ATOM 3043 O O . PHE A 1 403 ? 3.718 10.459 22.114 1.00 68.69 403 PHE A O 1
ATOM 3050 N N . GLU A 1 404 ? 1.496 10.441 22.420 1.00 66.88 404 GLU A N 1
ATOM 3051 C CA . GLU A 1 404 ? 1.329 11.888 22.590 1.00 66.88 404 GLU A CA 1
ATOM 3052 C C . GLU A 1 404 ? 1.963 12.418 23.881 1.00 66.88 404 GLU A C 1
ATOM 3054 O O . GLU A 1 404 ? 2.319 13.591 23.949 1.00 66.88 404 GLU A O 1
ATOM 3059 N N . LYS A 1 405 ? 2.146 11.568 24.905 1.00 71.69 405 LYS A N 1
ATOM 3060 C CA . LYS A 1 405 ? 2.774 11.982 26.172 1.00 71.69 405 LYS A CA 1
ATOM 3061 C C . LYS A 1 405 ? 4.264 12.294 26.019 1.00 71.69 405 LYS A C 1
ATOM 3063 O O . LYS A 1 405 ? 4.811 13.026 26.838 1.00 71.69 405 LYS A O 1
ATOM 3068 N N . SER A 1 406 ? 4.924 11.739 25.000 1.00 74.88 406 SER A N 1
ATOM 3069 C CA . SER A 1 406 ? 6.321 12.045 24.692 1.00 74.88 406 SER A CA 1
ATOM 3070 C C . SER A 1 406 ? 6.386 13.002 23.500 1.00 74.88 406 SER A C 1
ATOM 3072 O O . SER A 1 406 ? 5.986 12.616 22.401 1.00 74.88 406 SER A O 1
ATOM 3074 N N . PRO A 1 407 ? 6.931 14.221 23.656 1.00 74.25 407 PRO A N 1
ATOM 3075 C CA . PRO A 1 407 ? 6.995 15.191 22.562 1.00 74.25 407 PRO A CA 1
ATOM 3076 C C . PRO A 1 407 ? 7.835 14.688 21.379 1.00 74.25 407 PRO A C 1
ATOM 3078 O O . PRO A 1 407 ? 7.533 15.000 20.230 1.00 74.25 407 PRO A O 1
ATOM 3081 N N . VAL A 1 408 ? 8.856 13.863 21.642 1.00 77.44 408 VAL A N 1
ATOM 3082 C CA . VAL A 1 408 ? 9.709 13.271 20.600 1.00 77.44 408 VAL A CA 1
ATOM 3083 C C . VAL A 1 408 ? 8.948 12.207 19.814 1.00 77.44 408 VAL A C 1
ATOM 3085 O O . VAL A 1 408 ? 8.910 12.259 18.587 1.00 77.44 408 VAL A O 1
ATOM 3088 N N . LEU A 1 409 ? 8.309 11.259 20.506 1.00 75.75 409 LEU A N 1
ATOM 3089 C CA . LEU A 1 409 ? 7.574 10.177 19.846 1.00 75.75 409 LEU A CA 1
ATOM 3090 C C . LEU A 1 409 ? 6.326 10.692 19.129 1.00 75.75 409 LEU A C 1
ATOM 3092 O O . LEU A 1 409 ? 6.022 10.229 18.032 1.00 75.75 409 LEU A O 1
ATOM 3096 N N . SER A 1 410 ? 5.649 11.680 19.714 1.00 73.44 410 SER A N 1
ATOM 3097 C CA . SER A 1 410 ? 4.529 12.369 19.083 1.00 73.44 410 SER A CA 1
ATOM 3098 C C . SER A 1 410 ? 4.959 13.006 17.761 1.00 73.44 410 SER A C 1
ATOM 3100 O O . SER A 1 410 ? 4.387 12.710 16.719 1.00 73.44 410 SER A O 1
ATOM 3102 N N . ARG A 1 411 ? 6.054 13.779 17.756 1.00 71.25 411 ARG A N 1
ATOM 3103 C CA . ARG A 1 411 ? 6.555 14.432 16.536 1.00 71.25 411 ARG A CA 1
ATOM 3104 C C . ARG A 1 411 ? 7.031 13.448 15.462 1.00 71.25 411 ARG A C 1
ATOM 3106 O O . ARG A 1 411 ? 6.959 13.765 14.278 1.00 71.25 411 ARG A O 1
ATOM 3113 N N . LEU A 1 412 ? 7.556 12.290 15.858 1.00 73.50 412 LEU A N 1
ATOM 3114 C CA . LEU A 1 412 ? 8.063 11.293 14.915 1.00 73.50 412 LEU A CA 1
ATOM 3115 C C . LEU A 1 412 ? 6.956 10.415 14.325 1.00 73.50 412 LEU A C 1
ATOM 3117 O O . LEU A 1 412 ? 6.988 10.133 13.129 1.00 73.50 412 LEU A O 1
ATOM 3121 N N . PHE A 1 413 ? 5.993 9.984 15.143 1.00 73.06 413 PHE A N 1
ATOM 3122 C CA . PHE A 1 413 ? 5.071 8.907 14.776 1.00 73.06 413 PHE A CA 1
ATOM 3123 C C . PHE A 1 413 ? 3.587 9.306 14.779 1.00 73.06 413 PHE A C 1
ATOM 3125 O O . PHE A 1 413 ? 2.792 8.689 14.066 1.00 73.06 413 PHE A O 1
ATOM 3132 N N . VAL A 1 414 ? 3.190 10.329 15.541 1.00 68.31 414 VAL A N 1
ATOM 3133 C CA . VAL A 1 414 ? 1.801 10.815 15.585 1.00 68.31 414 VAL A CA 1
ATOM 3134 C C . VAL A 1 414 ? 1.609 11.885 14.502 1.00 68.31 414 VAL A C 1
ATOM 3136 O O . VAL A 1 414 ? 2.478 12.722 14.280 1.00 68.31 414 VAL A O 1
ATOM 3139 N N . GLY A 1 415 ? 0.488 11.840 13.775 1.00 61.72 415 GLY A N 1
ATOM 3140 C CA . GLY A 1 415 ? 0.121 12.895 12.816 1.00 61.72 415 GLY A CA 1
ATOM 3141 C C . GLY A 1 415 ? 0.932 12.943 11.512 1.00 61.72 415 GLY A C 1
ATOM 3142 O O . GLY A 1 415 ? 0.940 13.974 10.853 1.00 61.72 415 GLY A O 1
ATOM 3143 N N . GLN A 1 416 ? 1.608 11.852 11.124 1.00 60.22 416 GLN A N 1
ATOM 3144 C CA . GLN A 1 416 ? 2.428 11.753 9.897 1.00 60.22 416 GLN A CA 1
ATOM 3145 C C . GLN A 1 416 ? 3.618 12.733 9.818 1.00 60.22 416 GLN A C 1
ATOM 3147 O O . GLN A 1 416 ? 4.271 12.841 8.779 1.00 60.22 416 GLN A O 1
ATOM 3152 N N . HIS A 1 417 ? 3.937 13.440 10.907 1.00 63.34 417 HIS A N 1
ATOM 3153 C CA . HIS A 1 417 ? 4.709 14.675 10.819 1.00 63.34 417 HIS A CA 1
ATOM 3154 C C . HIS A 1 417 ? 6.115 14.506 10.254 1.00 63.34 417 HIS A C 1
ATOM 3156 O O . HIS A 1 417 ? 6.535 15.371 9.497 1.00 63.34 417 HIS A O 1
ATOM 3162 N N . PHE A 1 418 ? 6.861 13.444 10.563 1.00 77.31 418 PHE A N 1
ATOM 3163 C CA . PHE A 1 418 ? 8.263 13.403 10.141 1.00 77.31 418 PHE A CA 1
ATOM 3164 C C . PHE A 1 418 ? 8.433 13.333 8.616 1.00 77.31 418 PHE A C 1
ATOM 3166 O O . PHE A 1 418 ? 9.117 14.181 8.043 1.00 77.31 418 PHE A O 1
ATOM 3173 N N . MET A 1 419 ? 7.792 12.364 7.951 1.00 83.00 419 MET A N 1
ATOM 3174 C CA . MET A 1 419 ? 7.985 12.163 6.511 1.00 83.00 419 MET A CA 1
ATOM 3175 C C . MET A 1 419 ? 7.304 13.254 5.682 1.00 83.00 419 MET A C 1
ATOM 3177 O O . MET A 1 419 ? 7.901 13.776 4.744 1.00 83.00 419 MET A O 1
ATOM 3181 N N . ASP A 1 420 ? 6.101 13.672 6.075 1.00 84.25 420 ASP A N 1
ATOM 3182 C CA . ASP A 1 420 ? 5.393 14.753 5.393 1.00 84.25 420 ASP A CA 1
ATOM 3183 C C . ASP A 1 420 ? 6.094 16.104 5.581 1.00 84.25 420 ASP A C 1
ATOM 3185 O O . ASP A 1 420 ? 6.211 16.873 4.625 1.00 84.25 420 ASP A O 1
ATOM 3189 N N . THR A 1 421 ? 6.639 16.391 6.772 1.00 84.62 421 THR A N 1
ATOM 3190 C CA . THR A 1 421 ? 7.462 17.597 6.990 1.00 84.62 421 THR A CA 1
ATOM 3191 C C . THR A 1 421 ? 8.740 17.525 6.165 1.00 84.62 421 THR A C 1
ATOM 3193 O O . THR A 1 421 ? 9.151 18.528 5.582 1.00 84.62 421 THR A O 1
ATOM 3196 N N . PHE A 1 422 ? 9.364 16.348 6.077 1.00 88.44 422 PHE A N 1
ATOM 3197 C CA . PHE A 1 422 ? 10.550 16.158 5.254 1.00 88.44 422 PHE A CA 1
ATOM 3198 C C . PHE A 1 422 ? 10.245 16.423 3.772 1.00 88.44 422 PHE A C 1
ATOM 3200 O O . PHE A 1 422 ? 10.895 17.276 3.171 1.00 88.44 422 PHE A O 1
ATOM 3207 N N . TYR A 1 423 ? 9.219 15.795 3.190 1.00 90.44 423 TYR A N 1
ATOM 3208 C CA . TYR A 1 423 ? 8.857 16.023 1.785 1.00 90.44 423 TYR A CA 1
ATOM 3209 C C . TYR A 1 423 ? 8.386 17.446 1.518 1.00 90.44 423 TYR A C 1
ATOM 3211 O O . TYR A 1 423 ? 8.814 18.052 0.536 1.00 90.44 423 TYR A O 1
ATOM 3219 N N . SER A 1 424 ? 7.560 18.019 2.392 1.00 88.44 424 SER A N 1
ATOM 3220 C CA . SER A 1 424 ? 7.105 19.400 2.223 1.00 88.44 424 SER A CA 1
ATOM 3221 C C . SER A 1 424 ? 8.266 20.397 2.272 1.00 88.44 424 SER A C 1
ATOM 3223 O O . SER A 1 424 ? 8.330 21.289 1.429 1.00 88.44 424 SER A O 1
ATOM 3225 N N . SER A 1 425 ? 9.221 20.215 3.189 1.00 90.25 425 SER A N 1
ATOM 3226 C CA . SER A 1 425 ? 10.335 21.153 3.388 1.00 90.25 425 SER A CA 1
ATOM 3227 C C . SER A 1 425 ? 11.472 20.976 2.381 1.00 90.25 425 SER A C 1
ATOM 3229 O O . SER A 1 425 ? 12.056 21.965 1.951 1.00 90.25 425 SER A O 1
ATOM 3231 N N . TRP A 1 426 ? 11.802 19.736 2.009 1.00 92.00 426 TRP A N 1
ATOM 3232 C CA . TRP A 1 426 ? 12.986 19.428 1.194 1.00 92.00 426 TRP A CA 1
ATOM 3233 C C . TRP A 1 426 ? 12.681 19.160 -0.277 1.00 92.00 426 TRP A C 1
ATOM 3235 O O . TRP A 1 426 ? 13.583 19.259 -1.103 1.00 92.00 426 TRP A O 1
ATOM 3245 N N . ILE A 1 427 ? 11.433 18.837 -0.621 1.00 92.19 427 ILE A N 1
ATOM 3246 C CA . ILE A 1 427 ? 11.035 18.540 -2.002 1.00 92.19 427 ILE A CA 1
ATOM 3247 C C . ILE A 1 427 ? 10.035 19.588 -2.487 1.00 92.19 427 ILE A C 1
ATOM 3249 O O . ILE A 1 427 ? 10.310 20.323 -3.433 1.00 92.19 427 ILE A O 1
ATOM 3253 N N . VAL A 1 428 ? 8.888 19.712 -1.818 1.00 92.31 428 VAL A N 1
ATOM 3254 C CA . VAL A 1 428 ? 7.764 20.520 -2.310 1.00 92.31 428 VAL A CA 1
ATOM 3255 C C . VAL A 1 428 ? 8.065 22.021 -2.243 1.00 92.31 428 VAL A C 1
ATOM 3257 O O . VAL A 1 428 ? 7.943 22.707 -3.255 1.00 92.31 428 VAL A O 1
ATOM 3260 N N . ALA A 1 429 ? 8.488 22.552 -1.092 1.00 93.88 429 ALA A N 1
ATOM 3261 C CA . ALA A 1 429 ? 8.749 23.983 -0.929 1.00 93.88 429 ALA A CA 1
ATOM 3262 C C . ALA A 1 429 ? 9.872 24.507 -1.851 1.00 93.88 429 ALA A C 1
ATOM 3264 O O . ALA A 1 429 ? 9.662 25.547 -2.484 1.00 93.88 429 ALA A O 1
ATOM 3265 N N . PRO A 1 430 ? 11.011 23.803 -2.025 1.00 95.38 430 PRO A N 1
ATOM 3266 C CA . PRO A 1 430 ? 12.022 24.190 -3.006 1.00 95.38 430 PRO A CA 1
ATOM 3267 C C . PRO A 1 430 ? 11.492 24.177 -4.442 1.00 95.38 430 PRO A C 1
ATOM 3269 O O . PRO A 1 430 ? 11.749 25.123 -5.184 1.00 95.38 430 PRO A O 1
ATOM 3272 N N . LEU A 1 431 ? 10.700 23.170 -4.832 1.00 93.81 431 LEU A N 1
ATOM 3273 C CA . LEU A 1 431 ? 10.090 23.120 -6.166 1.00 93.81 431 LEU A CA 1
ATOM 3274 C C . LEU A 1 431 ? 9.133 24.294 -6.405 1.00 93.81 431 LEU A C 1
ATOM 3276 O O . LEU A 1 431 ? 9.200 24.930 -7.457 1.00 93.81 431 LEU A O 1
ATOM 3280 N N . TYR A 1 432 ? 8.295 24.639 -5.424 1.00 93.06 432 TYR A N 1
ATOM 3281 C CA . TYR A 1 432 ? 7.438 25.827 -5.503 1.00 93.06 432 TYR A CA 1
ATOM 3282 C C . TYR A 1 432 ? 8.250 27.117 -5.603 1.00 93.06 432 TYR A C 1
ATOM 3284 O O . TYR A 1 432 ? 7.888 28.013 -6.367 1.00 93.06 432 TYR A O 1
ATOM 3292 N N . TRP A 1 433 ? 9.349 27.224 -4.856 1.00 95.19 433 TRP A N 1
ATOM 3293 C CA . TRP A 1 433 ? 10.234 28.380 -4.928 1.00 95.19 433 TRP A CA 1
ATOM 3294 C C . TRP A 1 433 ? 10.869 28.516 -6.318 1.00 95.19 433 TRP A C 1
ATOM 3296 O O . TRP A 1 433 ? 10.781 29.590 -6.914 1.00 95.19 433 TRP A O 1
ATOM 3306 N N . VAL A 1 434 ? 11.428 27.432 -6.871 1.00 95.06 434 VAL A N 1
ATOM 3307 C CA . VAL A 1 434 ? 12.010 27.419 -8.225 1.00 95.06 434 VAL A CA 1
ATOM 3308 C C . VAL A 1 434 ? 10.947 27.768 -9.262 1.00 95.06 434 VAL A C 1
ATOM 3310 O O . VAL A 1 434 ? 11.167 28.655 -10.082 1.00 95.06 434 VAL A O 1
ATOM 3313 N N . SER A 1 435 ? 9.775 27.130 -9.194 1.00 94.50 435 SER A N 1
ATOM 3314 C CA . SER A 1 435 ? 8.660 27.387 -10.109 1.00 94.50 435 SER A CA 1
ATOM 3315 C C . SER A 1 435 ? 8.258 28.864 -10.103 1.00 94.50 435 SER A C 1
ATOM 3317 O O . SER A 1 435 ? 8.211 29.486 -11.164 1.00 94.50 435 SER A O 1
ATOM 3319 N N . ARG A 1 436 ? 8.082 29.475 -8.922 1.00 94.44 436 ARG A N 1
ATOM 3320 C CA . ARG A 1 436 ? 7.766 30.908 -8.808 1.00 94.44 436 ARG A CA 1
ATOM 3321 C C . ARG A 1 436 ? 8.851 31.790 -9.416 1.00 94.44 436 ARG A C 1
ATOM 3323 O O . ARG A 1 436 ? 8.518 32.760 -10.087 1.00 94.44 436 ARG A O 1
ATOM 3330 N N . ARG A 1 437 ? 10.134 31.464 -9.219 1.00 93.75 437 ARG A N 1
ATOM 3331 C CA . ARG A 1 437 ? 11.245 32.225 -9.815 1.00 93.75 437 ARG A CA 1
ATOM 3332 C C . ARG A 1 437 ? 11.276 32.110 -11.334 1.00 93.75 437 ARG A C 1
ATOM 3334 O O . ARG A 1 437 ? 11.500 33.119 -11.993 1.00 93.75 437 ARG A O 1
ATOM 3341 N N . VAL A 1 438 ? 11.026 30.923 -11.883 1.00 93.81 438 VAL A N 1
ATOM 3342 C CA . VAL A 1 438 ? 10.958 30.708 -13.336 1.00 93.81 438 VAL A CA 1
ATOM 3343 C C . VAL A 1 438 ? 9.792 31.487 -13.939 1.00 93.81 438 VAL A C 1
ATOM 3345 O O . VAL A 1 438 ? 10.000 32.216 -14.904 1.00 93.81 438 VAL A O 1
ATOM 3348 N N . VAL A 1 439 ? 8.599 31.400 -13.342 1.00 94.12 439 VAL A N 1
ATOM 3349 C CA . VAL A 1 439 ? 7.414 32.141 -13.805 1.00 94.12 439 VAL A CA 1
ATOM 3350 C C . VAL A 1 439 ? 7.660 33.645 -13.740 1.00 94.12 439 VAL A C 1
ATOM 3352 O O . VAL A 1 439 ? 7.507 34.325 -14.748 1.00 94.12 439 VAL A O 1
ATOM 3355 N N . GLN A 1 440 ? 8.147 34.161 -12.609 1.00 92.75 440 GLN A N 1
ATOM 3356 C CA . GLN A 1 440 ? 8.459 35.586 -12.465 1.00 92.75 440 GLN A CA 1
ATOM 3357 C C . GLN A 1 440 ? 9.514 36.047 -13.474 1.00 92.75 440 GLN A C 1
ATOM 3359 O O . GLN A 1 440 ? 9.361 37.111 -14.068 1.00 92.75 440 GLN A O 1
ATOM 3364 N N . ALA A 1 441 ? 10.574 35.265 -13.700 1.00 90.69 441 ALA A N 1
ATOM 3365 C CA . ALA A 1 441 ? 11.614 35.612 -14.663 1.00 90.69 441 ALA A CA 1
ATOM 3366 C C . ALA A 1 441 ? 11.080 35.598 -16.101 1.00 90.69 441 ALA A C 1
ATOM 3368 O O . ALA A 1 441 ? 11.443 36.468 -16.889 1.00 90.69 441 ALA A O 1
ATOM 3369 N N . PHE A 1 442 ? 10.209 34.646 -16.436 1.00 92.50 442 PHE A N 1
ATOM 3370 C CA . PHE A 1 442 ? 9.585 34.555 -17.750 1.00 92.50 442 PHE A CA 1
ATOM 3371 C C . PHE A 1 442 ? 8.600 35.706 -17.994 1.00 92.50 442 PHE A C 1
ATOM 3373 O O . PHE A 1 442 ? 8.691 36.392 -19.010 1.00 92.50 442 PHE A O 1
ATOM 3380 N N . GLU A 1 443 ? 7.705 35.986 -17.049 1.00 91.19 443 GLU A N 1
ATOM 3381 C CA . GLU A 1 443 ? 6.744 37.088 -17.160 1.00 91.19 443 GLU A CA 1
ATOM 3382 C C . GLU A 1 443 ? 7.449 38.446 -17.256 1.00 91.19 443 GLU A C 1
ATOM 3384 O O . GLU A 1 443 ? 7.182 39.233 -18.166 1.00 91.19 443 GLU A O 1
ATOM 3389 N N . SER A 1 444 ? 8.405 38.706 -16.361 1.00 86.62 444 SER A N 1
ATOM 3390 C CA . SER A 1 444 ? 9.079 40.007 -16.304 1.00 86.62 444 SER A CA 1
ATOM 3391 C C . SER A 1 444 ? 10.073 40.237 -17.445 1.00 86.62 444 SER A C 1
ATOM 3393 O O . SER A 1 444 ? 10.112 41.343 -17.977 1.00 86.62 444 SER A O 1
ATOM 3395 N N . ASN A 1 445 ? 10.856 39.228 -17.852 1.00 86.12 445 ASN A N 1
ATOM 3396 C CA . ASN A 1 445 ? 11.906 39.419 -18.860 1.00 86.12 445 ASN A CA 1
ATOM 3397 C C . ASN A 1 445 ? 11.495 39.015 -20.274 1.00 86.12 445 ASN A C 1
ATOM 3399 O O . ASN A 1 445 ? 12.111 39.481 -21.229 1.00 86.12 445 ASN A O 1
ATOM 3403 N N . VAL A 1 446 ? 10.510 38.133 -20.442 1.00 87.62 446 VAL A N 1
ATOM 3404 C CA . VAL A 1 446 ? 10.090 37.676 -21.774 1.00 87.62 446 VAL A CA 1
ATOM 3405 C C . VAL A 1 446 ? 8.780 38.343 -22.145 1.00 87.62 446 VAL A C 1
ATOM 3407 O O . VAL A 1 446 ? 8.752 39.118 -23.098 1.00 87.62 446 VAL A O 1
ATOM 3410 N N . MET A 1 447 ? 7.711 38.117 -21.377 1.00 86.50 447 MET A N 1
ATOM 3411 C CA . MET A 1 447 ? 6.385 38.618 -21.754 1.00 86.50 447 MET A CA 1
ATOM 3412 C C . MET A 1 447 ? 6.307 40.146 -21.749 1.00 86.50 447 MET A C 1
ATOM 3414 O O . MET A 1 447 ? 5.895 40.734 -22.750 1.00 86.50 447 MET A O 1
ATOM 3418 N N . ASN A 1 448 ? 6.754 40.798 -20.672 1.00 86.25 448 ASN A N 1
ATOM 3419 C CA . ASN A 1 448 ? 6.701 42.260 -20.581 1.00 86.25 448 ASN A CA 1
ATOM 3420 C C . ASN A 1 448 ? 7.611 42.936 -21.607 1.00 86.25 448 ASN A C 1
ATOM 3422 O O . ASN A 1 448 ? 7.221 43.936 -22.208 1.00 86.25 448 ASN A O 1
ATOM 3426 N N . ASN A 1 449 ? 8.794 42.368 -21.856 1.00 87.62 449 ASN A N 1
ATOM 3427 C CA . ASN A 1 449 ? 9.694 42.899 -22.871 1.00 87.62 449 ASN A CA 1
ATOM 3428 C C . ASN A 1 449 ? 9.090 42.746 -24.264 1.00 87.62 449 ASN A C 1
ATOM 3430 O O . ASN A 1 449 ? 9.027 43.735 -24.980 1.00 87.62 449 ASN A O 1
ATOM 3434 N N . ILE A 1 450 ? 8.592 41.566 -24.652 1.00 88.19 450 ILE A N 1
ATOM 3435 C CA . ILE A 1 450 ? 7.949 41.369 -25.964 1.00 88.19 450 ILE A CA 1
ATOM 3436 C C . ILE A 1 450 ? 6.770 42.333 -26.143 1.00 88.19 450 ILE A C 1
ATOM 3438 O O . ILE A 1 450 ? 6.686 43.004 -27.172 1.00 88.19 450 ILE A O 1
ATOM 3442 N N . GLY A 1 451 ? 5.901 42.458 -25.135 1.00 86.19 451 GLY A N 1
ATOM 3443 C CA . GLY A 1 451 ? 4.797 43.420 -25.161 1.00 86.19 451 GLY A CA 1
ATOM 3444 C C . GLY A 1 451 ? 5.284 44.862 -25.330 1.00 86.19 451 GLY A C 1
ATOM 3445 O O . GLY A 1 451 ? 4.757 45.604 -26.160 1.00 86.19 451 GLY A O 1
ATOM 3446 N N . GLY A 1 452 ? 6.344 45.236 -24.609 1.00 87.75 452 GLY A N 1
ATOM 3447 C CA . GLY A 1 452 ? 6.997 46.539 -24.718 1.00 87.75 452 GLY A CA 1
ATOM 3448 C C . GLY A 1 452 ? 7.603 46.797 -26.099 1.00 87.75 452 GLY A C 1
ATOM 3449 O O . GLY A 1 452 ? 7.338 47.841 -26.687 1.00 87.75 452 GLY A O 1
ATOM 3450 N N . TRP A 1 453 ? 8.356 45.846 -26.659 1.00 88.00 453 TRP A N 1
ATOM 3451 C CA . TRP A 1 453 ? 8.959 45.952 -27.993 1.00 88.00 453 TRP A CA 1
ATOM 3452 C C . TRP A 1 453 ? 7.901 46.107 -29.083 1.00 88.00 453 TRP A C 1
ATOM 3454 O O . TRP A 1 453 ? 8.060 46.949 -29.963 1.00 88.00 453 TRP A O 1
ATOM 3464 N N . ILE A 1 454 ? 6.805 45.345 -29.014 1.00 90.50 454 ILE A N 1
ATOM 3465 C CA . ILE A 1 454 ? 5.696 45.462 -29.969 1.00 90.50 454 ILE A CA 1
ATOM 3466 C C . ILE A 1 454 ? 5.012 46.826 -29.831 1.00 90.50 454 ILE A C 1
ATOM 3468 O O . ILE A 1 454 ? 4.735 47.475 -30.841 1.00 90.50 454 ILE A O 1
ATOM 3472 N N . GLY A 1 455 ? 4.774 47.295 -28.603 1.00 90.81 455 GLY A N 1
ATOM 3473 C CA . GLY A 1 455 ? 4.168 48.605 -28.348 1.00 90.81 455 GLY A CA 1
ATOM 3474 C C . GLY A 1 455 ? 5.040 49.771 -28.825 1.00 90.81 455 GLY A C 1
ATOM 3475 O O . GLY A 1 455 ? 4.569 50.651 -29.551 1.00 90.81 455 GLY A O 1
ATOM 3476 N N . VAL A 1 456 ? 6.331 49.762 -28.479 1.00 91.62 456 VAL A N 1
ATOM 3477 C CA . VAL A 1 456 ? 7.309 50.765 -28.928 1.00 91.62 456 VAL A CA 1
ATOM 3478 C C . VAL A 1 456 ? 7.491 50.699 -30.441 1.00 91.62 456 VAL A C 1
ATOM 3480 O O . VAL A 1 456 ? 7.467 51.736 -31.091 1.00 91.62 456 VAL A O 1
ATOM 3483 N N . GLY A 1 457 ? 7.606 49.506 -31.026 1.00 92.12 457 GLY A N 1
ATOM 3484 C CA . GLY A 1 457 ? 7.715 49.334 -32.473 1.00 92.12 457 GLY A CA 1
ATOM 3485 C C . GLY A 1 457 ? 6.498 49.890 -33.210 1.00 92.12 457 GLY A C 1
ATOM 3486 O O . GLY A 1 457 ? 6.650 50.685 -34.132 1.00 92.12 457 GLY A O 1
ATOM 3487 N N . SER A 1 458 ? 5.290 49.555 -32.753 1.00 91.81 458 SER A N 1
ATOM 3488 C CA . SER A 1 458 ? 4.042 50.020 -33.373 1.00 91.81 458 SER A CA 1
ATOM 3489 C C . SER A 1 458 ? 3.876 51.536 -33.264 1.00 91.81 458 SER A C 1
ATOM 3491 O O . SER A 1 458 ? 3.550 52.196 -34.249 1.00 91.81 458 SER A O 1
ATOM 3493 N N . SER A 1 459 ? 4.137 52.107 -32.083 1.00 92.38 459 SER A N 1
ATOM 3494 C CA . SER A 1 459 ? 4.075 53.561 -31.873 1.00 92.38 459 SER A CA 1
ATOM 3495 C C . SER A 1 459 ? 5.152 54.304 -32.661 1.00 92.38 459 SER A C 1
ATOM 3497 O O . SER A 1 459 ? 4.849 55.311 -33.293 1.00 92.38 459 SER A O 1
ATOM 3499 N N . TRP A 1 460 ? 6.382 53.788 -32.700 1.00 93.12 460 TRP A N 1
ATOM 3500 C CA . TRP A 1 460 ? 7.468 54.353 -33.495 1.00 93.12 460 TRP A CA 1
ATOM 3501 C C . TRP A 1 460 ? 7.151 54.322 -34.992 1.00 93.12 460 TRP A C 1
ATOM 3503 O O . TRP A 1 460 ? 7.305 55.338 -35.669 1.00 93.12 460 TRP A O 1
ATOM 3513 N N . SER A 1 461 ? 6.663 53.195 -35.517 1.00 92.00 461 SER A N 1
ATOM 3514 C CA . SER A 1 461 ? 6.251 53.083 -36.920 1.00 92.00 461 SER A CA 1
ATOM 3515 C C . SER A 1 461 ? 5.089 54.020 -37.240 1.00 92.00 461 SER A C 1
ATOM 3517 O O . SER A 1 461 ? 5.127 54.702 -38.263 1.00 92.00 461 SER A O 1
ATOM 3519 N N . GLY A 1 462 ? 4.095 54.109 -36.351 1.00 92.12 462 GLY A N 1
ATOM 3520 C CA . GLY A 1 462 ? 2.980 55.047 -36.474 1.00 92.12 462 GLY A CA 1
ATOM 3521 C C . GLY A 1 462 ? 3.438 56.506 -36.486 1.00 92.12 462 GLY A C 1
ATOM 3522 O O . GLY A 1 462 ? 3.003 57.276 -37.337 1.00 92.12 462 GLY A O 1
ATOM 3523 N N . GLU A 1 463 ? 4.373 56.877 -35.611 1.00 92.31 463 GLU A N 1
ATOM 3524 C CA . GLU A 1 463 ? 4.951 58.222 -35.558 1.00 92.31 463 GLU A CA 1
ATOM 3525 C C . GLU A 1 463 ? 5.712 58.561 -36.843 1.00 92.31 463 GLU A C 1
ATOM 3527 O O . GLU A 1 463 ? 5.538 59.633 -37.418 1.00 92.31 463 GLU A O 1
ATOM 3532 N N . ARG A 1 464 ? 6.524 57.626 -37.349 1.00 90.12 464 ARG A N 1
ATOM 3533 C CA . ARG A 1 464 ? 7.259 57.814 -38.607 1.00 90.12 464 ARG A CA 1
ATOM 3534 C C . ARG A 1 464 ? 6.327 57.932 -39.808 1.00 90.12 464 ARG A C 1
ATOM 3536 O O . ARG A 1 464 ? 6.572 58.783 -40.658 1.00 90.12 464 ARG A O 1
ATOM 3543 N N . LEU A 1 465 ? 5.259 57.135 -39.857 1.00 87.62 465 LEU A N 1
ATOM 3544 C CA . LEU A 1 465 ? 4.215 57.256 -40.876 1.00 87.62 465 LEU A CA 1
ATOM 3545 C C . LEU A 1 465 ? 3.451 58.577 -40.755 1.00 87.62 465 LEU A C 1
ATOM 3547 O O . LEU A 1 465 ? 3.142 59.187 -41.767 1.00 87.62 465 LEU A O 1
ATOM 3551 N N . ARG A 1 466 ? 3.190 59.071 -39.542 1.00 87.94 466 ARG A N 1
ATOM 3552 C CA . ARG A 1 466 ? 2.539 60.372 -39.339 1.00 87.94 466 ARG A CA 1
ATOM 3553 C C . ARG A 1 466 ? 3.367 61.520 -39.914 1.00 87.94 466 ARG A C 1
ATOM 3555 O O . ARG A 1 466 ? 2.813 62.422 -40.530 1.00 87.94 466 ARG A O 1
ATOM 3562 N N . LEU 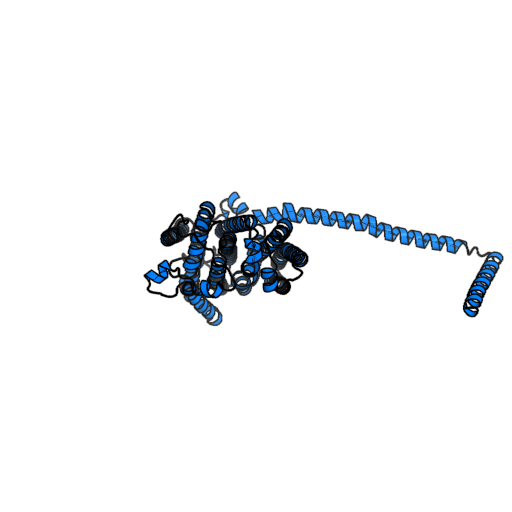A 1 467 ? 4.691 61.473 -39.756 1.00 84.56 467 LEU A N 1
ATOM 3563 C CA . LEU A 1 467 ? 5.592 62.513 -40.265 1.00 84.56 467 LEU A CA 1
ATOM 3564 C C . LEU A 1 467 ? 5.630 62.606 -41.800 1.00 84.56 467 LEU A C 1
ATOM 3566 O O . LEU A 1 467 ? 6.037 63.644 -42.316 1.00 84.56 467 LEU A O 1
ATOM 3570 N N . THR A 1 468 ? 5.199 61.576 -42.541 1.00 81.56 468 THR A N 1
ATOM 3571 C CA . THR A 1 468 ? 5.083 61.672 -44.010 1.00 81.56 468 THR A CA 1
ATOM 3572 C C . THR A 1 468 ? 3.881 62.514 -44.449 1.00 81.56 468 THR A C 1
ATOM 3574 O O . THR A 1 468 ? 3.838 62.971 -45.589 1.00 81.56 468 THR A O 1
ATOM 3577 N N . GLN A 1 469 ? 2.934 62.788 -43.545 1.00 83.06 469 GLN A N 1
ATOM 3578 C CA . GLN A 1 469 ? 1.779 63.652 -43.777 1.00 83.06 469 GLN A CA 1
ATOM 3579 C C . GLN A 1 469 ? 2.017 65.044 -43.173 1.00 83.06 469 GLN A C 1
ATOM 3581 O O . GLN A 1 469 ? 1.425 65.422 -42.166 1.00 83.06 469 GLN A O 1
ATOM 3586 N N . SER A 1 470 ? 2.897 65.829 -43.800 1.00 81.38 470 SER A N 1
ATOM 3587 C CA . SER A 1 470 ? 3.301 67.165 -43.327 1.00 81.38 470 SER A CA 1
ATOM 3588 C C . SER A 1 470 ? 2.282 68.285 -43.596 1.00 81.38 470 SER A C 1
ATOM 3590 O O . SER A 1 470 ? 2.512 69.426 -43.202 1.00 81.38 470 SER A O 1
ATOM 3592 N N . GLY A 1 471 ? 1.172 67.987 -44.284 1.00 81.25 471 GLY A N 1
ATOM 3593 C CA . GLY A 1 471 ? 0.181 68.980 -44.721 1.00 81.25 471 GLY A CA 1
ATOM 3594 C C . GLY A 1 471 ? 0.593 69.787 -45.960 1.00 81.25 471 GLY A C 1
ATOM 3595 O O . GLY A 1 471 ? -0.189 70.604 -46.441 1.00 81.25 471 GLY A O 1
ATOM 3596 N N . ASP A 1 472 ? 1.787 69.542 -46.509 1.00 88.19 472 ASP A N 1
ATOM 3597 C CA . ASP A 1 472 ? 2.223 70.113 -47.782 1.00 88.19 472 ASP A CA 1
ATOM 3598 C C . ASP A 1 472 ? 1.468 69.450 -48.945 1.00 88.19 472 ASP A C 1
ATOM 3600 O O . ASP A 1 472 ? 1.542 68.234 -49.170 1.00 88.19 472 ASP A O 1
ATOM 3604 N N . ILE A 1 473 ? 0.723 70.263 -49.693 1.00 85.50 473 ILE A N 1
ATOM 3605 C CA . ILE A 1 473 ? -0.095 69.818 -50.823 1.00 85.50 473 ILE A CA 1
ATOM 3606 C C . ILE A 1 473 ? 0.785 69.208 -51.923 1.00 85.50 473 ILE A C 1
ATOM 3608 O O . ILE A 1 473 ? 0.381 68.224 -52.541 1.00 85.50 473 ILE A O 1
ATOM 3612 N N . GLN A 1 474 ? 1.998 69.729 -52.144 1.00 86.56 474 GLN A N 1
ATOM 3613 C CA . GLN A 1 474 ? 2.894 69.228 -53.189 1.00 86.56 474 GLN A CA 1
ATOM 3614 C C . GLN A 1 474 ? 3.396 67.820 -52.860 1.00 86.56 474 GLN A C 1
ATOM 3616 O O . GLN A 1 474 ? 3.302 66.915 -53.692 1.00 86.56 474 GLN A O 1
ATOM 3621 N N . LEU A 1 475 ? 3.859 67.609 -51.623 1.00 84.19 475 LEU A N 1
ATOM 3622 C CA . LEU A 1 475 ? 4.317 66.300 -51.150 1.00 84.19 475 LEU A CA 1
ATOM 3623 C C . LEU A 1 475 ? 3.170 65.272 -51.141 1.00 84.19 475 LEU A C 1
ATOM 3625 O O . LEU A 1 475 ? 3.365 64.101 -51.482 1.00 84.19 475 LEU A O 1
ATOM 3629 N N . SER A 1 476 ? 1.958 65.726 -50.812 1.00 85.38 476 SER A N 1
ATOM 3630 C CA . SER A 1 476 ? 0.745 64.903 -50.820 1.00 85.38 476 SER A CA 1
ATOM 3631 C C . SER A 1 476 ? 0.358 64.469 -52.237 1.00 85.38 476 SER A C 1
ATOM 3633 O O . SER A 1 476 ? 0.107 63.287 -52.469 1.00 85.38 476 SER A O 1
ATOM 3635 N N . MET A 1 477 ? 0.369 65.388 -53.210 1.00 86.56 477 MET A N 1
ATOM 3636 C CA . MET A 1 477 ? 0.098 65.063 -54.616 1.00 86.56 477 MET A CA 1
ATOM 3637 C C . MET A 1 477 ? 1.133 64.089 -55.185 1.00 86.56 477 MET A C 1
ATOM 3639 O O . MET A 1 477 ? 0.762 63.124 -55.852 1.00 86.56 477 MET A O 1
ATOM 3643 N N . LEU A 1 478 ? 2.417 64.290 -54.873 1.00 88.44 478 LEU A N 1
ATOM 3644 C CA . LEU A 1 478 ? 3.494 63.409 -55.325 1.00 88.44 478 LEU A CA 1
ATOM 3645 C C . LEU A 1 478 ? 3.346 61.995 -54.743 1.00 88.44 478 LEU A C 1
ATOM 3647 O O . LEU A 1 478 ? 3.489 61.010 -55.467 1.00 88.44 478 LEU A O 1
ATOM 3651 N N . SER A 1 479 ? 2.963 61.889 -53.467 1.00 86.25 479 SER A N 1
ATOM 3652 C CA . SER A 1 479 ? 2.676 60.608 -52.808 1.00 86.25 479 SER A CA 1
ATOM 3653 C C . SER A 1 479 ? 1.465 59.892 -53.422 1.00 86.25 479 SER A C 1
ATOM 3655 O O . SER A 1 479 ? 1.516 58.682 -53.636 1.00 86.25 479 SER A O 1
ATOM 3657 N N . ILE A 1 480 ? 0.398 60.625 -53.769 1.00 88.50 480 ILE A N 1
ATOM 3658 C CA . ILE A 1 480 ? -0.784 60.070 -54.454 1.00 88.50 480 ILE A CA 1
ATOM 3659 C C . ILE A 1 480 ? -0.415 59.559 -55.850 1.00 88.50 480 ILE A C 1
ATOM 3661 O O . ILE A 1 480 ? -0.803 58.451 -56.212 1.00 88.50 480 ILE A O 1
ATOM 3665 N N . MET A 1 481 ? 0.356 60.325 -56.626 1.00 91.25 481 MET A N 1
ATOM 3666 C CA . MET A 1 481 ? 0.802 59.900 -57.957 1.00 91.25 481 MET A CA 1
ATOM 3667 C C . MET A 1 481 ? 1.707 58.666 -57.889 1.00 91.25 481 MET A C 1
ATOM 3669 O O . MET A 1 481 ? 1.525 57.741 -58.678 1.00 91.25 481 MET A O 1
ATOM 3673 N N . ALA A 1 482 ? 2.637 58.619 -56.930 1.00 90.56 482 ALA A N 1
ATOM 3674 C CA . ALA A 1 482 ? 3.487 57.453 -56.699 1.00 90.56 482 ALA A CA 1
ATOM 3675 C C . ALA A 1 482 ? 2.660 56.220 -56.297 1.00 90.56 482 ALA A C 1
ATOM 3677 O O . ALA A 1 482 ? 2.872 55.136 -56.839 1.00 90.56 482 ALA A O 1
ATOM 3678 N N . GLY A 1 483 ? 1.673 56.391 -55.411 1.00 90.19 483 GLY A N 1
ATOM 3679 C CA . GLY A 1 483 ? 0.737 55.332 -55.031 1.00 90.19 483 GLY A CA 1
ATOM 3680 C C . GLY A 1 483 ? -0.095 54.828 -56.213 1.00 90.19 483 GLY A C 1
ATOM 3681 O O . GLY A 1 483 ? -0.210 53.621 -56.409 1.00 90.19 483 GLY A O 1
ATOM 3682 N N . LEU A 1 484 ? -0.616 55.732 -57.047 1.00 93.12 484 LEU A N 1
ATOM 3683 C CA . LEU A 1 484 ? -1.376 55.378 -58.247 1.00 93.12 484 LEU A CA 1
ATOM 3684 C C . LEU A 1 484 ? -0.504 54.622 -59.256 1.00 93.12 484 LEU A C 1
ATOM 3686 O O . LEU A 1 484 ? -0.919 53.582 -59.758 1.00 93.12 484 LEU A O 1
ATOM 3690 N N . ALA A 1 485 ? 0.714 55.103 -59.520 1.00 92.75 485 ALA A N 1
ATOM 3691 C CA . ALA A 1 485 ? 1.661 54.436 -60.408 1.00 92.75 485 ALA A CA 1
ATOM 3692 C C . ALA A 1 485 ? 2.034 53.039 -59.893 1.00 92.75 485 ALA A C 1
ATOM 3694 O O . ALA A 1 485 ? 2.108 52.099 -60.680 1.00 92.75 485 ALA A O 1
ATOM 3695 N N . PHE A 1 486 ? 2.209 52.884 -58.577 1.00 93.81 486 PHE A N 1
ATOM 3696 C CA . PHE A 1 486 ? 2.477 51.592 -57.952 1.00 93.81 486 PHE A CA 1
ATOM 3697 C C . PHE A 1 486 ? 1.296 50.623 -58.103 1.00 93.81 486 PHE A C 1
ATOM 3699 O O . PHE A 1 486 ? 1.492 49.487 -58.528 1.00 93.81 486 PHE A O 1
ATOM 3706 N N . VAL A 1 487 ? 0.065 51.071 -57.833 1.00 93.06 487 VAL A N 1
ATOM 3707 C CA . VAL A 1 487 ? -1.147 50.248 -58.002 1.00 93.06 487 VAL A CA 1
ATOM 3708 C C . VAL A 1 487 ? -1.361 49.870 -59.467 1.00 93.06 487 VAL A C 1
ATOM 3710 O O . VAL A 1 487 ? -1.615 48.706 -59.762 1.00 93.06 487 VAL A O 1
ATOM 3713 N N . VAL A 1 488 ? -1.214 50.817 -60.397 1.00 91.81 488 VAL A N 1
ATOM 3714 C CA . VAL A 1 488 ? -1.306 50.547 -61.840 1.00 91.81 488 VAL A CA 1
ATOM 3715 C C . VAL A 1 488 ? -0.204 49.586 -62.280 1.00 91.81 488 VAL A C 1
ATOM 3717 O O . VAL A 1 488 ? -0.481 48.667 -63.039 1.00 91.81 488 VAL A O 1
ATOM 3720 N N . GLY A 1 489 ? 1.020 49.734 -61.769 1.00 92.81 489 GLY A N 1
ATOM 3721 C CA . GLY A 1 489 ? 2.119 48.805 -62.024 1.00 92.81 489 GLY A CA 1
ATOM 3722 C C . GLY A 1 489 ? 1.811 47.386 -61.545 1.00 92.81 489 GLY A C 1
ATOM 3723 O O . GLY A 1 489 ? 2.022 46.435 -62.295 1.00 92.81 489 GLY A O 1
ATOM 3724 N N . ILE A 1 490 ? 1.240 47.242 -60.342 1.00 91.88 490 ILE A N 1
ATOM 3725 C CA . ILE A 1 490 ? 0.760 45.949 -59.836 1.00 91.88 490 ILE A CA 1
ATOM 3726 C C . ILE A 1 490 ? -0.335 45.393 -60.745 1.00 91.88 490 ILE A C 1
ATOM 3728 O O . ILE A 1 490 ? -0.262 44.226 -61.103 1.00 91.88 490 ILE A O 1
ATOM 3732 N N . LEU A 1 491 ? -1.320 46.202 -61.144 1.00 89.62 491 LEU A N 1
ATOM 3733 C CA . LEU A 1 491 ? -2.422 45.762 -62.005 1.00 89.62 491 LEU A CA 1
ATOM 3734 C C . LEU A 1 491 ? -1.941 45.340 -63.396 1.00 89.62 491 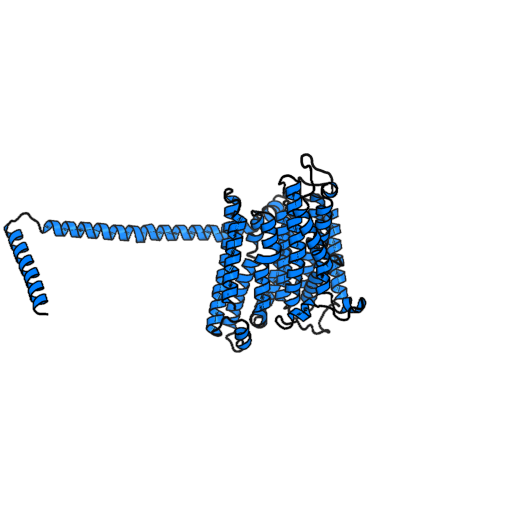LEU A C 1
ATOM 3736 O O . LEU A 1 491 ? -2.393 44.325 -63.906 1.00 89.62 491 LEU A O 1
ATOM 3740 N N . ILE A 1 492 ? -1.003 46.076 -63.996 1.00 89.94 492 ILE A N 1
ATOM 3741 C CA . ILE A 1 492 ? -0.401 45.711 -65.282 1.00 89.94 492 ILE A CA 1
ATOM 3742 C C . ILE A 1 492 ? 0.370 44.400 -65.144 1.00 89.94 492 ILE A C 1
ATOM 3744 O O . ILE A 1 492 ? 0.207 43.522 -65.983 1.00 89.94 492 ILE A O 1
ATOM 3748 N N . TYR A 1 493 ? 1.168 44.242 -64.083 1.00 89.44 493 TYR A N 1
ATOM 3749 C CA . TYR A 1 493 ? 1.852 42.980 -63.804 1.00 89.44 493 TYR A CA 1
ATOM 3750 C C . TYR A 1 493 ? 0.852 41.826 -63.649 1.00 89.44 493 TYR A C 1
ATOM 3752 O O . TYR A 1 493 ? 1.051 40.767 -64.228 1.00 89.44 493 TYR A O 1
ATOM 3760 N N . TRP A 1 494 ? -0.252 42.051 -62.935 1.00 84.25 494 TRP A N 1
ATOM 3761 C CA . TRP A 1 494 ? -1.294 41.049 -62.699 1.00 84.25 494 TRP A CA 1
ATOM 3762 C C . TRP A 1 494 ? -2.132 40.698 -63.932 1.00 84.25 494 TRP A C 1
ATOM 3764 O O . TRP A 1 494 ? -2.711 39.626 -63.970 1.00 84.25 494 TRP A O 1
ATOM 3774 N N . VAL A 1 495 ? -2.247 41.604 -64.904 1.00 80.19 495 VAL A N 1
ATOM 3775 C CA . VAL A 1 495 ? -2.942 41.358 -66.180 1.00 80.19 495 VAL A CA 1
ATOM 3776 C C . VAL A 1 495 ? -1.993 40.756 -67.227 1.00 80.19 495 VAL A C 1
ATOM 3778 O O . VAL A 1 495 ? -2.448 40.127 -68.179 1.00 80.19 495 VAL A O 1
ATOM 3781 N N . ALA A 1 496 ? -0.682 40.971 -67.083 1.00 69.31 496 ALA A N 1
ATOM 3782 C CA . ALA A 1 496 ? 0.349 40.428 -67.968 1.00 69.31 496 ALA A CA 1
ATOM 3783 C C . ALA A 1 496 ? 0.808 39.003 -67.593 1.00 69.31 496 ALA A C 1
ATOM 3785 O O . ALA A 1 496 ? 1.427 38.339 -68.427 1.00 69.31 496 ALA A O 1
ATOM 3786 N N . VAL A 1 497 ? 0.531 38.560 -66.362 1.00 57.75 497 VAL A N 1
ATOM 3787 C CA . VAL A 1 497 ? 0.623 37.164 -65.889 1.00 57.75 497 VAL A CA 1
ATOM 3788 C C . VAL A 1 497 ? -0.733 36.500 -66.072 1.00 57.75 497 VAL A C 1
ATOM 3790 O O . VAL A 1 497 ? -0.747 35.323 -66.498 1.00 57.75 497 VAL A O 1
#

Solvent-accessible surface area (backbone atoms only — not comparable to full-atom values): 24061 Å² total; per-residue (Å²): 79,56,64,60,50,48,52,51,53,51,50,52,45,52,53,49,27,54,48,18,25,64,62,50,89,43,62,70,23,37,50,30,16,49,48,32,42,51,50,33,49,62,10,46,52,22,35,53,53,14,51,52,49,44,29,74,76,64,75,45,53,40,59,70,60,40,58,70,66,61,53,91,86,51,60,61,68,58,54,43,51,21,49,51,21,39,48,43,19,24,27,22,46,28,25,25,63,86,50,28,74,33,56,52,40,40,59,58,14,55,46,70,54,36,16,41,41,67,22,64,55,49,37,46,49,24,58,49,51,52,44,71,38,45,76,59,49,70,77,28,61,71,57,25,48,53,37,20,55,38,8,33,50,20,14,36,52,17,24,57,41,20,58,42,47,55,36,56,61,46,27,54,34,22,44,38,29,14,53,43,9,49,31,33,25,17,41,20,30,48,34,36,54,50,21,53,48,34,47,54,35,39,26,27,18,40,30,24,40,33,46,32,48,40,41,52,19,60,20,38,82,66,52,52,50,30,85,62,40,16,35,31,40,80,44,22,51,67,52,42,51,33,34,49,45,13,47,40,8,71,36,21,40,86,81,18,8,29,21,44,29,51,41,51,32,44,40,40,24,45,35,26,94,64,28,32,70,67,51,25,50,39,44,48,52,24,36,19,38,38,12,21,38,47,39,31,53,47,42,34,38,32,33,77,65,67,34,92,93,56,72,54,40,59,63,57,66,83,61,47,51,60,34,51,56,27,29,50,40,9,34,56,55,19,70,42,48,33,50,60,73,61,20,54,76,73,70,41,92,78,46,27,56,53,51,65,70,39,43,88,76,34,66,78,68,82,60,61,88,89,62,41,91,61,58,64,71,57,49,40,53,50,52,40,51,38,20,52,47,14,34,51,49,12,60,73,66,45,72,80,66,58,52,72,80,37,71,66,50,20,50,56,38,32,88,59,38,44,64,54,49,47,44,43,61,73,47,48,48,52,50,53,52,52,51,52,51,51,51,51,49,43,47,60,66,46,52,48,41,53,54,46,51,50,50,52,50,52,51,51,51,50,51,58,58,50,64,73,65,75,80,49,66,68,63,49,51,52,51,50,51,51,52,51,51,51,52,51,49,51,50,50,52,65,71,74,103

Mean predicted aligned error: 7.82 Å

Nearest PDB structures (foldseek):
  4he8-assembly1_L  TM=8.893E-01  e=1.937E-28  Thermus thermophilus HB8
  6zjy-assembly1_L  TM=8.804E-01  e=6.256E-29  Thermus thermophilus
  8bq6-assembly1_L  TM=8.345E-01  e=1.342E-26  Arabidopsis thaliana
  8beh-assembly1_L  TM=8.665E-01  e=2.357E-25  Arabidopsis thaliana
  7r4c-assembly1_L  TM=8.396E-01  e=4.856E-23  Bos taurus

Secondary structure (DSSP, 8-state):
-HHHHHHHHHHHHHHHHHHHTTTTTSHHHHHHHHHHHHHHHHHHHHHHHHHHHHHHHHS---HHHHHHH--TTS-HHHHHHHHHHHHHHHHHHTT-TTGGGGTGGGGGS-HHHHHHHHHTSTTHHHHHHHHH-HHHHTT-HHHHHHHHHHHHHHHHHHHHHHHH--BHHHHHHHHHHHHHHHHHHHHHTT-HHHHHHHHHHHHHHHHHHHHHHHHHHHHTTT--BTTT---TTTT-HHHHHHHHHHHHHHHT-TTSHHHHHHHHHHHHHHHSTT--HHHHHHHHHHHHHHHHHHHHHHHHHTSSPPPTT----PPPHHHHHHHHHHHHHHHHGGGGG--HHHHHHTT-SS--HHHHHHTTTSPPP---TTT-SS-HHHHHHHHHHHHHHHHHHHHHHSSS--GGGSHHHHHHHGGGHHHHHHHIIIIIHHHHHHHHHHHHHHIIIIIHHHHHHHHHHHHHHHHHHHHT--S-HHHHHHHHHHHHHHHHHHHHHHHH-